Protein AF-A0A9P7FRG9-F1 (afdb_monomer_lite)

Radius of gyration: 38.58 Å; chains: 1; bounding box: 110×102×142 Å

Secondary structure (DSSP, 8-state):
----PPPP-PPPPPPTT-PPPPPP-------S--PPPPGGGS----PPPPPP------S-TT----PPPSPPP------S----PPP--------------------------------------S-----------------------TT----------TT--HHHHHSTT-HHHHHHTT--S-EE-HHHHHHHH--TTS--EE------------------------------------------PPPPP-----PPPPPPPPHHHHHTTSS-TTEEEETTTTEEEEEEEEE-SSPP-B-HHHHHS-PPPPP-HHHHHH-S-SSS--TT--S-----EEEEEEEEEGGGSSS--PPPHHHHHHHHHHHHHHHTTT----GGG--HHHHHHHHHTT-S----SEEEEEEESSSSEEEEE--PEEPSS-HHHHHHHHHHHHHSPPTT--HHHHHHHHHHHHHHHHHHHHHH---S-EETTSHHHHHHT--SHHHHHHHHHTT-EEEEETTEEEEEPPP--TTSHHHHHHHHHHHHHHHHHHHHHHHHHHHHHHHHTTTT--S------------PPPPPPP-

Foldseek 3Di:
DDDDDDDDDDDDDDDPDDDDDDDDDDDDPDPDDDDDDDPVVPDDPDDDDDDDDDDDPPDPPPDDDDDPDDDDDPDDDDDDPDDDDPPPPPPDPPPDDDDDDDDDDDDDDDDDDDDDDDDDDDDDDDDPDPDDDDDDDDDDDDDDDPPPPPVPCPPPPPPDDPPDDPVCVVPVVDPVSCLVVLNFDDWDFVVVVCCVQDPPVWDWAQFDDDDDPPDQPPPVVPPPPPDDDDDDDDDDDDDDDDDDDDDDDDDPDPPPPPDPFAAFDDPVLLVVLQLDNQWTATLLQLFIKRKDKDQDLDDAAWDPCLVPDSHGDDADSVQQAVASDQPDDDPPDDDDSTFIKGKDFLTHFQCRDVPRRDDAPVLVVVVVVVVVVVVVVPDPPPPVPQDVVNVVVVVVVCPPPNGHQGWMKMDGNRHSIIMTMHDTGHALQGSVLVVVQLVCLQVDPAVPDHSLRLSLLQLVVVLVVLCCCRHVSDFDWAFCPDPSNCNNRNDDPSVVSRCVSLVWDWDADPNGITTGHFQLHPVDPRNVSSNSSSSSNSSSSVVSSVVSCVVPVVPPVVPPPPPPPPPPDDDDDDDDDDDDDDD

Organism: NCBI:txid117069

Structure (mmCIF, N/CA/C/O backbone):
data_AF-A0A9P7FRG9-F1
#
_entry.id   AF-A0A9P7FRG9-F1
#
loop_
_atom_site.group_PDB
_atom_site.id
_atom_site.type_symbol
_atom_site.label_atom_id
_atom_site.label_alt_id
_atom_site.label_comp_id
_atom_site.label_asym_id
_atom_site.label_entity_id
_atom_site.label_seq_id
_atom_site.pdbx_PDB_ins_code
_atom_site.Cartn_x
_atom_site.Cartn_y
_atom_site.Cartn_z
_atom_site.occupancy
_atom_site.B_iso_or_equiv
_atom_site.auth_seq_id
_atom_site.auth_comp_id
_atom_site.auth_asym_id
_atom_site.auth_atom_id
_atom_site.pdbx_PDB_model_num
ATOM 1 N N . MET A 1 1 ? -8.308 -51.548 -9.569 1.00 37.84 1 MET A N 1
ATOM 2 C CA . MET A 1 1 ? -9.102 -51.314 -8.347 1.00 37.84 1 MET A CA 1
ATOM 3 C C . MET A 1 1 ? -10.225 -50.371 -8.723 1.00 37.84 1 MET A C 1
ATOM 5 O O . MET A 1 1 ? -9.946 -49.264 -9.163 1.00 37.84 1 MET A O 1
ATOM 9 N N . ASP A 1 2 ? -11.458 -50.866 -8.672 1.00 41.59 2 ASP A N 1
ATOM 10 C CA . ASP A 1 2 ? -12.662 -50.185 -9.147 1.00 41.59 2 ASP A CA 1
ATOM 11 C C . ASP A 1 2 ? -13.018 -48.977 -8.275 1.00 41.59 2 ASP A C 1
ATOM 13 O O . ASP A 1 2 ? -13.466 -49.130 -7.137 1.00 41.59 2 ASP A O 1
ATOM 17 N N . ASN A 1 3 ? -12.862 -47.769 -8.819 1.00 40.44 3 ASN A N 1
ATOM 18 C CA . ASN A 1 3 ? -13.335 -46.549 -8.174 1.00 40.44 3 ASN A CA 1
ATOM 19 C C . ASN A 1 3 ? -14.815 -46.323 -8.512 1.00 40.44 3 ASN A C 1
ATOM 21 O O . ASN A 1 3 ? -15.177 -45.756 -9.541 1.00 40.44 3 ASN A O 1
ATOM 25 N N . LYS A 1 4 ? -15.685 -46.807 -7.620 1.00 49.78 4 LYS A N 1
ATOM 26 C CA . LYS A 1 4 ? -17.121 -46.506 -7.594 1.00 49.78 4 LYS A CA 1
ATOM 27 C C . LYS A 1 4 ? -17.336 -45.138 -6.939 1.00 49.78 4 LYS A C 1
ATOM 29 O O . LYS A 1 4 ? -17.509 -45.043 -5.724 1.00 49.78 4 LYS A O 1
ATOM 34 N N . GLU A 1 5 ? -17.360 -44.079 -7.738 1.00 49.44 5 GLU A N 1
ATOM 35 C CA . GLU A 1 5 ? -17.824 -42.771 -7.274 1.00 49.44 5 GLU A CA 1
ATOM 36 C C . GLU A 1 5 ? -19.345 -42.789 -7.046 1.00 49.44 5 GLU A C 1
ATOM 38 O O . GLU A 1 5 ? -20.131 -43.188 -7.909 1.00 49.44 5 GLU A O 1
ATOM 43 N N . LYS A 1 6 ? -19.779 -42.364 -5.853 1.00 51.19 6 LYS A N 1
ATOM 44 C CA . LYS A 1 6 ? -21.199 -42.170 -5.532 1.00 51.19 6 LYS A CA 1
ATOM 45 C C . LYS A 1 6 ? -21.687 -40.840 -6.125 1.00 51.19 6 LYS A C 1
ATOM 47 O O . LYS A 1 6 ? -21.056 -39.811 -5.879 1.00 51.19 6 LYS A O 1
ATOM 52 N N . PRO A 1 7 ? -22.835 -40.806 -6.824 1.00 52.66 7 PRO A N 1
ATOM 53 C CA . PRO A 1 7 ? -23.367 -39.567 -7.379 1.00 52.66 7 PRO A CA 1
ATOM 54 C C . PRO A 1 7 ? -23.861 -38.623 -6.270 1.00 52.66 7 PRO A C 1
ATOM 56 O O . PRO A 1 7 ? -24.673 -38.997 -5.422 1.00 52.66 7 PRO A O 1
ATOM 59 N N . LYS A 1 8 ? -23.386 -37.371 -6.303 1.00 57.12 8 LYS A N 1
ATOM 60 C CA . LYS A 1 8 ? -23.876 -36.259 -5.472 1.00 57.12 8 LYS A CA 1
ATOM 61 C C . LYS A 1 8 ? -25.362 -36.002 -5.752 1.00 57.12 8 LYS A C 1
ATOM 63 O O . LYS A 1 8 ? -25.748 -35.684 -6.876 1.00 57.12 8 LYS A O 1
ATOM 68 N N . THR A 1 9 ? -26.187 -36.066 -4.710 1.00 47.50 9 THR A N 1
ATOM 69 C CA . THR A 1 9 ? -27.599 -35.658 -4.723 1.00 47.50 9 THR A CA 1
ATOM 70 C C . THR A 1 9 ? -27.735 -34.181 -5.098 1.00 47.50 9 THR A C 1
ATOM 72 O O . THR A 1 9 ? -27.357 -33.295 -4.329 1.00 47.50 9 THR A O 1
ATOM 75 N N . ARG A 1 10 ? -28.286 -33.908 -6.288 1.00 47.47 10 ARG A N 1
ATOM 76 C CA . ARG A 1 10 ? -28.694 -32.562 -6.717 1.00 47.47 10 ARG A CA 1
ATOM 77 C C . ARG A 1 10 ? -29.889 -32.090 -5.883 1.00 47.47 10 ARG A C 1
ATOM 79 O O . ARG A 1 10 ? -30.840 -32.841 -5.684 1.00 47.47 10 ARG A O 1
ATOM 86 N N . ARG A 1 11 ? -29.852 -30.833 -5.424 1.00 52.34 11 ARG A N 1
ATOM 87 C CA . ARG A 1 11 ? -31.014 -30.159 -4.819 1.00 52.34 11 ARG A CA 1
ATOM 88 C C . ARG A 1 11 ? -32.156 -30.075 -5.844 1.00 52.34 11 ARG A C 1
ATOM 90 O O . ARG A 1 11 ? -31.880 -29.715 -6.990 1.00 52.34 11 ARG A O 1
ATOM 97 N N . PRO A 1 12 ? -33.410 -30.362 -5.454 1.00 57.94 12 PRO A N 1
ATOM 98 C CA . PRO A 1 12 ? -34.552 -30.192 -6.341 1.00 57.94 12 PRO A CA 1
ATOM 99 C C . PRO A 1 12 ? -34.748 -28.709 -6.683 1.00 57.94 12 PRO A C 1
ATOM 101 O O . PRO A 1 12 ? -34.635 -27.835 -5.820 1.00 57.94 12 PRO A O 1
ATOM 104 N N . LEU A 1 13 ? -35.016 -28.444 -7.962 1.00 54.59 13 LEU A N 1
ATOM 105 C CA . LEU A 1 13 ? -35.432 -27.136 -8.465 1.00 54.59 13 LEU A CA 1
ATOM 106 C C . LEU A 1 13 ? -36.801 -26.756 -7.869 1.00 54.59 13 LEU A C 1
ATOM 108 O O . LEU A 1 13 ? -37.635 -27.640 -7.664 1.00 54.59 13 LEU A O 1
ATOM 112 N N . PRO A 1 14 ? -37.050 -25.464 -7.593 1.00 52.00 14 PRO A N 1
ATOM 113 C CA . PRO A 1 14 ? -38.322 -25.007 -7.049 1.00 52.00 14 PRO A CA 1
ATOM 114 C C . PRO A 1 14 ? -39.456 -25.217 -8.062 1.00 52.00 14 PRO A C 1
ATOM 116 O O . PRO A 1 14 ? -39.377 -24.768 -9.204 1.00 52.00 14 PRO A O 1
ATOM 119 N N . THR A 1 15 ? -40.515 -25.898 -7.625 1.00 65.25 15 THR A N 1
ATOM 120 C CA . THR A 1 15 ? -41.722 -26.165 -8.414 1.00 65.25 15 THR A CA 1
ATOM 121 C C . THR A 1 15 ? -42.523 -24.870 -8.622 1.00 65.25 15 THR A C 1
ATOM 123 O O . THR A 1 15 ? -42.936 -24.256 -7.633 1.00 65.25 15 THR A O 1
ATOM 126 N N . PRO A 1 16 ? -42.785 -24.434 -9.868 1.00 47.19 16 PRO A N 1
ATOM 127 C CA . PRO A 1 16 ? -43.640 -23.280 -10.137 1.00 47.19 16 PRO A CA 1
ATOM 128 C C . PRO A 1 16 ? -45.092 -23.590 -9.741 1.00 47.19 16 PRO A C 1
ATOM 130 O O . PRO A 1 16 ? -45.663 -24.561 -10.228 1.00 47.19 16 PRO A O 1
ATOM 133 N N . GLY A 1 17 ? -45.687 -22.774 -8.863 1.00 66.62 17 GLY A N 1
ATOM 134 C CA . GLY A 1 17 ? -47.118 -22.853 -8.518 1.00 66.62 17 GLY A CA 1
ATOM 135 C C . GLY A 1 17 ? -47.459 -23.072 -7.040 1.00 66.62 17 GLY A C 1
ATOM 136 O O . GLY A 1 17 ? -48.639 -23.135 -6.704 1.00 66.62 17 GLY A O 1
ATOM 137 N N . VAL A 1 18 ? -46.476 -23.158 -6.137 1.00 51.41 18 VAL A N 1
ATOM 138 C CA . VAL A 1 18 ? -46.756 -23.271 -4.695 1.00 51.41 18 VAL A CA 1
ATOM 139 C C . VAL A 1 18 ? -46.991 -21.882 -4.093 1.00 51.41 18 VAL A C 1
ATOM 141 O O . VAL A 1 18 ? -46.100 -21.035 -4.070 1.00 51.41 18 VAL A O 1
ATOM 144 N N . VAL A 1 19 ? -48.215 -21.659 -3.615 1.00 57.91 19 VAL A N 1
ATOM 145 C CA . VAL A 1 19 ? -48.652 -20.448 -2.903 1.00 57.91 19 VAL A CA 1
ATOM 146 C C . VAL A 1 19 ? -47.798 -20.273 -1.634 1.00 57.91 19 VAL A C 1
ATOM 148 O O . VAL A 1 19 ? -47.610 -21.253 -0.908 1.00 57.91 19 VAL A O 1
ATOM 151 N N . PRO A 1 20 ? -47.242 -19.079 -1.345 1.00 51.16 20 PRO A N 1
ATOM 152 C CA . PRO A 1 20 ? -46.339 -18.897 -0.212 1.00 51.16 20 PRO A CA 1
ATOM 153 C C . PRO A 1 20 ? -47.038 -19.213 1.115 1.00 51.16 20 PRO A C 1
ATOM 155 O O . PRO A 1 20 ? -48.124 -18.709 1.399 1.00 51.16 20 PRO A O 1
ATOM 158 N N . ALA A 1 21 ? -46.387 -20.042 1.936 1.00 47.94 21 ALA A N 1
ATOM 159 C CA . ALA A 1 21 ? -46.856 -20.394 3.268 1.00 47.94 21 ALA A CA 1
ATOM 160 C C . ALA A 1 21 ? -47.025 -19.130 4.128 1.00 47.94 21 ALA A C 1
ATOM 162 O O . ALA A 1 21 ? -46.086 -18.360 4.349 1.00 47.94 21 ALA A O 1
ATOM 163 N N . GLN A 1 22 ? -48.252 -18.930 4.599 1.00 48.38 22 GLN A N 1
ATOM 164 C CA . GLN A 1 22 ? -48.662 -17.836 5.466 1.00 48.38 22 GLN A CA 1
ATOM 165 C C . GLN A 1 22 ? -47.909 -17.939 6.803 1.00 48.38 22 GLN A C 1
ATOM 167 O O . GLN A 1 22 ? -47.941 -18.975 7.469 1.00 48.38 22 GLN A O 1
ATOM 172 N N . ARG A 1 23 ? -47.186 -16.876 7.183 1.00 42.47 23 ARG A N 1
ATOM 173 C CA . ARG A 1 23 ? -46.441 -16.820 8.451 1.00 42.47 23 ARG A CA 1
ATOM 174 C C . ARG A 1 23 ? -47.395 -16.985 9.648 1.00 42.47 23 ARG A C 1
ATOM 176 O O . ARG A 1 23 ? -48.439 -16.332 9.659 1.00 42.47 23 ARG A O 1
ATOM 183 N N . PRO A 1 24 ? -47.029 -17.765 10.683 1.00 44.34 24 PRO A N 1
ATOM 184 C CA . PRO A 1 24 ? -47.792 -17.820 11.924 1.00 44.34 24 PRO A CA 1
ATOM 185 C C . PRO A 1 24 ? -47.718 -16.473 12.653 1.00 44.34 24 PRO A C 1
ATOM 187 O O . PRO A 1 24 ? -46.639 -16.030 13.049 1.00 44.34 24 PRO A O 1
ATOM 190 N N . ASN A 1 25 ? -48.869 -15.830 12.843 1.00 42.78 25 ASN A N 1
ATOM 191 C CA . ASN A 1 25 ? -49.027 -14.729 13.787 1.00 42.78 25 ASN A CA 1
ATOM 192 C C . ASN A 1 25 ? -48.983 -15.300 15.208 1.00 42.78 25 ASN A C 1
ATOM 194 O O . ASN A 1 25 ? -49.957 -15.889 15.674 1.00 42.78 25 ASN A O 1
ATOM 198 N N . THR A 1 26 ? -47.862 -15.132 15.904 1.00 42.44 26 THR A N 1
ATOM 199 C CA . THR A 1 26 ? -47.787 -15.360 17.350 1.00 42.44 26 THR A CA 1
ATOM 200 C C . THR A 1 26 ? -48.316 -14.129 18.095 1.00 42.44 26 THR A C 1
ATOM 202 O O . THR A 1 26 ? -47.753 -13.045 17.921 1.00 42.44 26 THR A O 1
ATOM 205 N N . PRO A 1 27 ? -49.362 -14.254 18.931 1.00 42.69 27 PRO A N 1
ATOM 206 C CA . PRO A 1 27 ? -49.795 -13.178 19.812 1.00 42.69 27 PRO A CA 1
ATOM 207 C C . PRO A 1 27 ? -48.815 -13.036 20.984 1.00 42.69 27 PRO A C 1
ATOM 209 O O . PRO A 1 27 ? -48.391 -14.033 21.563 1.00 42.69 27 PRO A O 1
ATOM 212 N N . ILE A 1 28 ? -48.469 -11.796 21.340 1.00 42.75 28 ILE A N 1
ATOM 213 C CA . ILE A 1 28 ? -47.715 -11.456 22.554 1.00 42.75 28 ILE A CA 1
ATOM 214 C C . ILE A 1 28 ? -48.728 -11.312 23.704 1.00 42.75 28 ILE A C 1
ATOM 216 O O . ILE A 1 28 ? -49.512 -10.360 23.685 1.00 42.75 28 ILE A O 1
ATOM 220 N N . PRO A 1 29 ? -48.746 -12.195 24.718 1.00 37.38 29 PRO A N 1
ATOM 221 C CA . PRO A 1 29 ? -49.554 -12.004 25.917 1.00 37.38 29 PRO A CA 1
ATOM 222 C C . PRO A 1 29 ? -48.753 -11.150 26.912 1.00 37.38 29 PRO A C 1
ATOM 224 O O . PRO A 1 29 ? -47.717 -11.593 27.402 1.00 37.38 29 PRO A O 1
ATOM 227 N N . GLY A 1 30 ? -49.203 -9.924 27.211 1.00 43.62 30 GLY A N 1
ATOM 228 C CA . GLY A 1 30 ? -48.609 -9.134 28.306 1.00 43.62 30 GLY A CA 1
ATOM 229 C C . GLY A 1 30 ? -48.760 -7.608 28.276 1.00 43.62 30 GLY A C 1
ATOM 230 O O . GLY A 1 30 ? -48.403 -6.959 29.252 1.00 43.62 30 GLY A O 1
ATOM 231 N N . ALA A 1 31 ? -49.303 -7.000 27.219 1.00 40.09 31 ALA A N 1
ATOM 232 C CA . ALA A 1 31 ? -49.323 -5.536 27.074 1.00 40.09 31 ALA A CA 1
ATOM 233 C C . ALA A 1 31 ? -50.639 -4.857 27.521 1.00 40.09 31 ALA A C 1
ATOM 235 O O . ALA A 1 31 ? -51.131 -3.968 26.833 1.00 40.09 31 ALA A O 1
ATOM 236 N N . LEU A 1 32 ? -51.226 -5.257 28.655 1.00 40.50 32 LEU A N 1
ATOM 237 C CA . LEU A 1 32 ? -52.505 -4.701 29.140 1.00 40.50 32 LEU A CA 1
ATOM 238 C C . LEU A 1 32 ? -52.412 -3.888 30.441 1.00 40.50 32 LEU A C 1
ATOM 240 O O . LEU A 1 32 ? -53.405 -3.798 31.144 1.00 40.50 32 LEU A O 1
ATOM 244 N N . ASN A 1 33 ? -51.266 -3.275 30.774 1.00 45.84 33 ASN A N 1
ATOM 245 C CA . ASN A 1 33 ? -51.171 -2.374 31.942 1.00 45.84 33 ASN A CA 1
ATOM 246 C C . ASN A 1 33 ? -50.125 -1.242 31.815 1.00 45.84 33 ASN A C 1
ATOM 248 O O . ASN A 1 33 ? -49.556 -0.799 32.810 1.00 45.84 33 ASN A O 1
ATOM 252 N N . ALA A 1 34 ? -49.866 -0.732 30.608 1.00 45.34 34 ALA A N 1
ATOM 253 C CA . ALA A 1 34 ? -49.092 0.503 30.453 1.00 45.34 34 ALA A CA 1
ATOM 254 C C . ALA A 1 34 ? -50.051 1.702 30.411 1.00 45.34 34 ALA A C 1
ATOM 256 O O . ALA A 1 34 ? -50.740 1.921 29.416 1.00 45.34 34 ALA A O 1
ATOM 257 N N . SER A 1 35 ? -50.118 2.454 31.512 1.00 48.16 35 SER A N 1
ATOM 258 C CA . SER A 1 35 ? -50.874 3.707 31.589 1.00 48.16 35 SER A CA 1
ATOM 259 C C . SER A 1 35 ? -50.355 4.698 30.541 1.00 48.16 35 SER A C 1
ATOM 261 O O . SER A 1 35 ? -49.146 4.914 30.428 1.00 48.16 35 SER A O 1
ATOM 263 N N . ALA A 1 36 ? -51.264 5.270 29.750 1.00 46.56 36 ALA A N 1
ATOM 264 C CA . ALA A 1 36 ? -50.936 6.232 28.708 1.00 46.56 36 ALA A CA 1
ATOM 265 C C . ALA A 1 36 ? -50.304 7.492 29.322 1.00 46.56 36 ALA A C 1
ATOM 267 O O . ALA A 1 36 ? -50.884 8.134 30.198 1.00 46.56 36 ALA A O 1
ATOM 268 N N . VAL A 1 37 ? -49.108 7.852 28.851 1.00 44.66 37 VAL A N 1
ATOM 269 C CA . VAL A 1 37 ? -48.422 9.084 29.256 1.00 44.66 37 VAL A CA 1
ATOM 270 C C . VAL A 1 37 ? -49.220 10.280 28.739 1.00 44.66 37 VAL A C 1
ATOM 272 O O . VAL A 1 37 ? -49.461 10.406 27.539 1.00 44.66 37 VAL A O 1
ATOM 275 N N . ALA A 1 38 ? -49.651 11.150 29.653 1.00 53.41 38 ALA A N 1
ATOM 276 C CA . ALA A 1 38 ? -50.451 12.321 29.325 1.00 53.41 38 ALA A CA 1
ATOM 277 C C . ALA A 1 38 ? -49.656 13.310 28.436 1.00 53.41 38 ALA A C 1
ATOM 279 O O . ALA A 1 38 ? -48.505 13.622 28.756 1.00 53.41 38 ALA A O 1
ATOM 280 N N . PRO A 1 39 ? -50.261 13.882 27.373 1.00 50.28 39 PRO A N 1
ATOM 281 C CA . PRO A 1 39 ? -49.592 14.813 26.450 1.00 50.28 39 PRO A CA 1
ATOM 282 C C . PRO A 1 39 ? -48.987 16.063 27.114 1.00 50.28 39 PRO A C 1
ATOM 284 O O . PRO A 1 39 ? -48.079 16.684 26.567 1.00 50.28 39 PRO A O 1
ATOM 287 N N . ALA A 1 40 ? -49.456 16.424 28.313 1.00 50.31 40 ALA A N 1
ATOM 288 C CA . ALA A 1 40 ? -48.968 17.573 29.074 1.00 50.31 40 ALA A CA 1
ATOM 289 C C . ALA A 1 40 ? -47.544 17.389 29.638 1.00 50.31 40 ALA A C 1
ATOM 291 O O . ALA A 1 40 ? -46.892 18.373 29.975 1.00 50.31 40 ALA A O 1
ATOM 292 N N . SER A 1 41 ? -47.024 16.157 29.703 1.00 54.44 41 SER A N 1
ATOM 293 C CA . SER A 1 41 ? -45.655 15.886 30.168 1.00 54.44 41 SER A CA 1
ATOM 294 C C . SER A 1 41 ? -44.584 16.090 29.088 1.00 54.44 41 SER A C 1
ATOM 296 O O . SER A 1 41 ? -43.400 15.942 29.379 1.00 54.44 41 SER A O 1
ATOM 298 N N . PHE A 1 42 ? -44.971 16.430 27.852 1.00 47.06 42 PHE A N 1
ATOM 299 C CA . PHE A 1 42 ? -44.042 16.532 26.720 1.00 47.06 42 PHE A CA 1
ATOM 300 C C . PHE A 1 42 ? -43.482 17.949 26.486 1.00 47.06 42 PHE A C 1
ATOM 302 O O . PHE A 1 42 ? -42.452 18.098 25.834 1.00 47.06 42 PHE A O 1
ATOM 309 N N . TYR A 1 43 ? -44.097 18.992 27.058 1.00 42.22 43 TYR A N 1
ATOM 310 C CA . TYR A 1 43 ? -43.639 20.383 26.923 1.00 42.22 43 TYR A CA 1
ATOM 311 C C . TYR A 1 43 ? -43.328 21.004 28.289 1.00 42.22 43 TYR A C 1
ATOM 313 O O . TYR A 1 43 ? -44.069 21.835 28.808 1.00 42.22 43 TYR A O 1
ATOM 321 N N . GLY A 1 44 ? -42.207 20.596 28.887 1.00 38.44 44 GLY A N 1
ATOM 322 C CA . GLY A 1 44 ? -41.648 21.263 30.062 1.00 38.44 44 GLY A CA 1
ATOM 323 C C . GLY A 1 44 ? -41.043 22.620 29.692 1.00 38.44 44 GLY A C 1
ATOM 324 O O . GLY A 1 44 ? -39.957 22.692 29.121 1.00 38.44 44 GLY A O 1
ATOM 325 N N . THR A 1 45 ? -41.740 23.703 30.030 1.00 44.38 45 THR A N 1
ATOM 326 C CA . THR A 1 45 ? -41.268 25.089 29.935 1.00 44.38 45 THR A CA 1
ATOM 327 C C . THR A 1 45 ? -40.430 25.465 31.159 1.00 44.38 45 THR A C 1
ATOM 329 O O . THR A 1 45 ? -40.912 26.156 32.052 1.00 44.38 45 THR A O 1
ATOM 332 N N . THR A 1 46 ? -39.168 25.049 31.221 1.00 44.84 46 THR A N 1
ATOM 333 C CA . THR A 1 46 ? -38.193 25.646 32.150 1.00 44.84 46 THR A CA 1
ATOM 334 C C . THR A 1 46 ? -36.828 25.759 31.479 1.00 44.84 46 THR A C 1
ATOM 336 O O . THR A 1 46 ? -36.210 24.781 31.070 1.00 44.84 46 THR A O 1
ATOM 339 N N . LYS A 1 47 ? -36.378 27.006 31.314 1.00 40.00 47 LYS A N 1
ATOM 340 C CA . LYS A 1 47 ? -35.108 27.390 30.687 1.00 40.00 47 LYS A CA 1
ATOM 341 C C . LYS A 1 47 ? -33.955 27.033 31.645 1.00 40.00 47 LYS A C 1
ATOM 343 O O . LYS A 1 47 ? -33.930 27.591 32.742 1.00 40.00 47 LYS A O 1
ATOM 348 N N . PRO A 1 48 ? -33.010 26.144 31.287 1.00 45.16 48 PRO A N 1
ATOM 349 C CA . PRO A 1 48 ? -31.834 25.903 32.117 1.00 45.16 48 PRO A CA 1
ATOM 350 C C . PRO A 1 48 ? -30.824 27.065 31.996 1.00 45.16 48 PRO A C 1
ATOM 352 O O . PRO A 1 48 ? -30.794 27.745 30.964 1.00 45.16 48 PRO A O 1
ATOM 355 N N . PRO A 1 49 ? -30.006 27.319 33.037 1.00 43.31 49 PRO A N 1
ATOM 356 C CA . PRO A 1 49 ? -29.007 28.383 33.029 1.00 43.31 49 PRO A CA 1
ATOM 357 C C . PRO A 1 49 ? -27.889 28.104 32.015 1.00 43.31 49 PRO A C 1
ATOM 359 O O . PRO A 1 49 ? -27.490 26.961 31.795 1.00 43.31 49 PRO A O 1
ATOM 362 N N . ILE A 1 50 ? -27.399 29.184 31.402 1.00 37.69 50 ILE A N 1
ATOM 363 C CA . ILE A 1 50 ? -26.368 29.195 30.358 1.00 37.69 50 ILE A CA 1
ATOM 364 C C . ILE A 1 50 ? -25.055 28.610 30.914 1.00 37.69 50 ILE A C 1
ATOM 366 O O . ILE A 1 50 ? -24.510 29.174 31.864 1.00 37.69 50 ILE A O 1
ATOM 370 N N . PRO A 1 51 ? -24.517 27.515 30.342 1.00 38.97 51 PRO A N 1
ATOM 371 C CA . PRO A 1 51 ? -23.188 27.029 30.688 1.00 38.97 51 PRO A CA 1
ATOM 372 C C . PRO A 1 51 ? -22.098 27.868 29.990 1.00 38.97 51 PRO A C 1
ATOM 374 O O . PRO A 1 51 ? -22.334 28.407 28.905 1.00 38.97 51 PRO A O 1
ATOM 377 N N . PRO A 1 52 ? -20.896 27.980 30.587 1.00 36.12 52 PRO A N 1
ATOM 378 C CA . PRO A 1 52 ? -19.809 28.795 30.056 1.00 36.12 52 PRO A CA 1
ATOM 379 C C . PRO A 1 52 ? -19.366 28.315 28.669 1.00 36.12 52 PRO A C 1
ATOM 381 O O . PRO A 1 52 ? -19.163 27.125 28.422 1.00 36.12 52 PRO A O 1
ATOM 384 N N . THR A 1 53 ? -19.218 29.283 27.769 1.00 37.12 53 THR A N 1
ATOM 385 C CA . THR A 1 53 ? -18.799 29.150 26.372 1.00 37.12 53 THR A CA 1
ATOM 386 C C . THR A 1 53 ? -17.479 28.392 26.245 1.00 37.12 53 THR A C 1
ATOM 388 O O . THR A 1 53 ? -16.408 28.935 26.511 1.00 37.12 53 THR A O 1
ATOM 391 N N . ARG A 1 54 ? -17.554 27.135 25.795 1.00 36.19 54 ARG A N 1
ATOM 392 C CA . ARG A 1 54 ? -16.413 26.369 25.282 1.00 36.19 54 ARG A CA 1
ATOM 393 C C . ARG A 1 54 ? -16.288 26.641 23.784 1.00 36.19 54 ARG A C 1
ATOM 395 O O . ARG A 1 54 ? -17.253 26.443 23.049 1.00 36.19 54 ARG A O 1
ATOM 402 N N . SER A 1 55 ? -15.118 27.096 23.344 1.00 36.22 55 SER A N 1
ATOM 403 C CA . SER A 1 55 ? -14.779 27.290 21.933 1.00 36.22 55 SER A CA 1
ATOM 404 C C . SER A 1 55 ? -14.928 25.971 21.168 1.00 36.22 55 SER A C 1
ATOM 406 O O . SER A 1 55 ? -14.230 24.989 21.417 1.00 36.22 55 SER A O 1
ATOM 408 N N . GLY A 1 56 ? -15.904 25.936 20.263 1.00 40.38 56 GLY A N 1
ATOM 409 C CA . GLY A 1 56 ? -16.155 24.811 19.377 1.00 40.38 56 GLY A CA 1
ATOM 410 C C . GLY A 1 56 ? -15.228 24.869 18.173 1.00 40.38 56 GLY A C 1
ATOM 411 O O . GLY A 1 56 ? -15.550 25.511 17.180 1.00 40.38 56 GLY A O 1
ATOM 412 N N . THR A 1 57 ? -14.108 24.159 18.241 1.00 36.69 57 THR A N 1
ATOM 413 C CA . THR A 1 57 ? -13.329 23.788 17.054 1.00 36.69 57 THR A CA 1
ATOM 414 C C . THR A 1 57 ? -13.375 22.271 16.960 1.00 36.69 57 THR A C 1
ATOM 416 O O . THR A 1 57 ? -12.561 21.559 17.538 1.00 36.69 57 THR A O 1
ATOM 419 N N . THR A 1 58 ? -14.436 21.754 16.339 1.00 39.19 58 THR A N 1
ATOM 420 C CA . THR A 1 58 ? -14.599 20.315 16.096 1.00 39.19 58 THR A CA 1
ATOM 421 C C . THR A 1 58 ? -14.116 20.023 14.682 1.00 39.19 58 THR A C 1
ATOM 423 O O . THR A 1 58 ? -14.867 20.130 13.719 1.00 39.19 58 THR A O 1
ATOM 426 N N . GLY A 1 59 ? -12.826 19.724 14.571 1.00 38.28 59 GLY A N 1
ATOM 427 C CA . GLY A 1 59 ? -12.145 19.345 13.339 1.00 38.28 59 GLY A CA 1
ATOM 428 C C . GLY A 1 59 ? -10.651 19.209 13.614 1.00 38.28 59 GLY A C 1
ATOM 429 O O . GLY A 1 59 ? -10.082 20.050 14.302 1.00 38.28 59 GLY A O 1
ATOM 430 N N . SER A 1 60 ? -10.027 18.135 13.128 1.00 42.78 60 SER A N 1
ATOM 431 C CA . SER A 1 60 ? -8.568 17.984 13.164 1.00 42.78 60 SER A CA 1
ATOM 432 C C . SER A 1 60 ? -7.930 19.103 12.333 1.00 42.78 60 SER A C 1
ATOM 434 O O . SER A 1 60 ? -8.153 19.186 11.128 1.00 42.78 60 SER A O 1
ATOM 436 N N . SER A 1 61 ? -7.144 19.962 12.977 1.00 42.06 61 SER A N 1
ATOM 437 C CA . SER A 1 61 ? -6.354 21.047 12.375 1.00 42.06 61 SER A CA 1
ATOM 438 C C . SER A 1 61 ? -5.120 20.560 11.597 1.00 42.06 61 SER A C 1
ATOM 440 O O . SER A 1 61 ? -4.278 21.369 11.226 1.00 42.06 61 SER A O 1
ATOM 442 N N . HIS A 1 62 ? -4.980 19.252 11.356 1.00 48.06 62 HIS A N 1
ATOM 443 C CA . HIS A 1 62 ? -3.697 18.644 10.979 1.00 48.06 62 HIS A CA 1
ATOM 444 C C . HIS A 1 62 ? -3.590 18.178 9.521 1.00 48.06 62 HIS A C 1
ATOM 446 O O . HIS A 1 62 ? -2.585 17.581 9.150 1.00 48.06 62 HIS A O 1
ATOM 452 N N . THR A 1 63 ? -4.574 18.472 8.668 1.00 37.41 63 THR A N 1
ATOM 453 C CA . THR A 1 63 ? -4.496 18.166 7.230 1.00 37.41 63 THR A CA 1
ATOM 454 C C . THR A 1 63 ? -4.745 19.422 6.404 1.00 37.41 63 THR A C 1
ATOM 456 O O . THR A 1 63 ? -5.887 19.735 6.063 1.00 37.41 63 THR A O 1
ATOM 459 N N . THR A 1 64 ? -3.676 20.145 6.078 1.00 40.03 64 THR A N 1
ATOM 460 C CA . THR A 1 64 ? -3.707 21.223 5.084 1.00 40.03 64 THR A CA 1
ATOM 461 C C . THR A 1 64 ? -3.345 20.626 3.730 1.00 40.03 64 THR A C 1
ATOM 463 O O . THR A 1 64 ? -2.285 20.021 3.582 1.00 40.03 64 THR A O 1
ATOM 466 N N . PHE A 1 65 ? -4.217 20.779 2.733 1.00 43.91 65 PHE A N 1
ATOM 467 C CA . PHE A 1 65 ? -3.871 20.471 1.348 1.00 43.91 65 PHE A CA 1
ATOM 468 C C . PHE A 1 65 ? -2.899 21.543 0.849 1.00 43.91 65 PHE A C 1
ATOM 470 O O . PHE A 1 65 ? -3.305 22.663 0.541 1.00 43.91 65 PHE A O 1
ATOM 477 N N . ILE A 1 66 ? -1.613 21.207 0.811 1.00 40.91 66 ILE A N 1
ATOM 478 C CA . ILE A 1 66 ? -0.599 22.001 0.123 1.00 40.91 66 ILE A CA 1
ATOM 479 C C . ILE A 1 66 ? -0.588 21.490 -1.317 1.00 40.91 66 ILE A C 1
ATOM 481 O O . ILE A 1 66 ? -0.269 20.327 -1.568 1.00 40.91 66 ILE A O 1
ATOM 485 N N . ARG A 1 67 ? -1.007 22.337 -2.263 1.00 32.19 67 ARG A N 1
ATOM 486 C CA . ARG A 1 67 ? -0.807 22.070 -3.692 1.00 32.19 67 ARG A CA 1
ATOM 487 C C . ARG A 1 67 ? 0.702 21.873 -3.893 1.00 32.19 67 ARG A C 1
ATOM 489 O O . ARG A 1 67 ? 1.437 22.685 -3.339 1.00 32.19 67 ARG A O 1
ATOM 496 N N . PRO A 1 68 ? 1.171 20.843 -4.620 1.00 38.31 68 PRO A N 1
ATOM 497 C CA . PRO A 1 68 ? 2.587 20.746 -4.939 1.00 38.31 68 PRO A CA 1
ATOM 498 C C . PRO A 1 68 ? 3.014 22.072 -5.564 1.00 38.31 68 PRO A C 1
ATOM 500 O O . PRO A 1 68 ? 2.393 22.497 -6.544 1.00 38.31 68 PRO A O 1
ATOM 503 N N . ASP A 1 69 ? 3.998 22.743 -4.965 1.00 43.78 69 ASP A N 1
ATOM 504 C CA . ASP A 1 69 ? 4.715 23.794 -5.673 1.00 43.78 69 ASP A CA 1
ATOM 505 C C . ASP A 1 69 ? 5.241 23.175 -6.973 1.00 43.78 69 ASP A C 1
ATOM 507 O O . ASP A 1 69 ? 5.565 21.978 -7.009 1.00 43.78 69 ASP A O 1
ATOM 511 N N . ASP A 1 70 ? 5.266 23.967 -8.049 1.00 41.84 70 ASP A N 1
ATOM 512 C CA . ASP A 1 70 ? 5.900 23.559 -9.300 1.00 41.84 70 ASP A CA 1
ATOM 513 C C . ASP A 1 70 ? 7.247 22.889 -8.972 1.00 41.84 70 ASP A C 1
ATOM 515 O O . ASP A 1 70 ? 7.951 23.366 -8.072 1.00 41.84 70 ASP A O 1
ATOM 519 N N . PRO A 1 71 ? 7.594 21.760 -9.629 1.00 42.38 71 PRO A N 1
ATOM 520 C CA . PRO A 1 71 ? 8.820 21.032 -9.321 1.00 42.38 71 PRO A CA 1
ATOM 521 C C . PRO A 1 71 ? 9.973 22.036 -9.262 1.00 42.38 71 PRO A C 1
ATOM 523 O O . PRO A 1 71 ? 10.055 22.877 -10.164 1.00 42.38 71 PRO A O 1
ATOM 526 N N . PRO A 1 72 ? 10.810 22.006 -8.205 1.00 38.53 72 PRO A N 1
ATOM 527 C CA . PRO A 1 72 ? 11.782 23.057 -7.969 1.00 38.53 72 PRO A CA 1
ATOM 528 C C . PRO A 1 72 ? 12.576 23.271 -9.250 1.00 38.53 72 PRO A C 1
ATOM 530 O O . PRO A 1 72 ? 13.196 22.341 -9.773 1.00 38.53 72 PRO A O 1
ATOM 533 N N . ALA A 1 73 ? 12.519 24.495 -9.779 1.00 36.72 73 ALA A N 1
ATOM 534 C CA . ALA A 1 73 ? 13.464 24.907 -10.794 1.00 36.72 73 ALA A CA 1
ATOM 535 C C . ALA A 1 73 ? 14.848 24.615 -10.210 1.00 36.72 73 ALA A C 1
ATOM 537 O O . ALA A 1 73 ? 15.143 25.046 -9.094 1.00 36.72 73 ALA A O 1
ATOM 538 N N . TYR A 1 74 ? 15.663 23.845 -10.932 1.00 35.19 74 TYR A N 1
ATOM 539 C CA . TYR A 1 74 ? 17.066 23.611 -10.604 1.00 35.19 74 TYR A CA 1
ATOM 540 C C . TYR A 1 74 ? 17.830 24.940 -10.723 1.00 35.19 74 TYR A C 1
ATOM 542 O O . TYR A 1 74 ? 18.588 25.170 -11.658 1.00 35.19 74 TYR A O 1
ATOM 550 N N . ALA A 1 75 ? 17.582 25.858 -9.797 1.00 38.69 75 ALA A N 1
ATOM 551 C CA . ALA A 1 75 ? 18.352 27.059 -9.590 1.00 38.69 75 ALA A CA 1
ATOM 552 C C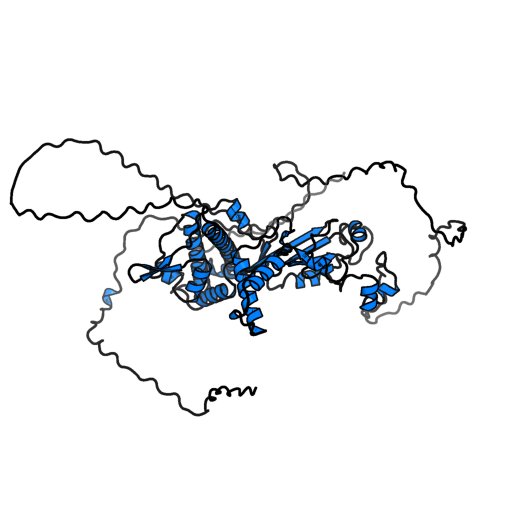 . ALA A 1 75 ? 19.144 26.837 -8.306 1.00 38.69 75 ALA A C 1
ATOM 554 O O . ALA A 1 75 ? 18.588 26.680 -7.219 1.00 38.69 75 ALA A O 1
ATOM 555 N N . ALA A 1 76 ? 20.461 26.768 -8.460 1.00 38.81 76 ALA A N 1
ATOM 556 C CA . ALA A 1 76 ? 21.394 26.633 -7.362 1.00 38.81 76 ALA A CA 1
ATOM 557 C C . ALA A 1 76 ? 21.254 27.830 -6.407 1.00 38.81 76 ALA A C 1
ATOM 559 O O . ALA A 1 76 ? 21.689 28.936 -6.724 1.00 38.81 76 ALA A O 1
ATOM 560 N N . SER A 1 77 ? 20.685 27.617 -5.221 1.00 36.31 77 SER A N 1
ATOM 561 C CA . SER A 1 77 ? 20.891 28.529 -4.096 1.00 36.31 77 SER A CA 1
ATOM 562 C C . SER A 1 77 ? 21.324 27.747 -2.865 1.00 36.31 77 SER A C 1
ATOM 564 O O . SER A 1 77 ? 20.564 26.985 -2.270 1.00 36.31 77 SER A O 1
ATOM 566 N N . SER A 1 78 ? 22.584 27.953 -2.505 1.00 45.03 78 SER A N 1
ATOM 567 C CA . SER A 1 78 ? 23.239 27.484 -1.296 1.00 45.03 78 SER A CA 1
ATOM 568 C C . SER A 1 78 ? 22.609 28.113 -0.051 1.00 45.03 78 SER A C 1
ATOM 570 O O . SER A 1 78 ? 22.700 29.330 0.100 1.00 45.03 78 SER A O 1
ATOM 572 N N . SER A 1 79 ? 22.005 27.319 0.840 1.00 44.53 79 SER A N 1
ATOM 573 C CA . SER A 1 79 ? 22.089 27.469 2.316 1.00 44.53 79 SER A CA 1
ATOM 574 C C . SER A 1 79 ? 20.983 26.712 3.070 1.00 44.53 79 SER A C 1
ATOM 576 O O . SER A 1 79 ? 20.151 27.297 3.749 1.00 44.53 79 SER A O 1
ATOM 578 N N . THR A 1 80 ? 21.028 25.381 3.049 1.00 40.88 80 THR A N 1
ATOM 579 C CA . THR A 1 80 ? 20.492 24.537 4.137 1.00 40.88 80 THR A CA 1
ATOM 580 C C . THR A 1 80 ? 21.383 23.298 4.263 1.00 40.88 80 THR A C 1
ATOM 582 O O . THR A 1 80 ? 21.895 22.852 3.235 1.00 40.88 80 THR A O 1
ATOM 585 N N . PRO A 1 81 ? 21.615 22.741 5.470 1.00 45.06 81 PRO A N 1
ATOM 586 C CA . PRO A 1 81 ? 22.514 21.604 5.666 1.00 45.06 81 PRO A CA 1
ATOM 587 C C . PRO A 1 81 ? 21.852 20.336 5.112 1.00 45.06 81 PRO A C 1
ATOM 589 O O . PRO A 1 81 ? 21.115 19.636 5.802 1.00 45.06 81 PRO A O 1
ATOM 592 N N . ALA A 1 82 ? 22.056 20.114 3.816 1.00 38.38 82 ALA A N 1
ATOM 593 C CA . ALA A 1 82 ? 21.438 19.065 3.034 1.00 38.38 82 ALA A CA 1
ATOM 594 C C . ALA A 1 82 ? 22.340 17.832 2.963 1.00 38.38 82 ALA A C 1
ATOM 596 O O . ALA A 1 82 ? 23.557 17.918 2.807 1.00 38.38 82 ALA A O 1
ATOM 597 N N . PHE A 1 83 ? 21.676 16.688 3.075 1.00 42.56 83 PHE A N 1
ATOM 598 C CA . PHE A 1 83 ? 22.068 15.386 2.557 1.00 42.56 83 PHE A CA 1
ATOM 599 C C . PHE A 1 83 ? 23.081 15.485 1.398 1.00 42.56 83 PHE A C 1
ATOM 601 O O . PHE A 1 83 ? 22.767 16.006 0.329 1.00 42.56 83 PHE A O 1
ATOM 608 N N . ARG A 1 84 ? 24.303 14.996 1.641 1.00 33.50 84 ARG A N 1
ATOM 609 C CA . ARG A 1 84 ? 25.368 14.873 0.640 1.00 33.50 84 ARG A CA 1
ATOM 610 C C . ARG A 1 84 ? 24.992 13.718 -0.287 1.00 33.50 84 ARG A C 1
ATOM 612 O O . ARG A 1 84 ? 25.019 12.566 0.145 1.00 33.50 84 ARG A O 1
ATOM 619 N N . GLU A 1 85 ? 24.613 14.020 -1.528 1.00 39.16 85 GLU A N 1
ATOM 620 C CA . GLU A 1 85 ? 24.570 13.001 -2.580 1.00 39.16 85 GLU A CA 1
ATOM 621 C C . GLU A 1 85 ? 25.946 12.315 -2.655 1.00 39.16 85 GLU A C 1
ATOM 623 O O . GLU A 1 85 ? 26.965 12.995 -2.494 1.00 39.16 85 GLU A O 1
ATOM 628 N N . PRO A 1 86 ? 26.013 10.984 -2.838 1.00 46.03 86 PRO A N 1
ATOM 629 C CA . PRO A 1 86 ? 27.288 10.312 -3.036 1.00 46.03 86 PRO A CA 1
ATOM 630 C C . PRO A 1 86 ? 27.976 10.931 -4.255 1.00 46.03 86 PRO A C 1
ATOM 632 O O . PRO A 1 86 ? 27.441 10.880 -5.362 1.00 46.03 86 PRO A O 1
ATOM 635 N N . GLU A 1 87 ? 29.135 11.556 -4.026 1.00 43.06 87 GLU A N 1
ATOM 636 C CA . GLU A 1 87 ? 30.000 12.062 -5.088 1.00 43.06 87 GLU A CA 1
ATOM 637 C C . GLU A 1 87 ? 30.202 10.950 -6.117 1.00 43.06 87 GLU A C 1
ATOM 639 O O . GLU A 1 87 ? 30.558 9.819 -5.773 1.00 43.06 87 GLU A O 1
ATOM 644 N N . LEU A 1 88 ? 29.928 11.275 -7.381 1.00 41.47 88 LEU A N 1
ATOM 645 C CA . LEU A 1 88 ? 30.297 10.442 -8.509 1.00 41.47 88 LEU A CA 1
ATOM 646 C C . LEU A 1 88 ? 31.818 10.272 -8.424 1.00 41.47 88 LEU A C 1
ATOM 648 O O . LEU A 1 88 ? 32.552 11.230 -8.661 1.00 41.47 88 LEU A O 1
ATOM 652 N N . VAL A 1 89 ? 32.285 9.093 -8.010 1.00 37.31 89 VAL A N 1
ATOM 653 C CA . VAL A 1 89 ? 33.708 8.760 -8.054 1.00 37.31 89 VAL A CA 1
ATOM 654 C C . VAL A 1 89 ? 34.110 8.871 -9.516 1.00 37.31 89 VAL A C 1
ATOM 656 O O . VAL A 1 89 ? 33.697 8.059 -10.343 1.00 37.31 89 VAL A O 1
ATOM 659 N N . THR A 1 90 ? 34.846 9.927 -9.852 1.00 35.34 90 THR A N 1
ATOM 660 C CA . THR A 1 90 ? 35.563 10.014 -11.116 1.00 35.34 90 THR A CA 1
ATOM 661 C C . THR A 1 90 ? 36.509 8.826 -11.107 1.00 35.34 90 THR A C 1
ATOM 663 O O . THR A 1 90 ? 37.435 8.797 -10.299 1.00 35.34 90 THR A O 1
ATOM 666 N N . GLU A 1 91 ? 36.233 7.802 -11.914 1.00 38.28 91 GLU A N 1
ATOM 667 C CA . GLU A 1 91 ? 37.203 6.731 -12.105 1.00 38.28 91 GLU A CA 1
ATOM 668 C C . GLU A 1 91 ? 38.457 7.382 -12.687 1.00 38.28 91 GLU A C 1
ATOM 670 O O . GLU A 1 91 ? 38.446 7.893 -13.811 1.00 38.28 91 GLU A O 1
ATOM 675 N N . GLU A 1 92 ? 39.506 7.468 -11.866 1.00 40.38 92 GLU A N 1
ATOM 676 C CA . GLU A 1 92 ? 40.820 7.881 -12.330 1.00 40.38 92 GLU A CA 1
ATOM 677 C C . GLU A 1 92 ? 41.218 6.946 -13.480 1.00 40.38 92 GLU A C 1
ATOM 679 O O . GLU A 1 92 ? 40.988 5.733 -13.389 1.00 40.38 92 GLU A O 1
ATOM 684 N N . PRO A 1 93 ? 41.762 7.480 -14.587 1.00 40.09 93 PRO A N 1
ATOM 685 C CA . PRO A 1 93 ? 42.223 6.652 -15.686 1.00 40.09 93 PRO A CA 1
ATOM 686 C C . PRO A 1 93 ? 43.232 5.655 -15.126 1.00 40.09 93 PRO A C 1
ATOM 688 O O . PRO A 1 93 ? 44.248 6.037 -14.552 1.00 40.09 93 PRO A O 1
ATOM 691 N N . MET A 1 94 ? 42.898 4.372 -15.246 1.00 37.91 94 MET A N 1
ATOM 692 C CA . MET A 1 94 ? 43.735 3.276 -14.793 1.00 37.91 94 MET A CA 1
ATOM 693 C C . MET A 1 94 ? 45.033 3.327 -15.604 1.00 37.91 94 MET A C 1
ATOM 695 O O . MET A 1 94 ? 45.077 2.881 -16.753 1.00 37.91 94 MET A O 1
ATOM 699 N N . ASP A 1 95 ? 46.061 3.947 -15.024 1.00 36.88 95 ASP A N 1
ATOM 700 C CA . ASP A 1 95 ? 47.396 3.987 -15.594 1.00 36.88 95 ASP A CA 1
ATOM 701 C C . ASP A 1 95 ? 47.842 2.555 -15.883 1.00 36.88 95 ASP A C 1
ATOM 703 O O . ASP A 1 95 ? 47.730 1.642 -15.059 1.00 36.88 95 ASP A O 1
ATOM 707 N N . SER A 1 96 ? 48.311 2.379 -17.113 1.00 45.88 96 SER A N 1
ATOM 708 C CA . SER A 1 96 ? 48.806 1.144 -17.698 1.00 45.88 96 SER A CA 1
ATOM 709 C C . SER A 1 96 ? 49.733 0.392 -16.740 1.00 45.88 96 SER A C 1
ATOM 711 O O . SER A 1 96 ? 50.913 0.724 -16.605 1.00 45.88 96 SER A O 1
ATOM 713 N N . LEU A 1 97 ? 49.206 -0.654 -16.106 1.00 37.31 97 LEU A N 1
ATOM 714 C CA . LEU A 1 97 ? 50.011 -1.634 -15.396 1.00 37.31 97 LEU A CA 1
ATOM 715 C C . LEU A 1 97 ? 50.802 -2.446 -16.419 1.00 37.31 97 LEU A C 1
ATOM 717 O O . LEU A 1 97 ? 50.251 -3.169 -17.249 1.00 37.31 97 LEU A O 1
ATOM 721 N N . SER A 1 98 ? 52.115 -2.269 -16.332 1.00 37.44 98 SER A N 1
ATOM 722 C CA . SER A 1 98 ? 53.163 -2.956 -17.065 1.00 37.44 98 SER A CA 1
ATOM 723 C C . SER A 1 98 ? 52.901 -4.454 -17.196 1.00 37.44 98 SER A C 1
ATOM 725 O O . SER A 1 98 ? 52.829 -5.188 -16.209 1.00 37.44 98 SER A O 1
ATOM 727 N N . THR A 1 99 ? 52.832 -4.909 -18.442 1.00 36.06 99 THR A N 1
ATOM 728 C CA . THR A 1 99 ? 52.881 -6.314 -18.829 1.00 36.06 99 THR A CA 1
ATOM 729 C C . THR A 1 99 ? 54.214 -6.902 -18.360 1.00 36.06 99 THR A C 1
ATOM 731 O O . THR A 1 99 ? 55.253 -6.673 -18.976 1.00 36.06 99 THR A O 1
ATOM 734 N N . SER A 1 100 ? 54.198 -7.632 -17.243 1.00 35.34 100 SER A N 1
ATOM 735 C CA . SER A 1 100 ? 55.320 -8.479 -16.841 1.00 35.34 100 SER A CA 1
ATOM 736 C C . SER A 1 100 ? 55.234 -9.800 -17.592 1.00 35.34 100 SER A C 1
ATOM 738 O O . SER A 1 100 ? 54.258 -10.541 -17.489 1.00 35.34 100 SER A O 1
ATOM 740 N N . THR A 1 101 ? 56.286 -10.040 -18.358 1.00 35.75 101 THR A N 1
ATOM 741 C CA . THR A 1 101 ? 56.645 -11.232 -19.118 1.00 35.75 101 THR A CA 1
ATOM 742 C C . THR A 1 101 ? 56.701 -12.499 -18.250 1.00 35.75 101 THR A C 1
ATOM 744 O O . THR A 1 101 ? 56.861 -12.421 -17.035 1.00 35.75 101 THR A O 1
ATOM 747 N N . ASP A 1 102 ? 56.652 -13.641 -18.944 1.00 38.53 102 ASP A N 1
ATOM 748 C CA . ASP A 1 102 ? 57.055 -14.998 -18.538 1.00 38.53 102 ASP A CA 1
ATOM 749 C C . ASP A 1 102 ? 55.941 -15.986 -18.162 1.00 38.53 102 ASP A C 1
ATOM 751 O O . ASP A 1 102 ? 55.742 -16.353 -17.008 1.00 38.53 102 ASP A O 1
ATOM 755 N N . TRP A 1 103 ? 55.327 -16.572 -19.197 1.00 35.34 103 TRP A N 1
ATOM 756 C CA . TRP A 1 103 ? 55.086 -18.018 -19.184 1.00 35.34 103 TRP A CA 1
ATOM 757 C C . TRP A 1 103 ? 55.230 -18.618 -20.586 1.00 35.34 103 TRP A C 1
ATOM 759 O O . TRP A 1 103 ? 54.327 -18.593 -21.421 1.00 35.34 103 TRP A O 1
ATOM 769 N N . ALA A 1 104 ? 56.418 -19.156 -20.849 1.00 36.94 104 ALA A N 1
ATOM 770 C CA . ALA A 1 104 ? 56.716 -19.964 -22.019 1.00 36.94 104 ALA A CA 1
ATOM 771 C C . ALA A 1 104 ? 56.073 -21.357 -21.897 1.00 36.94 104 ALA A C 1
ATOM 773 O O . ALA A 1 104 ? 56.218 -22.019 -20.868 1.00 36.94 104 ALA A O 1
ATOM 774 N N . GLY A 1 105 ? 55.445 -21.852 -22.971 1.00 32.72 105 GLY A N 1
ATOM 775 C CA . GLY A 1 105 ? 55.179 -23.286 -23.100 1.00 32.72 105 GLY A CA 1
ATOM 776 C C . GLY A 1 105 ? 54.138 -23.729 -24.130 1.00 32.72 105 GLY A C 1
ATOM 777 O O . GLY A 1 105 ? 52.995 -23.947 -23.761 1.00 32.72 105 GLY A O 1
ATOM 778 N N . LYS A 1 106 ? 54.621 -24.042 -25.349 1.00 37.19 106 LYS A N 1
ATOM 779 C CA . LYS A 1 106 ? 54.129 -25.079 -26.300 1.00 37.19 106 LYS A CA 1
ATOM 780 C C . LYS A 1 106 ? 52.794 -24.801 -27.029 1.00 37.19 106 LYS A C 1
ATOM 782 O O . LYS A 1 106 ? 51.733 -24.858 -26.436 1.00 37.19 106 LYS A O 1
ATOM 787 N N . SER A 1 107 ? 52.793 -24.377 -28.299 1.00 37.56 107 SER A N 1
ATOM 788 C CA . SER A 1 107 ? 53.096 -25.083 -29.575 1.00 37.56 107 SER A CA 1
ATOM 789 C C . SER A 1 107 ? 51.881 -25.769 -30.228 1.00 37.56 107 SER A C 1
ATOM 791 O O . SER A 1 107 ? 51.384 -26.758 -29.698 1.00 37.56 107 SER A O 1
ATOM 793 N N . GLY A 1 108 ? 51.510 -25.295 -31.426 1.00 32.28 108 GLY A N 1
ATOM 794 C CA . GLY A 1 108 ? 50.558 -25.914 -32.367 1.00 32.28 108 GLY A CA 1
ATOM 795 C C . GLY A 1 108 ? 49.739 -24.844 -33.109 1.00 32.28 108 GLY A C 1
ATOM 796 O O . GLY A 1 108 ? 48.693 -24.454 -32.623 1.00 32.28 108 GLY A O 1
ATOM 797 N N . ALA A 1 109 ? 50.304 -24.105 -34.069 1.00 34.78 109 ALA A N 1
ATOM 798 C CA . ALA A 1 109 ? 50.445 -24.430 -35.498 1.00 34.78 109 ALA A CA 1
ATOM 799 C C . ALA A 1 109 ? 49.144 -24.310 -36.331 1.00 34.78 109 ALA A C 1
ATOM 801 O O . ALA A 1 109 ? 48.193 -25.046 -36.096 1.00 34.78 109 ALA A O 1
ATOM 802 N N . ALA A 1 110 ? 49.243 -23.473 -37.382 1.00 31.88 110 ALA A N 1
ATOM 803 C CA . ALA A 1 110 ? 48.405 -23.373 -38.592 1.00 31.88 110 ALA A CA 1
ATOM 804 C C . ALA A 1 110 ? 47.067 -22.603 -38.436 1.00 31.88 110 ALA A C 1
ATOM 806 O O . ALA A 1 110 ? 46.336 -22.820 -37.485 1.00 31.88 110 ALA A O 1
ATOM 807 N N . THR A 1 111 ? 46.633 -21.688 -39.313 1.00 34.28 111 THR A N 1
ATOM 808 C CA . THR A 1 111 ? 47.122 -21.158 -40.605 1.00 34.28 111 THR A CA 1
ATOM 809 C C . THR A 1 111 ? 46.269 -19.918 -40.946 1.00 34.28 111 THR A C 1
ATOM 811 O O . THR A 1 111 ? 45.103 -19.923 -40.577 1.00 34.28 111 THR A O 1
ATOM 814 N N . PHE A 1 112 ? 46.842 -18.936 -41.668 1.00 31.84 112 PHE A N 1
ATOM 815 C CA . PHE A 1 112 ? 46.282 -18.233 -42.853 1.00 31.84 112 PHE A CA 1
ATOM 816 C C . PHE A 1 112 ? 44.812 -17.738 -42.766 1.00 31.84 112 PHE A C 1
ATOM 818 O O . PHE A 1 112 ? 43.912 -18.521 -42.519 1.00 31.84 112 PHE A O 1
ATOM 825 N N . TRP A 1 113 ? 44.464 -16.463 -42.961 1.00 31.14 113 TRP A N 1
ATOM 826 C CA . TRP A 1 113 ? 44.549 -15.701 -44.213 1.00 31.14 113 TRP A CA 1
ATOM 827 C C . TRP A 1 113 ? 44.694 -14.196 -43.913 1.00 31.14 113 TRP A C 1
ATOM 829 O O . TRP A 1 113 ? 43.809 -13.590 -43.314 1.00 31.14 113 TRP A O 1
ATOM 839 N N . SER A 1 114 ? 45.788 -13.599 -44.394 1.00 32.50 114 SER A N 1
ATOM 840 C CA . SER A 1 114 ? 45.847 -12.176 -44.744 1.00 32.50 114 SER A CA 1
ATOM 841 C C . SER A 1 114 ? 45.281 -11.996 -46.146 1.00 32.50 114 SER A C 1
ATOM 843 O O . SER A 1 114 ? 45.578 -12.786 -47.044 1.00 32.50 114 SER A O 1
ATOM 845 N N . SER A 1 115 ? 44.533 -10.923 -46.365 1.00 33.53 115 SER A N 1
ATOM 846 C CA . SER A 1 115 ? 44.407 -10.302 -47.681 1.00 33.53 115 SER A CA 1
ATOM 847 C C . SER A 1 115 ? 44.243 -8.806 -47.490 1.00 33.53 115 SER A C 1
ATOM 849 O O . SER A 1 115 ? 43.235 -8.327 -46.977 1.00 33.53 115 SER A O 1
ATOM 851 N N . ASP A 1 116 ? 45.303 -8.113 -47.879 1.00 33.38 116 ASP A N 1
ATOM 852 C CA . ASP A 1 116 ? 45.377 -6.684 -48.101 1.00 33.38 116 ASP A CA 1
ATOM 853 C C . ASP A 1 116 ? 44.313 -6.210 -49.098 1.00 33.38 116 ASP A C 1
ATOM 855 O O . ASP A 1 116 ? 44.098 -6.832 -50.139 1.00 33.38 116 ASP A O 1
ATOM 859 N N . SER A 1 117 ? 43.755 -5.026 -48.854 1.00 35.81 117 SER A N 1
ATOM 860 C CA . SER A 1 117 ? 43.375 -4.122 -49.939 1.00 35.81 117 SER A CA 1
ATOM 861 C C . SER A 1 117 ? 43.509 -2.669 -49.482 1.00 35.81 117 SER A C 1
ATOM 863 O O . SER A 1 117 ? 42.590 -2.072 -48.923 1.00 35.81 117 SER A O 1
ATOM 865 N N . ASN A 1 118 ? 44.693 -2.114 -49.741 1.00 35.94 118 ASN A N 1
ATOM 866 C CA . ASN A 1 118 ? 44.917 -0.683 -49.915 1.00 35.94 118 ASN A CA 1
ATOM 867 C C . ASN A 1 118 ? 44.068 -0.161 -51.085 1.00 35.94 118 ASN A C 1
ATOM 869 O O . ASN A 1 118 ? 44.114 -0.761 -52.157 1.00 35.94 118 ASN A O 1
ATOM 873 N N . SER A 1 119 ? 43.384 0.974 -50.893 1.00 31.59 119 SER A N 1
ATOM 874 C CA . SER A 1 119 ? 43.174 2.062 -51.874 1.00 31.59 119 SER A CA 1
ATOM 875 C C . SER A 1 119 ? 41.838 2.773 -51.629 1.00 31.59 119 SER A C 1
ATOM 877 O O . SER A 1 119 ? 40.785 2.269 -52.007 1.00 31.59 119 SER A O 1
ATOM 879 N N . TRP A 1 120 ? 41.889 3.975 -51.055 1.00 30.27 120 TRP A N 1
ATOM 880 C CA . TRP A 1 120 ? 40.857 5.000 -51.235 1.00 30.27 120 TRP A CA 1
ATOM 881 C C . TRP A 1 120 ? 41.567 6.312 -51.586 1.00 30.27 120 TRP A C 1
ATOM 883 O O . TRP A 1 120 ? 42.268 6.857 -50.731 1.00 30.27 120 TRP A O 1
ATOM 893 N N . PRO A 1 121 ? 41.454 6.815 -52.828 1.00 45.56 121 PRO A N 1
ATOM 894 C CA . PRO A 1 121 ? 41.891 8.155 -53.166 1.00 45.56 121 PRO A CA 1
ATOM 895 C C . PRO A 1 121 ? 40.745 9.162 -52.983 1.00 45.56 121 PRO A C 1
ATOM 897 O O . PRO A 1 121 ? 39.593 8.875 -53.286 1.00 45.56 121 PRO A O 1
ATOM 900 N N . ASN A 1 122 ? 41.138 10.369 -52.582 1.00 35.59 122 ASN A N 1
ATOM 901 C CA . ASN A 1 122 ? 40.475 11.653 -52.818 1.00 35.59 122 ASN A CA 1
ATOM 902 C C . ASN A 1 122 ? 39.083 11.879 -52.209 1.00 35.59 122 ASN A C 1
ATOM 904 O O . ASN A 1 122 ? 38.046 11.500 -52.745 1.00 35.59 122 ASN A O 1
ATOM 908 N N . ALA A 1 123 ? 39.110 12.655 -51.126 1.00 43.34 123 ALA A N 1
ATOM 909 C CA . ALA A 1 123 ? 38.007 13.469 -50.652 1.00 43.34 123 ALA A CA 1
ATOM 910 C C . ALA A 1 123 ? 37.525 14.432 -51.750 1.00 43.34 123 ALA A C 1
ATOM 912 O O . ALA A 1 123 ? 38.317 15.201 -52.300 1.00 43.34 123 ALA A O 1
ATOM 913 N N . VAL A 1 124 ? 36.223 14.396 -52.026 1.00 38.56 124 VAL A N 1
ATOM 914 C CA . VAL A 1 124 ? 35.493 15.443 -52.743 1.00 38.56 124 VAL A CA 1
ATOM 915 C C . VAL A 1 124 ? 34.210 15.709 -51.952 1.00 38.56 124 VAL A C 1
ATOM 917 O O . VAL A 1 124 ? 33.482 14.775 -51.618 1.00 38.56 124 VAL A O 1
ATOM 920 N N . ASP A 1 125 ? 34.003 16.977 -51.601 1.00 39.91 125 ASP A N 1
ATOM 921 C CA . ASP A 1 125 ? 32.876 17.513 -50.832 1.00 39.91 125 ASP A CA 1
ATOM 922 C C . ASP A 1 125 ? 31.504 17.187 -51.457 1.00 39.91 125 ASP A C 1
ATOM 924 O O . ASP A 1 125 ? 31.284 17.505 -52.627 1.00 39.91 125 ASP A O 1
ATOM 928 N N . PRO A 1 126 ? 30.529 16.653 -50.694 1.00 39.16 126 PRO A N 1
ATOM 929 C CA . PRO A 1 126 ? 29.164 16.466 -51.168 1.00 39.16 126 PRO A CA 1
ATOM 930 C C . PRO A 1 126 ? 28.251 17.578 -50.625 1.00 39.16 126 PRO A C 1
ATOM 932 O O . PRO A 1 126 ? 27.426 17.334 -49.749 1.00 39.16 126 PRO A O 1
ATOM 935 N N . TRP A 1 127 ? 28.410 18.814 -51.115 1.00 38.94 127 TRP A N 1
ATOM 936 C CA . TRP A 1 127 ? 27.486 19.929 -50.818 1.00 38.94 127 TRP A CA 1
ATOM 937 C C . TRP A 1 127 ? 27.114 20.805 -52.030 1.00 38.94 127 TRP A C 1
ATOM 939 O O . TRP A 1 127 ? 26.514 21.863 -51.858 1.00 38.94 127 TRP A O 1
ATOM 949 N N . GLU A 1 128 ? 27.364 20.354 -53.263 1.00 37.16 128 GLU A N 1
ATOM 950 C CA . GLU A 1 128 ? 26.964 21.084 -54.478 1.00 37.16 128 GLU A CA 1
ATOM 951 C C . GLU A 1 128 ? 26.285 20.184 -55.522 1.00 37.16 128 GLU A C 1
ATOM 953 O O . GLU A 1 128 ? 26.807 19.986 -56.611 1.00 37.16 128 GLU A O 1
ATOM 958 N N . GLU A 1 129 ? 25.092 19.645 -55.238 1.00 38.75 129 GLU A N 1
ATOM 959 C CA . GLU A 1 129 ? 24.249 19.099 -56.322 1.00 38.75 129 GLU A CA 1
ATOM 960 C C . GLU A 1 129 ? 22.741 19.081 -56.015 1.00 38.75 129 GLU A C 1
ATOM 962 O O . GLU A 1 129 ? 22.045 18.102 -56.247 1.00 38.75 129 GLU A O 1
ATOM 967 N N . PHE A 1 130 ? 22.193 20.192 -55.515 1.00 41.38 130 PHE A N 1
ATOM 968 C CA . PHE A 1 130 ? 20.741 20.437 -55.568 1.00 41.38 130 PHE A CA 1
ATOM 969 C C . PHE A 1 130 ? 20.441 21.879 -55.986 1.00 41.38 130 PHE A C 1
ATOM 971 O O . PHE A 1 130 ? 19.703 22.624 -55.350 1.00 41.38 130 PHE A O 1
ATOM 978 N N . SER A 1 131 ? 21.024 22.287 -57.112 1.00 40.38 131 SER A N 1
ATOM 979 C CA . SER A 1 131 ? 20.500 23.412 -57.879 1.00 40.38 131 SER A CA 1
ATOM 980 C C . SER A 1 131 ? 20.483 23.039 -59.355 1.00 40.38 131 SER A C 1
ATOM 982 O O . SER A 1 131 ? 21.484 23.143 -60.055 1.00 40.38 131 SER A O 1
ATOM 984 N N . ASN A 1 132 ? 19.345 22.517 -59.819 1.00 36.72 132 ASN A N 1
ATOM 985 C CA . ASN A 1 132 ? 18.712 22.957 -61.061 1.00 36.72 132 ASN A CA 1
ATOM 986 C C . ASN A 1 132 ? 17.505 22.091 -61.446 1.00 36.72 132 ASN A C 1
ATOM 988 O O . ASN A 1 132 ? 17.613 20.885 -61.625 1.00 36.72 132 ASN A O 1
ATOM 992 N N . LYS A 1 133 ? 16.415 22.806 -61.751 1.00 38.34 133 LYS A N 1
ATOM 993 C CA . LYS A 1 133 ? 15.362 22.466 -62.721 1.00 38.34 133 LYS A CA 1
ATOM 994 C C . LYS A 1 133 ? 14.318 21.423 -62.314 1.00 38.34 133 LYS A C 1
ATOM 996 O O . LYS A 1 133 ? 14.404 20.261 -62.680 1.00 38.34 133 LYS A O 1
ATOM 1001 N N . THR A 1 134 ? 13.180 21.953 -61.875 1.00 37.44 134 THR A N 1
ATOM 1002 C CA . THR A 1 134 ? 11.938 21.707 -62.624 1.00 37.44 134 THR A CA 1
ATOM 1003 C C . THR A 1 134 ? 11.119 22.985 -62.688 1.00 37.44 134 THR A C 1
ATOM 1005 O O . THR A 1 134 ? 10.498 23.411 -61.720 1.00 37.44 134 THR A O 1
ATOM 1008 N N . SER A 1 135 ? 11.164 23.606 -63.859 1.00 48.50 135 SER A N 1
ATOM 1009 C CA . SER A 1 135 ? 10.206 24.592 -64.329 1.00 48.50 135 SER A CA 1
ATOM 1010 C C . SER A 1 135 ? 8.902 23.858 -64.647 1.00 48.50 135 SER A C 1
ATOM 1012 O O . SER A 1 135 ? 8.874 23.037 -65.562 1.00 48.50 135 SER A O 1
ATOM 1014 N N . ALA A 1 136 ? 7.827 24.153 -63.925 1.00 41.03 136 ALA A N 1
ATOM 1015 C CA . ALA A 1 136 ? 6.471 23.835 -64.352 1.00 41.03 136 ALA A CA 1
ATOM 1016 C C . ALA A 1 136 ? 5.587 25.032 -64.014 1.00 41.03 136 ALA A C 1
ATOM 1018 O O . ALA A 1 136 ? 5.641 25.579 -62.917 1.00 41.03 136 ALA A O 1
ATOM 1019 N N . ALA A 1 137 ? 4.886 25.479 -65.043 1.00 42.75 137 ALA A N 1
ATOM 1020 C CA . ALA A 1 137 ? 4.242 26.764 -65.151 1.00 42.75 137 ALA A CA 1
ATOM 1021 C C . ALA A 1 137 ? 3.078 26.953 -64.175 1.00 42.75 137 ALA A C 1
ATOM 1023 O O . ALA A 1 137 ? 2.328 26.025 -63.875 1.00 42.75 137 ALA A O 1
ATOM 1024 N N . ASP A 1 138 ? 2.900 28.216 -63.798 1.00 47.47 138 ASP A N 1
ATOM 1025 C CA . ASP A 1 138 ? 1.640 28.803 -63.374 1.00 47.47 138 ASP A CA 1
ATOM 1026 C C . ASP A 1 138 ? 0.466 28.274 -64.208 1.00 47.47 138 ASP A C 1
ATOM 1028 O O . ASP A 1 138 ? 0.383 28.477 -65.420 1.00 47.47 138 ASP A O 1
ATOM 1032 N N . THR A 1 139 ? -0.499 27.641 -63.551 1.00 42.97 139 THR A N 1
ATOM 1033 C CA . THR A 1 139 ? -1.876 27.596 -64.044 1.00 42.97 139 THR A CA 1
ATOM 1034 C C . THR A 1 139 ? -2.795 27.842 -62.861 1.00 42.97 139 THR A C 1
ATOM 1036 O O . THR A 1 139 ? -3.105 26.955 -62.071 1.00 42.97 139 THR A O 1
ATOM 1039 N N . TRP A 1 140 ? -3.189 29.105 -62.733 1.00 44.41 140 TRP A N 1
ATOM 1040 C CA . TRP A 1 140 ? -4.237 29.570 -61.841 1.00 44.41 140 TRP A CA 1
ATOM 1041 C C . TRP A 1 140 ? -5.578 28.978 -62.294 1.00 44.41 140 TRP A C 1
ATOM 1043 O O . TRP A 1 140 ? -6.166 29.436 -63.273 1.00 44.41 140 TRP A O 1
ATOM 1053 N N . GLY A 1 141 ? -6.050 27.949 -61.592 1.00 42.59 141 GLY A N 1
ATOM 1054 C CA . GLY A 1 141 ? -7.402 27.406 -61.714 1.00 42.59 141 GLY A CA 1
ATOM 1055 C C . GLY A 1 141 ? -8.222 27.733 -60.460 1.00 42.59 141 GLY A C 1
ATOM 1056 O O . GLY A 1 141 ? -7.741 27.473 -59.356 1.00 42.59 141 GLY A O 1
ATOM 1057 N N . PRO A 1 142 ? -9.428 28.314 -60.584 1.00 55.50 142 PRO A N 1
ATOM 1058 C CA . PRO A 1 142 ? -10.251 28.694 -59.448 1.00 55.50 142 PRO A CA 1
ATOM 1059 C C . PRO A 1 142 ? -11.108 27.519 -58.957 1.00 55.50 142 PRO A C 1
ATOM 1061 O O . PRO A 1 142 ? -11.630 26.735 -59.746 1.00 55.50 142 PRO A O 1
ATOM 1064 N N . THR A 1 143 ? -11.326 27.495 -57.641 1.00 57.97 143 THR A N 1
ATOM 1065 C CA . THR A 1 143 ? -12.444 26.840 -56.940 1.00 57.97 143 THR A CA 1
ATOM 1066 C C . THR A 1 143 ? -12.614 25.331 -57.144 1.00 57.97 143 THR A C 1
ATOM 1068 O O . THR A 1 143 ? -13.256 24.878 -58.086 1.00 57.97 143 THR A O 1
ATOM 1071 N N . GLY A 1 144 ? -12.182 24.553 -56.154 1.00 49.06 144 GLY A N 1
ATOM 1072 C CA . GLY A 1 144 ? -12.638 23.176 -56.002 1.00 49.06 144 GLY A CA 1
ATOM 1073 C C . GLY A 1 144 ? -12.003 22.511 -54.796 1.00 49.06 144 GLY A C 1
ATOM 1074 O O . GLY A 1 144 ? -10.886 22.043 -54.919 1.00 49.06 144 GLY A O 1
ATOM 1075 N N . TYR A 1 145 ? -12.729 22.515 -53.672 1.00 43.56 145 TYR A N 1
ATOM 1076 C CA . TYR A 1 145 ? -12.568 21.654 -52.493 1.00 43.56 145 TYR A CA 1
ATOM 1077 C C . TYR A 1 145 ? -11.128 21.303 -52.089 1.00 43.56 145 TYR A C 1
ATOM 1079 O O . TYR A 1 145 ? -10.509 20.445 -52.708 1.00 43.56 145 TYR A O 1
ATOM 1087 N N . ASP A 1 146 ? -10.662 21.874 -50.970 1.00 44.31 146 ASP A N 1
ATOM 1088 C CA . ASP A 1 146 ? -9.510 21.373 -50.213 1.00 44.31 146 ASP A CA 1
ATOM 1089 C C . ASP A 1 146 ? -9.704 19.878 -49.923 1.00 44.31 146 ASP A C 1
ATOM 1091 O O . ASP A 1 146 ? -10.362 19.463 -48.964 1.00 44.31 146 ASP A O 1
ATOM 1095 N N . GLN A 1 147 ? -9.165 19.056 -50.816 1.00 47.19 147 GLN A N 1
ATOM 1096 C CA . GLN A 1 147 ? -9.010 17.634 -50.634 1.00 47.19 147 GLN A CA 1
ATOM 1097 C C . GLN A 1 147 ? -8.078 17.508 -49.434 1.00 47.19 147 GLN A C 1
ATOM 1099 O O . GLN A 1 147 ? -6.910 17.877 -49.513 1.00 47.19 147 GLN A O 1
ATOM 1104 N N . MET A 1 148 ? -8.634 17.093 -48.293 1.00 47.25 148 MET A N 1
ATOM 1105 C CA . MET A 1 148 ? -7.896 16.738 -47.083 1.00 47.25 148 MET A CA 1
ATOM 1106 C C . MET A 1 148 ? -6.890 15.647 -47.451 1.00 47.25 148 MET A C 1
ATOM 1108 O O . MET A 1 148 ? -7.170 14.454 -47.343 1.00 47.25 148 MET A O 1
ATOM 1112 N N . ASP A 1 149 ? -5.729 16.072 -47.933 1.00 46.88 149 ASP A N 1
ATOM 1113 C CA . ASP A 1 149 ? -4.637 15.242 -48.409 1.00 46.88 149 ASP A CA 1
ATOM 1114 C C . ASP A 1 149 ? -3.861 14.711 -47.193 1.00 46.88 149 ASP A C 1
ATOM 1116 O O . ASP A 1 149 ? -2.664 14.914 -47.020 1.00 46.88 149 ASP A O 1
ATOM 1120 N N . TYR A 1 150 ? -4.582 14.032 -46.293 1.00 53.41 150 TYR A N 1
ATOM 1121 C CA . TYR A 1 150 ? -4.017 13.305 -45.153 1.00 53.41 150 TYR A CA 1
ATOM 1122 C C . TYR A 1 150 ? -3.218 12.071 -45.619 1.00 53.41 150 TYR A C 1
ATOM 1124 O O . TYR A 1 150 ? -2.536 11.430 -44.825 1.00 53.41 150 TYR A O 1
ATOM 1132 N N . MET A 1 151 ? -3.292 11.750 -46.917 1.00 47.59 151 MET A N 1
ATOM 1133 C CA . MET A 1 151 ? -2.469 10.746 -47.591 1.00 47.59 151 MET A CA 1
ATOM 1134 C C . MET A 1 151 ? -1.432 11.358 -48.540 1.00 47.59 151 MET A C 1
ATOM 1136 O O . MET A 1 151 ? -0.718 10.594 -49.198 1.00 47.59 151 MET A O 1
ATOM 1140 N N . SER A 1 152 ? -1.300 12.696 -48.582 1.00 47.16 152 SER A N 1
ATOM 1141 C CA . SER A 1 152 ? -0.207 13.338 -49.307 1.00 47.16 152 SER A CA 1
ATOM 1142 C C . SER A 1 152 ? 1.069 12.768 -48.748 1.00 47.16 152 SER A C 1
ATOM 1144 O O . SER A 1 152 ? 1.356 12.893 -47.554 1.00 47.16 152 SER A O 1
ATOM 1146 N N . SER A 1 153 ? 1.794 12.087 -49.619 1.00 50.38 153 SER A N 1
ATOM 1147 C CA . SER A 1 153 ? 3.017 11.364 -49.344 1.00 50.38 153 SER A CA 1
ATOM 1148 C C . SER A 1 153 ? 4.138 12.365 -49.070 1.00 50.38 153 SER A C 1
ATOM 1150 O O . SER A 1 153 ? 5.141 12.404 -49.775 1.00 50.38 153 SER A O 1
ATOM 1152 N N . LYS A 1 154 ? 3.977 13.201 -48.034 1.00 48.94 154 LYS A N 1
ATOM 1153 C CA . LYS A 1 154 ? 5.104 13.739 -47.290 1.00 48.94 154 LYS A CA 1
ATOM 1154 C C . LYS A 1 154 ? 5.874 12.506 -46.888 1.00 48.94 154 LYS A C 1
ATOM 1156 O O . LYS A 1 154 ? 5.419 11.773 -46.013 1.00 48.94 154 LYS A O 1
ATOM 1161 N N . THR A 1 155 ? 6.954 12.262 -47.629 1.00 53.06 155 THR A N 1
ATOM 1162 C CA . THR A 1 155 ? 8.060 11.371 -47.301 1.00 53.06 155 THR A CA 1
ATOM 1163 C C . THR A 1 155 ? 8.021 11.146 -45.808 1.00 53.06 155 THR A C 1
ATOM 1165 O O . THR A 1 155 ? 8.303 12.093 -45.062 1.00 53.06 155 THR A O 1
ATOM 1168 N N . PHE A 1 156 ? 7.533 9.969 -45.388 1.00 53.00 156 PHE A N 1
ATOM 1169 C CA . PHE A 1 156 ? 7.654 9.540 -44.004 1.00 53.00 156 PHE A CA 1
ATOM 1170 C C . PHE A 1 156 ? 9.092 9.872 -43.660 1.00 53.00 156 PHE A C 1
ATOM 1172 O O . PHE A 1 156 ? 9.988 9.390 -44.351 1.00 53.00 156 PHE A O 1
ATOM 1179 N N . LEU A 1 157 ? 9.289 10.840 -42.760 1.00 57.41 157 LEU A N 1
ATOM 1180 C CA . LEU A 1 157 ? 10.622 11.222 -42.334 1.00 57.41 157 LEU A CA 1
ATOM 1181 C C . LEU A 1 157 ? 11.210 9.921 -41.831 1.00 57.41 157 LEU A C 1
ATOM 1183 O O . LEU A 1 157 ? 10.725 9.391 -40.832 1.00 57.41 157 LEU A O 1
ATOM 1187 N N . ASP A 1 158 ? 12.112 9.356 -42.622 1.00 62.25 158 ASP A N 1
ATOM 1188 C CA . ASP A 1 158 ? 12.680 8.059 -42.345 1.00 62.25 158 ASP A CA 1
ATOM 1189 C C . ASP A 1 158 ? 13.533 8.274 -41.105 1.00 62.25 158 ASP A C 1
ATOM 1191 O O . ASP A 1 158 ? 14.591 8.906 -41.149 1.00 62.25 158 ASP A O 1
ATOM 1195 N N . VAL A 1 159 ? 12.967 7.927 -39.949 1.00 61.78 159 VAL A N 1
ATOM 1196 C CA . VAL A 1 159 ? 13.642 8.095 -38.672 1.00 61.78 159 VAL A CA 1
ATOM 1197 C C . VAL A 1 159 ? 14.641 6.956 -38.601 1.00 61.78 159 VAL A C 1
ATOM 1199 O O . VAL A 1 159 ? 14.350 5.898 -38.049 1.00 61.78 159 VAL A O 1
ATOM 1202 N N . THR A 1 160 ? 15.819 7.172 -39.180 1.00 63.84 160 THR A N 1
ATOM 1203 C CA . THR A 1 160 ? 16.924 6.220 -39.116 1.00 63.84 160 THR A CA 1
ATOM 1204 C C . THR A 1 160 ? 17.301 6.003 -37.653 1.00 63.84 160 THR A C 1
ATOM 1206 O O . THR A 1 160 ? 17.725 6.932 -36.959 1.00 63.84 160 THR A O 1
ATOM 1209 N N . ILE A 1 161 ? 17.113 4.779 -37.159 1.00 68.75 161 ILE A N 1
ATOM 1210 C CA . ILE A 1 161 ? 17.516 4.390 -35.809 1.00 68.75 161 ILE A CA 1
ATOM 1211 C C . ILE A 1 161 ? 18.948 3.862 -35.887 1.00 68.75 161 ILE A C 1
ATOM 1213 O O . ILE A 1 161 ? 19.183 2.790 -36.436 1.00 68.75 161 ILE A O 1
ATOM 1217 N N . ASP A 1 162 ? 19.897 4.593 -35.300 1.00 66.88 162 ASP A N 1
ATOM 1218 C CA . ASP A 1 162 ? 21.312 4.209 -35.284 1.00 66.88 162 ASP A CA 1
ATOM 1219 C C . ASP A 1 162 ? 21.534 2.746 -34.856 1.00 66.88 162 ASP A C 1
ATOM 1221 O O . ASP A 1 162 ? 21.083 2.301 -33.786 1.00 66.88 162 ASP A O 1
ATOM 1225 N N . GLY A 1 163 ? 22.321 2.036 -35.671 1.00 75.56 163 GLY A N 1
ATOM 1226 C CA . GLY A 1 163 ? 22.725 0.650 -35.435 1.00 75.56 163 GLY A CA 1
ATOM 1227 C C . GLY A 1 163 ? 21.685 -0.391 -35.845 1.00 75.56 163 GLY A C 1
ATOM 1228 O O . GLY A 1 163 ? 21.736 -1.501 -35.326 1.00 75.56 163 GLY A O 1
ATOM 1229 N N . ARG A 1 164 ? 20.739 -0.030 -36.717 1.00 78.69 164 ARG A N 1
ATOM 1230 C CA . ARG A 1 164 ? 19.744 -0.940 -37.291 1.00 78.69 164 ARG A CA 1
ATOM 1231 C C . ARG A 1 164 ? 19.751 -0.814 -38.803 1.00 78.69 164 ARG A C 1
ATOM 1233 O O . ARG A 1 164 ? 19.901 0.293 -39.318 1.00 78.69 164 ARG A O 1
ATOM 1240 N N . ASP A 1 165 ? 19.627 -1.940 -39.492 1.00 86.19 165 ASP A N 1
ATOM 1241 C CA . ASP A 1 165 ? 19.540 -1.939 -40.947 1.00 86.19 165 ASP A CA 1
ATOM 1242 C C . ASP A 1 165 ? 18.080 -1.789 -41.417 1.00 86.19 165 ASP A C 1
ATOM 1244 O O . ASP A 1 165 ? 17.121 -2.080 -40.692 1.00 86.19 165 ASP A O 1
ATOM 1248 N N . ASP A 1 166 ? 17.902 -1.318 -42.651 1.00 85.06 166 ASP A N 1
ATOM 1249 C CA . ASP A 1 166 ? 16.578 -1.110 -43.247 1.00 85.06 166 ASP A CA 1
ATOM 1250 C C . ASP A 1 166 ? 15.754 -2.402 -43.328 1.00 85.06 166 ASP A C 1
ATOM 1252 O O . ASP A 1 166 ? 14.522 -2.364 -43.331 1.00 85.06 166 ASP A O 1
ATOM 1256 N N . TYR A 1 167 ? 16.411 -3.559 -43.442 1.00 89.25 167 TYR A N 1
ATOM 1257 C CA . TYR A 1 167 ? 15.730 -4.847 -43.502 1.00 89.25 167 TYR A CA 1
ATOM 1258 C C . TYR A 1 167 ? 15.125 -5.192 -42.138 1.00 89.25 167 TYR A C 1
ATOM 1260 O O . TYR A 1 167 ? 13.969 -5.608 -42.055 1.00 89.25 167 TYR A O 1
ATOM 1268 N N . GLU A 1 168 ? 15.872 -4.961 -41.069 1.00 86.06 168 GLU A N 1
ATOM 1269 C CA . GLU A 1 168 ? 15.493 -5.137 -39.680 1.00 86.06 168 GLU A CA 1
ATOM 1270 C C . GLU A 1 168 ? 14.322 -4.218 -39.314 1.00 86.06 168 GLU A C 1
ATOM 1272 O O . GLU A 1 168 ? 13.347 -4.659 -38.702 1.00 86.06 168 GLU A O 1
ATOM 1277 N N . GLU A 1 169 ? 14.366 -2.954 -39.748 1.00 81.44 169 GLU A N 1
ATOM 1278 C CA . GLU A 1 169 ? 13.271 -1.999 -39.558 1.00 81.44 169 GLU A CA 1
ATOM 1279 C C . GLU A 1 169 ? 12.033 -2.323 -40.399 1.00 81.44 169 GLU A C 1
ATOM 1281 O O . GLU A 1 169 ? 10.923 -2.063 -39.952 1.00 81.44 169 GLU A O 1
ATOM 1286 N N . ARG A 1 170 ? 12.156 -2.955 -41.571 1.00 83.00 170 ARG A N 1
ATOM 1287 C CA . ARG A 1 170 ? 10.981 -3.398 -42.356 1.00 83.00 170 ARG A CA 1
ATOM 1288 C C . ARG A 1 170 ? 10.352 -4.687 -41.829 1.00 83.00 170 ARG A C 1
ATOM 1290 O O . ARG A 1 170 ? 9.156 -4.909 -42.016 1.00 83.00 170 ARG A O 1
ATOM 1297 N N . ASN A 1 171 ? 11.139 -5.520 -41.154 1.00 86.12 171 ASN A N 1
ATOM 1298 C CA . ASN A 1 171 ? 10.727 -6.836 -40.667 1.00 86.12 171 ASN A CA 1
ATOM 1299 C C . ASN A 1 171 ? 10.686 -6.909 -39.131 1.00 86.12 171 ASN A C 1
ATOM 1301 O O . ASN A 1 171 ? 10.736 -7.992 -38.554 1.00 86.12 171 ASN A O 1
ATOM 1305 N N . TRP A 1 172 ? 10.552 -5.765 -38.447 1.00 77.38 172 TRP A N 1
ATOM 1306 C CA . TRP A 1 172 ? 10.578 -5.678 -36.980 1.00 77.38 172 TRP A CA 1
ATOM 1307 C C . TRP A 1 172 ? 9.502 -6.518 -36.274 1.00 77.38 172 TRP A C 1
ATOM 1309 O O . TRP A 1 172 ? 9.634 -6.833 -35.091 1.00 77.38 172 TRP A O 1
ATOM 1319 N N . TRP A 1 173 ? 8.428 -6.857 -36.987 1.00 79.06 173 TRP A N 1
ATOM 1320 C CA . TRP A 1 173 ? 7.318 -7.670 -36.506 1.00 79.06 173 TRP A CA 1
ATOM 1321 C C . TRP A 1 173 ? 7.626 -9.181 -36.508 1.00 79.06 173 TRP A C 1
ATOM 1323 O O . TRP A 1 173 ? 6.925 -9.924 -35.819 1.00 79.06 173 TRP A O 1
ATOM 1333 N N . ASP A 1 174 ? 8.668 -9.643 -37.213 1.00 87.31 174 ASP A N 1
ATOM 1334 C CA . ASP A 1 174 ? 9.064 -11.058 -37.282 1.00 87.31 174 ASP A CA 1
ATOM 1335 C C . ASP A 1 174 ? 9.727 -11.518 -35.962 1.00 87.31 174 ASP A C 1
ATOM 1337 O O . ASP A 1 174 ? 10.794 -11.015 -35.591 1.00 87.31 174 ASP A O 1
ATOM 1341 N N . PRO A 1 175 ? 9.136 -12.476 -35.216 1.00 85.00 175 PRO A N 1
ATOM 1342 C CA . PRO A 1 175 ? 9.720 -12.995 -33.981 1.00 85.00 175 PRO A CA 1
ATOM 1343 C C . PRO A 1 175 ? 11.113 -13.611 -34.156 1.00 85.00 175 PRO A C 1
ATOM 1345 O O . PRO A 1 175 ? 11.948 -13.421 -33.274 1.00 85.00 175 PRO A O 1
ATOM 1348 N N . ALA A 1 176 ? 11.376 -14.307 -35.268 1.00 89.88 176 ALA A N 1
ATOM 1349 C CA . ALA A 1 176 ? 12.659 -14.975 -35.495 1.00 89.88 176 ALA A CA 1
ATOM 1350 C C . ALA A 1 176 ? 13.779 -13.955 -35.726 1.00 89.88 176 ALA A C 1
ATOM 1352 O O . ALA A 1 176 ? 14.871 -14.088 -35.172 1.00 89.88 176 ALA A O 1
ATOM 1353 N N . LEU A 1 177 ? 13.490 -12.894 -36.486 1.00 89.50 177 LEU A N 1
ATOM 1354 C CA . LEU A 1 177 ? 14.425 -11.788 -36.672 1.00 89.50 177 LEU A CA 1
ATOM 1355 C C . LEU A 1 177 ? 14.660 -11.027 -35.363 1.00 89.50 177 LEU A C 1
ATOM 1357 O O . LEU A 1 177 ? 15.799 -10.703 -35.043 1.00 89.50 177 LEU A O 1
ATOM 1361 N N . ARG A 1 178 ? 13.612 -10.801 -34.559 1.00 85.38 178 ARG A N 1
ATOM 1362 C CA . ARG A 1 178 ? 13.761 -10.173 -33.236 1.00 85.38 178 ARG A CA 1
ATOM 1363 C C . ARG A 1 178 ? 14.642 -10.984 -32.294 1.00 85.38 178 ARG A C 1
ATOM 1365 O O . ARG A 1 178 ? 15.424 -10.392 -31.558 1.00 85.38 178 ARG A O 1
ATOM 1372 N N . GLU A 1 179 ? 14.509 -12.306 -32.293 1.00 86.38 179 GLU A N 1
ATOM 1373 C CA . GLU A 1 179 ? 15.359 -13.187 -31.490 1.00 86.38 179 GLU A CA 1
ATOM 1374 C C . GLU A 1 179 ? 16.808 -13.167 -31.996 1.00 86.38 179 GLU A C 1
ATOM 1376 O O . GLU A 1 179 ? 17.728 -12.977 -31.202 1.00 86.38 179 GLU A O 1
ATOM 1381 N N . LYS A 1 180 ? 17.007 -13.262 -33.318 1.00 90.44 180 LYS A N 1
ATOM 1382 C CA . LYS A 1 180 ? 18.328 -13.225 -33.964 1.00 90.44 180 LYS A CA 1
ATOM 1383 C C . LYS A 1 180 ? 19.091 -11.932 -33.672 1.00 90.44 180 LYS A C 1
ATOM 1385 O O . LYS A 1 180 ? 20.263 -11.985 -33.316 1.00 90.44 180 LYS A O 1
ATOM 1390 N N . GLU A 1 181 ? 18.422 -10.791 -33.797 1.00 88.88 181 GLU A N 1
ATOM 1391 C CA . GLU A 1 181 ? 19.030 -9.464 -33.639 1.00 88.88 181 GLU A CA 1
ATOM 1392 C C . GLU A 1 181 ? 18.929 -8.932 -32.199 1.00 88.88 181 GLU A C 1
ATOM 1394 O O . GLU A 1 181 ? 19.281 -7.788 -31.918 1.00 88.88 181 GLU A O 1
ATOM 1399 N N . SER A 1 182 ? 18.450 -9.757 -31.254 1.00 86.50 182 SER A N 1
ATOM 1400 C CA . SER A 1 182 ? 18.278 -9.371 -29.847 1.00 86.50 182 SER A CA 1
ATOM 1401 C C . SER A 1 182 ? 17.479 -8.068 -29.696 1.00 86.50 182 SER A C 1
ATOM 1403 O O . SER A 1 182 ? 17.863 -7.147 -28.962 1.00 86.50 182 SER A O 1
ATOM 1405 N N . ARG A 1 183 ? 16.355 -7.966 -30.418 1.00 82.38 183 ARG A N 1
ATOM 1406 C CA . ARG A 1 183 ? 15.480 -6.797 -30.340 1.00 82.38 183 ARG A CA 1
ATOM 1407 C C . ARG A 1 183 ? 14.744 -6.769 -28.999 1.00 82.38 183 ARG A C 1
ATOM 1409 O O . ARG A 1 183 ? 14.230 -7.801 -28.546 1.00 82.38 183 ARG A O 1
ATOM 1416 N N . PRO A 1 184 ? 14.602 -5.574 -28.399 1.00 84.38 184 PRO A N 1
ATOM 1417 C CA . PRO A 1 184 ? 13.697 -5.412 -27.277 1.00 84.38 184 PRO A CA 1
ATOM 1418 C C . PRO A 1 184 ? 12.265 -5.768 -27.716 1.00 84.38 184 PRO A C 1
ATOM 1420 O O . PRO A 1 184 ? 11.936 -5.743 -28.906 1.00 84.38 184 PRO A O 1
ATOM 1423 N N . GLY A 1 185 ? 11.408 -6.124 -26.754 1.00 79.06 185 GLY A N 1
ATOM 1424 C CA . GLY A 1 185 ? 10.005 -6.480 -27.006 1.00 79.06 185 GLY A CA 1
ATOM 1425 C C . GLY A 1 185 ? 9.198 -5.361 -27.695 1.00 79.06 185 GLY A C 1
ATOM 1426 O O . GLY A 1 185 ? 9.749 -4.309 -28.015 1.00 79.06 185 GLY A O 1
ATOM 1427 N N . PRO A 1 186 ? 7.884 -5.529 -27.927 1.00 82.75 186 PRO A N 1
ATOM 1428 C CA . PRO A 1 186 ? 7.063 -4.461 -28.502 1.00 82.75 186 PRO A CA 1
ATOM 1429 C C . PRO A 1 186 ? 7.196 -3.173 -27.678 1.00 82.75 186 PRO A C 1
ATOM 1431 O O . PRO A 1 186 ? 7.219 -3.213 -26.444 1.00 82.75 186 PRO A O 1
ATOM 1434 N N . GLY A 1 187 ? 7.352 -2.043 -28.365 1.00 87.19 187 GLY A N 1
ATOM 1435 C CA . GLY A 1 187 ? 7.466 -0.751 -27.709 1.00 87.19 187 GLY A CA 1
ATOM 1436 C C . GLY A 1 187 ? 6.114 -0.065 -27.509 1.00 87.19 187 GLY A C 1
ATOM 1437 O O . GLY A 1 187 ? 5.110 -0.445 -28.109 1.00 87.19 187 GLY A O 1
ATOM 1438 N N . MET A 1 188 ? 6.087 0.937 -26.637 1.00 92.12 188 MET A N 1
ATOM 1439 C CA . MET A 1 188 ? 4.906 1.718 -26.286 1.00 92.12 188 MET A CA 1
ATOM 1440 C C . MET A 1 188 ? 5.233 3.210 -26.236 1.00 92.12 188 MET A C 1
ATOM 1442 O O . MET A 1 188 ? 6.325 3.625 -25.833 1.00 92.12 188 MET A O 1
ATOM 1446 N N . LEU A 1 189 ? 4.261 4.019 -26.654 1.00 91.19 189 LEU A N 1
ATOM 1447 C CA . LEU A 1 189 ? 4.334 5.473 -26.567 1.00 91.19 189 LEU A CA 1
ATOM 1448 C C . LEU A 1 189 ? 4.090 5.942 -25.124 1.00 91.19 189 LEU A C 1
ATOM 1450 O O . LEU A 1 189 ? 3.456 5.222 -24.350 1.00 91.19 189 LEU A O 1
ATOM 1454 N N . PRO A 1 190 ? 4.528 7.157 -24.747 1.00 90.00 190 PRO A N 1
ATOM 1455 C CA . PRO A 1 190 ? 4.375 7.652 -23.380 1.00 90.00 190 PRO A CA 1
ATOM 1456 C C . PRO A 1 190 ? 2.914 7.743 -22.920 1.00 90.00 190 PRO A C 1
ATOM 1458 O O . PRO A 1 190 ? 2.636 7.534 -21.746 1.00 90.00 190 PRO A O 1
ATOM 1461 N N . THR A 1 191 ? 1.979 8.027 -23.831 1.00 88.25 191 THR A N 1
ATOM 1462 C CA . THR A 1 191 ? 0.537 8.063 -23.536 1.00 88.25 191 THR A CA 1
ATOM 1463 C C . THR A 1 191 ? 0.003 6.683 -23.169 1.00 88.25 191 THR A C 1
ATOM 1465 O O . THR A 1 191 ? -0.647 6.534 -22.142 1.00 88.25 191 THR A O 1
ATOM 1468 N N . VAL A 1 192 ? 0.365 5.663 -23.950 1.00 90.50 192 VAL A N 1
ATOM 1469 C CA . VAL A 1 192 ? 0.010 4.262 -23.679 1.00 90.50 192 VAL A CA 1
ATOM 1470 C C . VAL A 1 192 ? 0.657 3.787 -22.378 1.00 90.50 192 VAL A C 1
ATOM 1472 O O . VAL A 1 192 ? 0.015 3.114 -21.581 1.00 90.50 192 VAL A O 1
ATOM 1475 N N . LEU A 1 193 ? 1.909 4.181 -22.119 1.00 91.81 193 LEU A N 1
ATOM 1476 C CA . LEU A 1 193 ? 2.564 3.907 -20.841 1.00 91.81 193 LEU A CA 1
ATOM 1477 C C . LEU A 1 193 ? 1.800 4.539 -19.668 1.00 91.81 193 LEU A C 1
ATOM 1479 O O . LEU A 1 193 ? 1.622 3.892 -18.642 1.00 91.81 193 LEU A O 1
ATOM 1483 N N . ALA A 1 194 ? 1.357 5.790 -19.801 1.00 90.25 194 ALA A N 1
ATOM 1484 C CA . ALA A 1 194 ? 0.596 6.464 -18.755 1.00 90.25 194 ALA A CA 1
ATOM 1485 C C . ALA A 1 194 ? -0.737 5.751 -18.472 1.00 90.25 194 ALA A C 1
ATOM 1487 O O . ALA A 1 194 ? -1.078 5.578 -17.307 1.00 90.25 194 ALA A O 1
ATOM 1488 N N . GLU A 1 195 ? -1.444 5.286 -19.505 1.00 90.00 195 GLU A N 1
ATOM 1489 C CA . GLU A 1 195 ? -2.680 4.498 -19.366 1.00 90.00 195 GLU A CA 1
ATOM 1490 C C . GLU A 1 195 ? -2.435 3.121 -18.725 1.00 90.00 195 GLU A C 1
ATOM 1492 O O . GLU A 1 195 ? -3.215 2.683 -17.881 1.00 90.00 195 GLU A O 1
ATOM 1497 N N . GLU A 1 196 ? -1.329 2.457 -19.079 1.00 90.69 196 GLU A N 1
ATOM 1498 C CA . GLU A 1 196 ? -0.918 1.169 -18.501 1.00 90.69 196 GLU A CA 1
ATOM 1499 C C . GLU A 1 196 ? -0.549 1.306 -17.012 1.00 90.69 196 GLU A C 1
ATOM 1501 O O . GLU A 1 196 ? -0.884 0.446 -16.199 1.00 90.69 196 GLU A O 1
ATOM 1506 N N . LEU A 1 197 ? 0.153 2.384 -16.644 1.00 89.88 197 LEU A N 1
ATOM 1507 C CA . LEU A 1 197 ? 0.579 2.649 -15.265 1.00 89.88 197 LEU A CA 1
ATOM 1508 C C . LEU A 1 197 ? -0.546 3.201 -14.389 1.00 89.88 197 LEU A C 1
ATOM 1510 O O . LEU A 1 197 ? -0.520 3.035 -13.167 1.00 89.88 197 LEU A O 1
ATOM 1514 N N . HIS A 1 198 ? -1.503 3.898 -14.994 1.00 85.56 198 HIS A N 1
ATOM 1515 C CA . HIS A 1 198 ? -2.540 4.624 -14.287 1.00 85.56 198 HIS A CA 1
ATOM 1516 C C . HIS A 1 198 ? -3.869 4.530 -15.036 1.00 85.56 198 HIS A C 1
ATOM 1518 O O . HIS A 1 198 ? -4.080 5.150 -16.078 1.00 85.56 198 HIS A O 1
ATOM 1524 N N . ASN A 1 199 ? -4.826 3.836 -14.423 1.00 84.12 199 ASN A N 1
ATOM 1525 C CA . ASN A 1 199 ? -6.215 3.920 -14.847 1.00 84.12 199 ASN A CA 1
ATOM 1526 C C . ASN A 1 199 ? -6.746 5.331 -14.506 1.00 84.12 199 ASN A C 1
ATOM 1528 O O . ASN A 1 199 ? -6.623 5.738 -13.350 1.00 84.12 199 ASN A O 1
ATOM 1532 N N . PRO A 1 200 ? -7.352 6.081 -15.448 1.00 79.44 200 PRO A N 1
ATOM 1533 C CA . PRO A 1 200 ? -7.894 7.420 -15.183 1.00 79.44 200 PRO A CA 1
ATOM 1534 C C . PRO A 1 200 ? -8.894 7.464 -14.015 1.00 79.44 200 PRO A C 1
ATOM 1536 O O . PRO A 1 200 ? -9.015 8.494 -13.354 1.00 79.44 200 PRO A O 1
ATOM 1539 N N . ASP A 1 201 ? -9.548 6.344 -13.699 1.00 80.31 201 ASP A N 1
ATOM 1540 C CA . ASP A 1 201 ? -10.457 6.225 -12.557 1.00 80.31 201 ASP A CA 1
ATOM 1541 C C . ASP A 1 201 ? -9.732 6.019 -11.206 1.00 80.31 201 ASP A C 1
ATOM 1543 O O . ASP A 1 201 ? -10.389 5.867 -10.173 1.00 80.31 201 ASP A O 1
ATOM 1547 N N . HIS A 1 202 ? -8.398 5.912 -11.193 1.00 86.12 202 HIS A N 1
ATOM 1548 C CA . HIS A 1 202 ? -7.573 5.555 -10.033 1.00 86.12 202 HIS A CA 1
ATOM 1549 C C . HIS A 1 202 ? -6.567 6.663 -9.729 1.00 86.12 202 HIS A C 1
ATOM 1551 O O . HIS A 1 202 ? -5.408 6.569 -10.102 1.00 86.12 202 HIS A O 1
ATOM 1557 N N . SER A 1 203 ? -6.968 7.691 -8.984 1.00 92.31 203 SER A N 1
ATOM 1558 C CA . SER A 1 203 ? -6.021 8.731 -8.567 1.00 92.31 203 SER A CA 1
ATOM 1559 C C . SER A 1 203 ? -4.943 8.182 -7.619 1.00 92.31 203 SER A C 1
ATOM 1561 O O . SER A 1 203 ? -5.251 7.492 -6.641 1.00 92.31 203 SER A O 1
ATOM 1563 N N . LEU A 1 204 ? -3.685 8.522 -7.905 1.00 94.69 204 LEU A N 1
ATOM 1564 C CA . LEU A 1 204 ? -2.515 8.227 -7.078 1.00 94.69 204 LEU A CA 1
ATOM 1565 C C . LEU A 1 204 ? -2.085 9.482 -6.308 1.00 94.69 204 LEU A C 1
ATOM 1567 O O . LEU A 1 204 ? -1.931 10.552 -6.895 1.00 94.69 204 LEU A O 1
ATOM 1571 N N . PHE A 1 205 ? -1.869 9.353 -5.000 1.00 96.25 205 PHE A N 1
ATOM 1572 C CA . PHE A 1 205 ? -1.522 10.468 -4.117 1.00 96.25 205 PHE A CA 1
ATOM 1573 C C . PHE A 1 205 ? -0.164 10.246 -3.462 1.00 96.25 205 PHE A C 1
ATOM 1575 O O . PHE A 1 205 ? 0.084 9.195 -2.875 1.00 96.25 205 PHE A O 1
ATOM 1582 N N . SER A 1 206 ? 0.697 11.261 -3.508 1.00 96.62 206 SER A N 1
ATOM 1583 C CA . SER A 1 206 ? 1.856 11.315 -2.617 1.00 96.62 206 SER A CA 1
ATOM 1584 C C . SER A 1 206 ? 1.369 11.667 -1.212 1.00 96.62 206 SER A C 1
ATOM 1586 O O . SER A 1 206 ? 0.648 12.652 -1.035 1.00 96.62 206 SER A O 1
ATOM 1588 N N . VAL A 1 207 ? 1.717 10.843 -0.224 1.00 96.50 207 VAL A N 1
ATOM 1589 C CA . VAL A 1 207 ? 1.283 11.020 1.165 1.00 96.50 207 VAL A CA 1
ATOM 1590 C C . VAL A 1 207 ? 2.462 11.514 1.989 1.00 96.50 207 VAL A C 1
ATOM 1592 O O . VAL A 1 207 ? 3.428 10.789 2.209 1.00 96.50 207 VAL A O 1
ATOM 1595 N N . ILE A 1 208 ? 2.362 12.751 2.470 1.00 95.62 208 ILE A N 1
ATOM 1596 C CA . ILE A 1 208 ? 3.321 13.337 3.407 1.00 95.62 208 ILE A CA 1
ATOM 1597 C C . ILE A 1 208 ? 2.715 13.237 4.801 1.00 95.62 208 ILE A C 1
ATOM 1599 O O . ILE A 1 208 ? 1.615 13.731 5.043 1.00 95.62 208 ILE A O 1
ATOM 1603 N N . VAL A 1 209 ? 3.429 12.580 5.710 1.00 94.12 209 VAL A N 1
ATOM 1604 C CA . VAL A 1 209 ? 2.934 12.289 7.054 1.00 94.12 209 VAL A CA 1
ATOM 1605 C C . VAL A 1 209 ? 3.602 13.209 8.066 1.00 94.12 209 VAL A C 1
ATOM 1607 O O . VAL A 1 209 ? 4.828 13.291 8.127 1.00 94.12 209 VAL A O 1
ATOM 1610 N N . THR A 1 210 ? 2.795 13.876 8.885 1.00 93.00 210 THR A N 1
ATOM 1611 C CA . THR A 1 210 ? 3.247 14.671 10.029 1.00 93.00 210 THR A CA 1
ATOM 1612 C C . THR A 1 210 ? 2.793 14.005 11.323 1.00 93.00 210 THR A C 1
ATOM 1614 O O . THR A 1 210 ? 1.669 13.510 11.424 1.00 93.00 210 THR A O 1
ATOM 1617 N N . SER A 1 211 ? 3.676 13.957 12.323 1.00 88.81 211 SER A N 1
ATOM 1618 C CA . SER A 1 211 ? 3.313 13.438 13.644 1.00 88.81 211 SER A CA 1
ATOM 1619 C C . SER A 1 211 ? 2.202 14.301 14.254 1.00 88.81 211 SER A C 1
ATOM 1621 O O . SER A 1 211 ? 2.311 15.530 14.213 1.00 88.81 211 SER A O 1
ATOM 1623 N N . PRO A 1 212 ? 1.149 13.702 14.841 1.00 88.94 212 PRO A N 1
ATOM 1624 C CA . PRO A 1 212 ? 0.117 14.475 15.511 1.00 88.94 212 PRO A CA 1
ATOM 1625 C C . PRO A 1 212 ? 0.718 15.202 16.716 1.00 88.94 212 PRO A C 1
ATOM 1627 O O . PRO A 1 212 ? 1.523 14.639 17.464 1.00 88.94 212 PRO A O 1
ATOM 1630 N N . GLU A 1 213 ? 0.300 16.449 16.929 1.00 83.94 213 GLU A N 1
ATOM 1631 C CA . GLU A 1 213 ? 0.677 17.241 18.100 1.00 83.94 213 GLU A CA 1
ATOM 1632 C C . GLU A 1 213 ? -0.102 16.742 19.326 1.00 83.94 213 GLU A C 1
ATOM 1634 O O . GLU A 1 213 ? -1.053 17.356 19.809 1.00 83.94 213 GLU A O 1
ATOM 1639 N N . VAL A 1 214 ? 0.252 15.556 19.819 1.00 78.56 214 VAL A N 1
ATOM 1640 C CA . VAL A 1 214 ? -0.319 15.028 21.056 1.00 78.56 214 VAL A CA 1
ATOM 1641 C C . VAL A 1 214 ? 0.462 15.649 22.199 1.00 78.56 214 VAL A C 1
ATOM 1643 O O . VAL A 1 214 ? 1.546 15.180 22.541 1.00 78.56 214 VAL A O 1
ATOM 1646 N N . GLN A 1 215 ? -0.085 16.709 22.800 1.00 76.75 215 GLN A N 1
ATOM 1647 C CA . GLN A 1 215 ? 0.436 17.185 24.076 1.00 76.75 215 GLN A CA 1
ATOM 1648 C C . GLN A 1 215 ? 0.402 16.000 25.047 1.00 76.75 215 GLN A C 1
ATOM 1650 O O . GLN A 1 215 ? -0.688 15.452 25.269 1.00 76.75 215 GLN A O 1
ATOM 1655 N N . PRO A 1 216 ? 1.553 15.557 25.595 1.00 71.06 216 PRO A N 1
ATOM 1656 C CA . PRO A 1 216 ? 1.539 14.554 26.638 1.00 71.06 216 PRO A CA 1
ATOM 1657 C C . PRO A 1 216 ? 0.624 15.119 27.708 1.00 71.06 216 PRO A C 1
ATOM 1659 O O . PRO A 1 216 ? 0.832 16.237 28.183 1.00 71.06 216 PRO A O 1
ATOM 1662 N N . SER A 1 217 ? -0.463 14.407 28.002 1.00 68.06 217 SER A N 1
ATOM 1663 C CA . SER A 1 217 ? -1.338 14.785 29.096 1.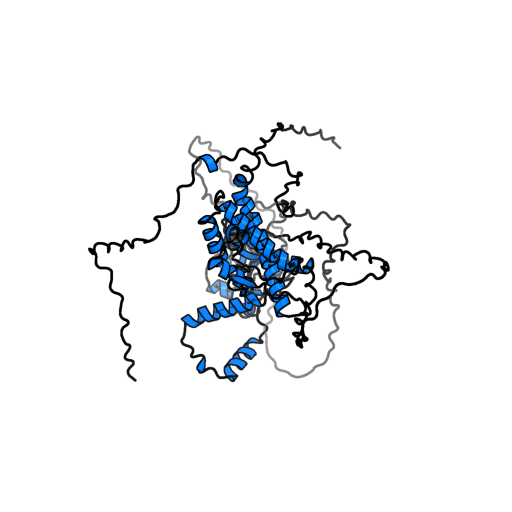00 68.06 217 SER A CA 1
ATOM 1664 C C . SER A 1 217 ? -0.444 14.791 30.318 1.00 68.06 217 SER A C 1
ATOM 1666 O O . SER A 1 217 ? -0.086 13.718 30.804 1.00 68.06 217 SER A O 1
ATOM 1668 N N . ASN A 1 218 ? -0.016 15.989 30.725 1.00 59.47 218 ASN A N 1
ATOM 1669 C CA . ASN A 1 218 ? 0.731 16.228 31.937 1.00 59.47 218 ASN A CA 1
ATOM 1670 C C . ASN A 1 218 ? -0.198 15.768 33.049 1.00 59.47 218 ASN A C 1
ATOM 1672 O O . ASN A 1 218 ? -0.967 16.541 33.613 1.00 59.47 218 ASN A O 1
ATOM 1676 N N . LEU A 1 219 ? -0.139 14.473 33.345 1.00 61.81 219 LEU A N 1
ATOM 1677 C CA . LEU A 1 219 ? -0.412 13.936 34.652 1.00 61.81 219 LEU A CA 1
ATOM 1678 C C . LEU A 1 219 ? 0.717 14.505 35.500 1.00 61.81 219 LEU A C 1
ATOM 1680 O O . LEU A 1 219 ? 1.671 13.814 35.846 1.00 61.81 219 LEU A O 1
ATOM 1684 N N . THR A 1 220 ? 0.651 15.815 35.757 1.00 54.75 220 THR A N 1
ATOM 1685 C CA . THR A 1 220 ? 1.265 16.410 36.919 1.00 54.75 220 THR A CA 1
ATOM 1686 C C . THR A 1 220 ? 0.806 15.500 38.032 1.00 54.75 220 THR A C 1
ATOM 1688 O O . THR A 1 220 ? -0.376 15.461 38.380 1.00 54.75 220 THR A O 1
ATOM 1691 N N . ALA A 1 221 ? 1.736 14.666 38.498 1.00 57.78 221 ALA A N 1
ATOM 1692 C CA . ALA A 1 221 ? 1.656 14.056 39.796 1.00 57.78 221 ALA A CA 1
ATOM 1693 C C . ALA A 1 221 ? 1.431 15.248 40.709 1.00 57.78 221 ALA A C 1
ATOM 1695 O O . ALA A 1 221 ? 2.361 15.993 41.013 1.00 57.78 221 ALA A O 1
ATOM 1696 N N . SER A 1 222 ? 0.159 15.530 40.983 1.00 55.19 222 SER A N 1
ATOM 1697 C CA . SER A 1 222 ? -0.248 16.554 41.908 1.00 55.19 222 SER A CA 1
ATOM 1698 C C . SER A 1 222 ? 0.253 15.993 43.217 1.00 55.19 222 SER A C 1
ATOM 1700 O O . SER A 1 222 ? -0.415 15.177 43.849 1.00 55.19 222 SER A O 1
ATOM 1702 N N . SER A 1 223 ? 1.507 16.318 43.529 1.00 53.28 223 SER A N 1
ATOM 1703 C CA . SER A 1 223 ? 2.105 16.163 44.830 1.00 53.28 223 SER A CA 1
ATOM 1704 C C . SER A 1 223 ? 1.136 16.881 45.741 1.00 53.28 223 SER A C 1
ATOM 1706 O O . SER A 1 223 ? 1.113 18.113 45.791 1.00 53.28 223 SER A O 1
ATOM 1708 N N . LEU A 1 224 ? 0.233 16.107 46.341 1.00 60.41 224 LEU A N 1
ATOM 1709 C CA . LEU A 1 224 ? -0.628 16.582 47.400 1.00 60.41 224 LEU A CA 1
ATOM 1710 C C . LEU A 1 224 ? 0.303 17.335 48.354 1.00 60.41 224 LEU A C 1
ATOM 1712 O O . LEU A 1 224 ? 1.324 16.760 48.749 1.00 60.41 224 LEU A O 1
ATOM 1716 N N . PRO A 1 225 ? 0.036 18.616 48.660 1.00 59.16 225 PRO A N 1
ATOM 1717 C CA . PRO A 1 225 ? 0.813 19.301 49.672 1.00 59.16 225 PRO A CA 1
ATOM 1718 C C . PRO A 1 225 ? 0.727 18.443 50.930 1.00 59.16 225 PRO A C 1
ATOM 1720 O O . PRO A 1 225 ? -0.369 18.104 51.380 1.00 59.16 225 PRO A O 1
ATOM 1723 N N . ALA A 1 226 ? 1.890 18.017 51.424 1.00 54.47 226 ALA A N 1
ATOM 1724 C CA . ALA A 1 226 ? 2.010 17.281 52.666 1.00 54.47 226 ALA A CA 1
ATOM 1725 C C . ALA A 1 226 ? 1.201 18.029 53.728 1.00 54.47 226 ALA A C 1
ATOM 1727 O O . ALA A 1 226 ? 1.521 19.169 54.064 1.00 54.47 226 ALA A O 1
ATOM 1728 N N . VAL A 1 227 ? 0.116 17.415 54.199 1.00 57.00 227 VAL A N 1
ATOM 1729 C CA . VAL A 1 227 ? -0.666 17.958 55.306 1.00 57.00 227 VAL A CA 1
ATOM 1730 C C . VAL A 1 227 ? 0.262 17.947 56.523 1.00 57.00 227 VAL A C 1
ATOM 1732 O O . VAL A 1 227 ? 0.726 16.870 56.906 1.00 57.00 227 VAL A O 1
ATOM 1735 N N . PRO A 1 228 ? 0.594 19.104 57.119 1.00 61.75 228 PRO A N 1
ATOM 1736 C CA . PRO A 1 228 ? 1.402 19.127 58.322 1.00 61.75 228 PRO A CA 1
ATOM 1737 C C . PRO A 1 228 ? 0.590 18.539 59.479 1.00 61.75 228 PRO A C 1
ATOM 1739 O O . PRO A 1 228 ? -0.542 18.950 59.744 1.00 61.75 228 PRO A O 1
ATOM 1742 N N . ASN A 1 229 ? 1.196 17.568 60.161 1.00 55.47 229 ASN A N 1
ATOM 1743 C CA . ASN A 1 229 ? 0.740 16.999 61.424 1.00 55.47 229 ASN A CA 1
ATOM 1744 C C . ASN A 1 229 ? 0.233 18.094 62.373 1.00 55.47 229 ASN A C 1
ATOM 1746 O O . ASN A 1 229 ? 1.010 18.930 62.832 1.00 55.47 229 ASN A O 1
ATOM 1750 N N . SER A 1 230 ? -1.054 18.048 62.711 1.00 44.25 230 SER A N 1
ATOM 1751 C CA . SER A 1 230 ? -1.592 18.723 63.894 1.00 44.25 230 SER A CA 1
ATOM 1752 C C . SER A 1 230 ? -1.920 17.676 64.963 1.00 44.25 230 SER A C 1
ATOM 1754 O O . SER A 1 230 ? -2.524 16.654 64.631 1.00 44.25 230 SER A O 1
ATOM 1756 N N . PRO A 1 231 ? -1.539 17.902 66.233 1.00 62.41 231 PRO A N 1
ATOM 1757 C CA . PRO A 1 231 ? -1.865 17.016 67.336 1.00 62.41 231 PRO A CA 1
ATOM 1758 C C . PRO A 1 231 ? -3.246 17.387 67.886 1.00 62.41 231 PRO A C 1
ATOM 1760 O O . PRO A 1 231 ? -3.501 18.550 68.197 1.00 62.41 231 PRO A O 1
ATOM 1763 N N . SER A 1 232 ? -4.137 16.414 68.059 1.00 43.44 232 SER A N 1
ATOM 1764 C CA . SER A 1 232 ? -5.349 16.612 68.851 1.00 43.44 232 SER A CA 1
ATOM 1765 C C . SER A 1 232 ? -5.488 15.548 69.931 1.00 43.44 232 SER A C 1
ATOM 1767 O O . SER A 1 232 ? -5.368 14.343 69.727 1.00 43.44 232 SER A O 1
ATOM 1769 N N . LEU A 1 233 ? -5.671 16.107 71.120 1.00 48.66 233 LEU A N 1
ATOM 1770 C CA . LEU A 1 233 ? -5.811 15.514 72.431 1.00 48.66 233 LEU A CA 1
ATOM 1771 C C . LEU A 1 233 ? -7.079 14.665 72.575 1.00 48.66 233 LEU A C 1
ATOM 1773 O O . LEU A 1 233 ? -8.072 14.824 71.870 1.00 48.66 233 LEU A O 1
ATOM 1777 N N . ALA A 1 234 ? -7.020 13.816 73.595 1.00 49.25 234 ALA A N 1
ATOM 1778 C CA . ALA A 1 234 ? -8.073 12.976 74.138 1.00 49.25 234 ALA A CA 1
ATOM 1779 C C . ALA A 1 234 ? -9.422 13.677 74.401 1.00 49.25 234 ALA A C 1
ATOM 1781 O O . ALA A 1 234 ? -9.456 14.769 74.970 1.00 49.25 234 ALA A O 1
ATOM 1782 N N . ARG A 1 235 ? -10.529 12.947 74.178 1.00 40.47 235 ARG A N 1
ATOM 1783 C CA . ARG A 1 235 ? -11.623 12.806 75.165 1.00 40.47 235 ARG A CA 1
ATOM 1784 C C . ARG A 1 235 ? -12.610 11.676 74.830 1.00 40.47 235 ARG A C 1
ATOM 1786 O O . ARG A 1 235 ? -13.344 11.744 73.858 1.00 40.47 235 ARG A O 1
ATOM 1793 N N . ASN A 1 236 ? -12.606 10.688 75.722 1.00 43.81 236 ASN A N 1
ATOM 1794 C CA . ASN A 1 236 ? -13.721 10.011 76.397 1.00 43.81 236 ASN A CA 1
ATOM 1795 C C . ASN A 1 236 ? -14.952 9.488 75.625 1.00 43.81 236 ASN A C 1
ATOM 1797 O O . ASN A 1 236 ? -15.799 10.250 75.185 1.00 43.81 236 ASN A O 1
ATOM 1801 N N . ALA A 1 237 ? -15.097 8.160 75.748 1.00 45.19 237 ALA A N 1
ATOM 1802 C CA . ALA A 1 237 ? -16.239 7.423 76.309 1.00 45.19 237 ALA A CA 1
ATOM 1803 C C . ALA A 1 237 ? -17.615 7.533 75.624 1.00 45.19 237 ALA A C 1
ATOM 1805 O O . ALA A 1 237 ? -18.253 8.576 75.657 1.00 45.19 237 ALA A O 1
ATOM 1806 N N . TRP A 1 238 ? -18.135 6.387 75.171 1.00 38.28 238 TRP A N 1
ATOM 1807 C CA . TRP A 1 238 ? -19.299 5.682 75.743 1.00 38.28 238 TRP A CA 1
ATOM 1808 C C . TRP A 1 238 ? -19.390 4.287 75.097 1.00 38.28 238 TRP A C 1
ATOM 1810 O O . TRP A 1 238 ? -19.074 4.115 73.923 1.00 38.28 238 TRP A O 1
ATOM 1820 N N . GLY A 1 239 ? -19.677 3.271 75.912 1.00 39.81 239 GLY A N 1
ATOM 1821 C CA . GLY A 1 239 ? -19.366 1.875 75.612 1.00 39.81 239 GLY A CA 1
ATOM 1822 C C . GLY A 1 239 ? -20.421 1.075 74.848 1.00 39.81 239 GLY A C 1
ATOM 1823 O O . GLY A 1 239 ? -21.573 1.472 74.717 1.00 39.81 239 GLY A O 1
ATOM 1824 N N . SER A 1 240 ? -20.002 -0.113 74.413 1.00 36.25 240 SER A N 1
ATOM 1825 C CA . SER A 1 240 ? -20.762 -1.373 74.454 1.00 36.25 240 SER A CA 1
ATOM 1826 C C . SER A 1 240 ? -19.827 -2.530 74.066 1.00 36.25 240 SER A C 1
ATOM 1828 O O . SER A 1 240 ? -19.067 -2.381 73.108 1.00 36.25 240 SER A O 1
ATOM 1830 N N . PRO A 1 241 ? -19.830 -3.664 74.790 1.00 55.41 241 PRO A N 1
ATOM 1831 C CA . PRO A 1 241 ? -18.999 -4.815 74.464 1.00 55.41 241 PRO A CA 1
ATOM 1832 C C . PRO A 1 241 ? -19.735 -5.744 73.489 1.00 55.41 241 PRO A C 1
ATOM 1834 O O . PRO A 1 241 ? -20.919 -6.032 73.654 1.00 55.41 241 PRO A O 1
ATOM 1837 N N . SER A 1 242 ? -19.038 -6.248 72.474 1.00 46.78 242 SER A N 1
ATOM 1838 C CA . SER A 1 242 ? -19.488 -7.381 71.656 1.00 46.78 242 SER A CA 1
ATOM 1839 C C . SER A 1 242 ? -18.277 -8.176 71.154 1.00 46.78 242 SER A C 1
ATOM 1841 O O . SER A 1 242 ? -17.183 -7.616 71.058 1.00 46.78 242 SER A O 1
ATOM 1843 N N . PRO A 1 243 ? -18.435 -9.496 70.960 1.00 57.91 243 PRO A N 1
ATOM 1844 C CA . PRO A 1 243 ? -17.360 -10.455 71.159 1.00 57.91 243 PRO A CA 1
ATOM 1845 C C . PRO A 1 243 ? -16.428 -10.580 69.955 1.00 57.91 243 PRO A C 1
ATOM 1847 O O . PRO A 1 243 ? -16.806 -10.383 68.803 1.00 57.91 243 PRO A O 1
ATOM 1850 N N . GLN A 1 244 ? -15.192 -10.952 70.278 1.00 52.56 244 GLN A N 1
ATOM 1851 C CA . GLN A 1 244 ? -14.113 -11.294 69.363 1.00 52.56 244 GLN A CA 1
ATOM 1852 C C . GLN A 1 244 ? -14.550 -12.366 68.358 1.00 52.56 244 GLN A C 1
ATOM 1854 O O . GLN A 1 244 ? -14.795 -13.514 68.718 1.00 52.56 244 GLN A O 1
ATOM 1859 N N . SER A 1 245 ? -14.557 -11.997 67.083 1.00 44.62 245 SER A N 1
ATOM 1860 C CA . SER A 1 245 ? -14.483 -12.926 65.961 1.00 44.62 245 SER A CA 1
ATOM 1861 C C . SER A 1 245 ? -13.167 -12.670 65.240 1.00 44.62 245 SER A C 1
ATOM 1863 O O . SER A 1 245 ? -12.933 -11.587 64.707 1.00 44.62 245 SER A O 1
ATOM 1865 N N . THR A 1 246 ? -12.295 -13.672 65.276 1.00 50.19 246 THR A N 1
ATOM 1866 C CA . THR A 1 246 ? -11.020 -13.752 64.563 1.00 50.19 246 THR A CA 1
ATOM 1867 C C . THR A 1 246 ? -11.265 -13.691 63.056 1.00 50.19 246 THR A C 1
ATOM 1869 O O . THR A 1 246 ? -11.588 -14.697 62.427 1.00 50.19 246 THR A O 1
ATOM 1872 N N . THR A 1 247 ? -11.138 -12.502 62.478 1.00 44.66 247 THR A N 1
ATOM 1873 C CA . THR A 1 247 ? -11.160 -12.272 61.036 1.00 44.66 247 THR A CA 1
ATOM 1874 C C . THR A 1 247 ? -9.764 -12.492 60.464 1.00 44.66 247 THR A C 1
ATOM 1876 O O . THR A 1 247 ? -8.851 -11.689 60.639 1.00 44.66 247 THR A O 1
ATOM 1879 N N . SER A 1 248 ? -9.602 -13.612 59.765 1.00 51.56 248 SER A N 1
ATOM 1880 C CA . SER A 1 248 ? -8.521 -13.841 58.813 1.00 51.56 248 SER A CA 1
ATOM 1881 C C . SER A 1 248 ? -8.576 -12.770 57.721 1.00 51.56 248 SER A C 1
ATOM 1883 O O . SER A 1 248 ? -9.509 -12.753 56.914 1.00 51.56 248 SER A O 1
ATOM 1885 N N . SER A 1 249 ? -7.597 -11.869 57.712 1.00 49.59 249 SER A N 1
ATOM 1886 C CA . SER A 1 249 ? -7.401 -10.874 56.660 1.00 49.59 249 SER A CA 1
ATOM 1887 C C . SER A 1 249 ? -7.312 -11.567 55.292 1.00 49.59 249 SER A C 1
ATOM 1889 O O . SER A 1 249 ? -6.442 -12.424 55.118 1.00 49.59 249 SER A O 1
ATOM 1891 N N . PRO A 1 250 ? -8.178 -11.241 54.315 1.00 66.56 250 PRO A N 1
ATOM 1892 C CA . PRO A 1 250 ? -8.024 -11.756 52.964 1.00 66.56 250 PRO A CA 1
ATOM 1893 C C . PRO A 1 250 ? -6.711 -11.221 52.362 1.00 66.56 250 PRO A C 1
ATOM 1895 O O . PRO A 1 250 ? -6.368 -10.057 52.598 1.00 66.56 250 PRO A O 1
ATOM 1898 N N . PRO A 1 251 ? -5.954 -12.042 51.611 1.00 61.91 251 PRO A N 1
ATOM 1899 C CA . PRO A 1 251 ? -4.743 -11.592 50.939 1.00 61.91 251 PRO A CA 1
ATOM 1900 C C . PRO A 1 251 ? -5.107 -10.440 50.000 1.00 61.91 251 PRO A C 1
ATOM 1902 O O . PRO A 1 251 ? -5.987 -10.576 49.149 1.00 61.91 251 PRO A O 1
ATOM 1905 N N . GLY A 1 252 ? -4.476 -9.283 50.212 1.00 59.44 252 GLY A N 1
ATOM 1906 C CA . GLY A 1 252 ? -4.725 -8.085 49.418 1.00 59.44 252 GLY A CA 1
ATOM 1907 C C . GLY A 1 252 ? -4.534 -8.370 47.923 1.00 59.44 252 GLY A C 1
ATOM 1908 O O . GLY A 1 252 ? -3.644 -9.151 47.570 1.00 59.44 252 GLY A O 1
ATOM 1909 N N . PRO A 1 253 ? -5.360 -7.773 47.043 1.00 62.19 253 PRO A N 1
ATOM 1910 C CA . PRO A 1 253 ? -5.235 -7.956 45.606 1.00 62.19 253 PRO A CA 1
ATOM 1911 C C . PRO A 1 253 ? -3.818 -7.573 45.195 1.00 62.19 253 PRO A C 1
ATOM 1913 O O . PRO A 1 253 ? -3.363 -6.456 45.446 1.00 62.19 253 PRO A O 1
ATOM 1916 N N . SER A 1 254 ? -3.114 -8.542 44.617 1.00 49.28 254 SER A N 1
ATOM 1917 C CA . SER A 1 254 ? -1.761 -8.399 44.104 1.00 49.28 254 SER A CA 1
ATOM 1918 C C . SER A 1 254 ? -1.742 -7.171 43.206 1.00 49.28 254 SER A C 1
ATOM 1920 O O . SER A 1 254 ? -2.417 -7.141 42.178 1.00 49.28 254 SER A O 1
ATOM 1922 N N . THR A 1 255 ? -1.021 -6.133 43.621 1.00 50.88 255 THR A N 1
ATOM 1923 C CA . THR A 1 255 ? -0.794 -4.939 42.814 1.00 50.88 255 THR A CA 1
ATOM 1924 C C . THR A 1 255 ? -0.071 -5.385 41.555 1.00 50.88 255 THR A C 1
ATOM 1926 O O . THR A 1 255 ? 1.141 -5.594 41.571 1.00 50.88 255 THR A O 1
ATOM 1929 N N . SER A 1 256 ? -0.834 -5.607 40.485 1.00 56.97 256 SER A N 1
ATOM 1930 C CA . SER A 1 256 ? -0.314 -5.891 39.159 1.00 56.97 256 SER A CA 1
ATOM 1931 C C . SER A 1 256 ? 0.669 -4.781 38.825 1.00 56.97 256 SER A C 1
ATOM 1933 O O . SER A 1 256 ? 0.270 -3.622 38.704 1.00 56.97 256 SER A O 1
ATOM 1935 N N . THR A 1 257 ? 1.951 -5.127 38.746 1.00 55.84 257 THR A N 1
ATOM 1936 C CA . THR A 1 257 ? 3.028 -4.244 38.310 1.00 55.84 257 THR A CA 1
ATOM 1937 C C . THR A 1 257 ? 2.720 -3.813 36.884 1.00 55.84 257 THR A C 1
ATOM 1939 O O . THR A 1 257 ? 3.057 -4.503 35.924 1.00 55.84 257 THR A O 1
ATOM 1942 N N . THR A 1 258 ? 1.991 -2.710 36.743 1.00 72.69 258 THR A N 1
ATOM 1943 C CA . THR A 1 258 ? 1.690 -2.097 35.456 1.00 72.69 258 THR A CA 1
ATOM 1944 C C . THR A 1 258 ? 3.008 -1.620 34.876 1.00 72.69 258 THR A C 1
ATOM 1946 O O . THR A 1 258 ? 3.596 -0.663 35.381 1.00 72.69 258 THR A O 1
ATOM 1949 N N . SER A 1 259 ? 3.490 -2.321 33.850 1.00 78.25 259 SER A N 1
ATOM 1950 C CA . SER A 1 259 ? 4.610 -1.871 33.030 1.00 78.25 259 SER A CA 1
ATOM 1951 C C . SER A 1 259 ? 4.375 -0.416 32.603 1.00 78.25 259 SER A C 1
ATOM 1953 O O . SER A 1 259 ? 3.224 -0.059 32.316 1.00 78.25 259 SER A O 1
ATOM 1955 N N . PRO A 1 260 ? 5.421 0.427 32.552 1.00 85.62 260 PRO A N 1
ATOM 1956 C CA . PRO A 1 260 ? 5.275 1.797 32.079 1.00 85.62 260 PRO A CA 1
ATOM 1957 C C . PRO A 1 260 ? 4.621 1.812 30.685 1.00 85.62 260 PRO A C 1
ATOM 1959 O O . PRO A 1 260 ? 4.845 0.887 29.895 1.00 85.62 260 PRO A O 1
ATOM 1962 N N . PRO A 1 261 ? 3.782 2.817 30.375 1.00 85.88 261 PRO A N 1
ATOM 1963 C CA . PRO A 1 261 ? 3.159 2.917 29.062 1.00 85.88 261 PRO A CA 1
ATOM 1964 C C . PRO A 1 261 ? 4.241 3.008 27.971 1.00 85.88 261 PRO A C 1
ATOM 1966 O O . PRO A 1 261 ? 5.280 3.635 28.198 1.00 85.88 261 PRO A O 1
ATOM 1969 N N . PRO A 1 262 ? 4.026 2.390 26.794 1.00 89.19 262 PRO A N 1
ATOM 1970 C CA . PRO A 1 262 ? 4.993 2.447 25.705 1.00 89.19 262 PRO A CA 1
ATOM 1971 C C . PRO A 1 262 ? 5.197 3.902 25.248 1.00 89.19 262 PRO A C 1
ATOM 1973 O O . PRO A 1 262 ? 4.237 4.678 25.254 1.00 89.19 262 PRO A O 1
ATOM 1976 N N . PRO A 1 263 ? 6.416 4.284 24.825 1.00 93.62 263 PRO A N 1
ATOM 1977 C CA . PRO A 1 263 ? 6.676 5.633 24.340 1.00 93.62 263 PRO A CA 1
ATOM 1978 C C . PRO A 1 263 ? 5.861 5.931 23.066 1.00 93.62 263 PRO A C 1
ATOM 1980 O O . PRO A 1 263 ? 5.590 5.011 22.276 1.00 93.62 263 PRO A O 1
ATOM 1983 N N . PRO A 1 264 ? 5.488 7.202 22.824 1.00 95.19 264 PRO A N 1
ATOM 1984 C CA . PRO A 1 264 ? 4.790 7.592 21.602 1.00 95.19 264 PRO A CA 1
ATOM 1985 C C . PRO A 1 264 ? 5.645 7.302 20.353 1.00 95.19 264 PRO A C 1
ATOM 1987 O O . PRO A 1 264 ? 6.869 7.184 20.468 1.00 95.19 2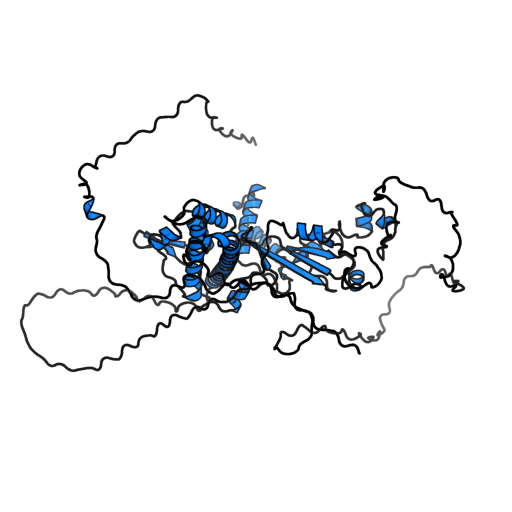64 PRO A O 1
ATOM 1990 N N . PRO A 1 265 ? 5.030 7.151 19.164 1.00 97.00 265 PRO A N 1
ATOM 1991 C CA . PRO A 1 265 ? 5.744 7.018 17.901 1.00 97.00 265 PRO A CA 1
ATOM 1992 C C . PRO A 1 265 ? 6.746 8.143 17.673 1.00 97.00 265 PRO A C 1
ATOM 1994 O O . PRO A 1 265 ? 6.411 9.322 17.783 1.00 97.00 265 PRO A O 1
ATOM 1997 N N . THR A 1 266 ? 7.978 7.770 17.341 1.00 96.38 266 THR A N 1
ATOM 1998 C CA . THR A 1 266 ? 8.991 8.718 16.877 1.00 96.38 266 THR A CA 1
ATOM 1999 C C . THR A 1 266 ? 8.658 9.191 15.462 1.00 96.38 266 THR A C 1
ATOM 2001 O O . THR A 1 266 ? 7.979 8.500 14.704 1.00 96.38 266 THR A O 1
ATOM 2004 N N . GLU A 1 267 ? 9.174 10.350 15.058 1.00 95.06 267 GLU A N 1
ATOM 2005 C CA . GLU A 1 267 ? 8.972 10.856 13.694 1.00 95.06 267 GLU A CA 1
ATOM 2006 C C . GLU A 1 267 ? 9.498 9.882 12.623 1.00 95.06 267 GLU A C 1
ATOM 2008 O O . GLU A 1 267 ? 8.874 9.705 11.580 1.00 95.06 267 GLU A O 1
ATOM 2013 N N . SER A 1 268 ? 10.608 9.191 12.901 1.00 95.62 268 SER A N 1
ATOM 2014 C CA . SER A 1 268 ? 11.153 8.156 12.012 1.00 95.62 268 SER A CA 1
ATOM 2015 C C . SER A 1 268 ? 10.199 6.962 11.854 1.00 95.62 268 SER A C 1
ATOM 2017 O O . SER A 1 268 ? 9.971 6.494 10.739 1.00 95.62 268 SER A O 1
ATOM 2019 N N . GLU A 1 269 ? 9.567 6.507 12.944 1.00 96.44 269 GLU A N 1
ATOM 2020 C CA . GLU A 1 269 ? 8.535 5.457 12.885 1.00 96.44 269 GLU A CA 1
ATOM 2021 C C . GLU A 1 269 ? 7.317 5.903 12.061 1.00 96.44 269 GLU A C 1
ATOM 2023 O O . GLU A 1 269 ? 6.754 5.117 11.306 1.00 96.44 269 GLU A O 1
ATOM 2028 N N . VAL A 1 270 ? 6.924 7.175 12.168 1.00 96.38 270 VAL A N 1
ATOM 2029 C CA . VAL A 1 270 ? 5.801 7.738 11.404 1.00 96.38 270 VAL A CA 1
ATOM 2030 C C . VAL A 1 270 ? 6.142 7.857 9.913 1.00 96.38 270 VAL A C 1
ATOM 2032 O O . VAL A 1 270 ? 5.319 7.513 9.069 1.00 96.38 270 VAL A O 1
ATOM 2035 N N . ARG A 1 271 ? 7.364 8.282 9.565 1.00 94.75 271 ARG A N 1
ATOM 2036 C CA . ARG A 1 271 ? 7.827 8.366 8.167 1.00 94.75 271 ARG A CA 1
ATOM 2037 C C . ARG A 1 271 ? 7.959 6.988 7.513 1.00 94.75 271 ARG A C 1
ATOM 2039 O O . ARG A 1 271 ? 7.620 6.842 6.344 1.00 94.75 271 ARG A O 1
ATOM 2046 N N . THR A 1 272 ? 8.412 5.983 8.261 1.00 95.56 272 THR A N 1
ATOM 2047 C CA . THR A 1 272 ? 8.549 4.598 7.767 1.00 95.56 272 THR A CA 1
ATOM 2048 C C . THR A 1 272 ? 7.226 3.827 7.723 1.00 95.56 272 THR A C 1
ATOM 2050 O O . THR A 1 272 ? 7.189 2.716 7.207 1.00 95.56 272 THR A O 1
ATOM 2053 N N . ALA A 1 273 ? 6.122 4.414 8.201 1.00 96.88 273 ALA A N 1
ATOM 2054 C CA . ALA A 1 273 ? 4.783 3.851 8.029 1.00 96.88 273 ALA A CA 1
ATOM 2055 C C . ALA A 1 273 ? 4.290 3.908 6.570 1.00 96.88 273 ALA A C 1
ATOM 2057 O O . ALA A 1 273 ? 3.388 3.158 6.199 1.00 96.88 273 ALA A O 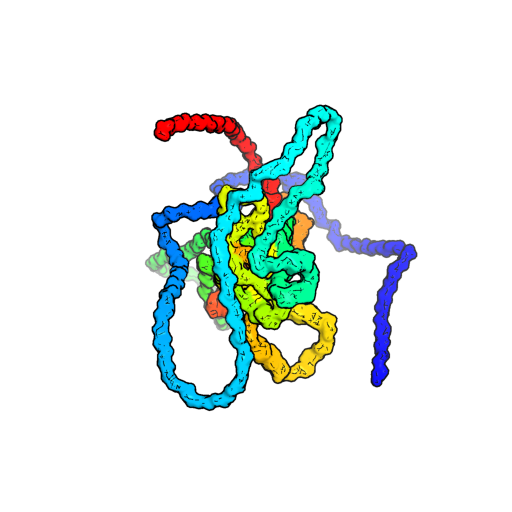1
ATOM 2058 N N . VAL A 1 274 ? 4.875 4.783 5.742 1.00 97.25 274 VAL A N 1
ATOM 2059 C CA . VAL A 1 274 ? 4.731 4.742 4.281 1.00 97.25 274 VAL A CA 1
ATOM 2060 C C . VAL A 1 274 ? 5.703 3.683 3.746 1.00 97.25 274 VAL A C 1
ATOM 2062 O O . VAL A 1 274 ? 6.894 3.774 4.043 1.00 97.25 274 VAL A O 1
ATOM 2065 N N . PRO A 1 275 ? 5.252 2.703 2.938 1.00 96.75 275 PRO A N 1
ATOM 2066 C CA . PRO A 1 275 ? 6.069 1.534 2.596 1.00 96.75 275 PRO A CA 1
ATOM 2067 C C . PRO A 1 275 ? 7.352 1.870 1.821 1.00 96.75 275 PRO A C 1
ATOM 2069 O O . PRO A 1 275 ? 8.312 1.107 1.854 1.00 96.75 275 PRO A O 1
ATOM 2072 N N . HIS A 1 276 ? 7.383 2.999 1.106 1.00 97.38 276 HIS A N 1
ATOM 2073 C CA . HIS A 1 276 ? 8.559 3.466 0.374 1.00 97.38 276 HIS A CA 1
ATOM 2074 C C . HIS A 1 276 ? 8.427 4.965 0.024 1.00 97.38 276 HIS A C 1
ATOM 2076 O O . HIS A 1 276 ? 7.309 5.424 -0.207 1.00 97.38 276 HIS A O 1
ATOM 2082 N N . PRO A 1 277 ? 9.521 5.741 -0.115 1.00 96.12 277 PRO A N 1
ATOM 2083 C CA . PRO A 1 277 ? 9.444 7.171 -0.458 1.00 96.12 277 PRO A CA 1
ATOM 2084 C C . PRO A 1 277 ? 8.785 7.479 -1.811 1.00 96.12 277 PRO A C 1
ATOM 2086 O O . PRO A 1 277 ? 8.146 8.510 -1.970 1.00 96.12 277 PRO A O 1
ATOM 2089 N N . ASN A 1 278 ? 8.921 6.567 -2.778 1.00 96.75 278 ASN A N 1
ATOM 2090 C CA . ASN A 1 278 ? 8.266 6.645 -4.094 1.00 96.75 278 ASN A CA 1
ATOM 2091 C C . ASN A 1 278 ? 6.942 5.855 -4.143 1.00 96.75 278 ASN A C 1
ATOM 2093 O O . ASN A 1 278 ? 6.545 5.385 -5.211 1.00 96.75 278 ASN A O 1
ATOM 2097 N N . ALA A 1 279 ? 6.317 5.602 -2.989 1.00 97.12 279 ALA A N 1
ATOM 2098 C CA . ALA A 1 279 ? 5.002 4.980 -2.918 1.00 97.12 279 ALA A CA 1
ATOM 2099 C C . ALA A 1 279 ? 3.904 6.040 -3.027 1.00 97.12 279 ALA A C 1
ATOM 2101 O O . ALA A 1 279 ? 3.909 7.042 -2.314 1.00 97.12 279 ALA A O 1
ATOM 2102 N N . TYR A 1 280 ? 2.923 5.765 -3.874 1.00 97.31 280 TYR A N 1
ATOM 2103 C CA . TYR A 1 280 ? 1.728 6.572 -4.041 1.00 97.31 280 TYR A CA 1
ATOM 2104 C C . TYR A 1 280 ? 0.521 5.790 -3.544 1.00 97.31 280 TYR A C 1
ATOM 2106 O O . TYR A 1 280 ? 0.335 4.626 -3.895 1.00 97.31 280 TYR A O 1
ATOM 2114 N N . TYR A 1 281 ? -0.306 6.424 -2.724 1.00 97.81 281 TYR A N 1
ATOM 2115 C CA . TYR A 1 281 ? -1.520 5.821 -2.200 1.00 97.81 281 TYR A CA 1
ATOM 2116 C C . TYR A 1 281 ? -2.656 5.913 -3.224 1.00 97.81 281 TYR A C 1
ATOM 2118 O O . TYR A 1 281 ? -2.884 6.968 -3.815 1.00 97.81 281 TYR A O 1
ATOM 2126 N N . CYS A 1 282 ? -3.396 4.822 -3.406 1.00 96.94 282 CYS A N 1
ATOM 2127 C CA . CYS A 1 282 ? -4.576 4.731 -4.256 1.00 96.94 282 CYS A CA 1
ATOM 2128 C C . CYS A 1 282 ? -5.833 4.507 -3.390 1.00 96.94 282 CYS A C 1
ATOM 2130 O O . CYS A 1 282 ? -6.099 3.371 -2.977 1.00 96.94 282 CYS A O 1
ATOM 2132 N N . PRO A 1 283 ? -6.663 5.540 -3.140 1.00 96.31 283 PRO A N 1
ATOM 2133 C CA . PRO A 1 283 ? -7.878 5.417 -2.332 1.00 96.31 283 PRO A CA 1
ATOM 2134 C C . PRO A 1 283 ? -8.906 4.439 -2.906 1.00 96.31 283 PRO A C 1
ATOM 2136 O O . PRO A 1 283 ? -9.673 3.841 -2.150 1.00 96.31 283 PRO A O 1
ATOM 2139 N N . LYS A 1 284 ? -8.928 4.247 -4.234 1.00 94.75 284 LYS A N 1
ATOM 2140 C CA . LYS A 1 284 ? -9.828 3.302 -4.916 1.00 94.75 284 LYS A CA 1
ATOM 2141 C C . LYS A 1 284 ? -9.415 1.840 -4.757 1.00 94.75 284 LYS A C 1
ATOM 2143 O O . LYS A 1 284 ? -10.277 0.978 -4.827 1.00 94.75 284 LYS A O 1
ATOM 2148 N N . GLU A 1 285 ? -8.153 1.566 -4.455 1.00 95.75 285 GLU A N 1
ATOM 2149 C CA . GLU A 1 285 ? -7.684 0.208 -4.151 1.00 95.75 285 GLU A CA 1
ATOM 2150 C C . GLU A 1 285 ? -7.400 0.003 -2.659 1.00 95.75 285 GLU A C 1
ATOM 2152 O O . GLU A 1 285 ? -7.224 -1.123 -2.207 1.00 95.75 285 GLU A O 1
ATOM 2157 N N . ASN A 1 286 ? -7.427 1.079 -1.862 1.00 97.00 286 ASN A N 1
ATOM 2158 C CA . ASN A 1 286 ? -6.934 1.086 -0.482 1.00 97.00 286 ASN A CA 1
ATOM 2159 C C . ASN A 1 286 ? -5.549 0.417 -0.387 1.00 97.00 286 ASN A C 1
ATOM 2161 O O . ASN A 1 286 ? -5.350 -0.536 0.366 1.00 97.00 286 ASN A O 1
ATOM 2165 N N . GLY A 1 287 ? -4.617 0.877 -1.219 1.00 96.62 287 GLY A N 1
ATOM 2166 C CA . GLY A 1 287 ? -3.288 0.292 -1.345 1.00 96.62 287 GLY A CA 1
ATOM 2167 C C . GLY A 1 287 ? -2.281 1.273 -1.926 1.00 96.62 287 GLY A C 1
ATOM 2168 O O . GLY A 1 287 ? -2.624 2.402 -2.272 1.00 96.62 287 GLY A O 1
ATOM 2169 N N . TRP A 1 288 ? -1.034 0.836 -2.028 1.00 97.50 288 TRP A N 1
ATOM 2170 C CA . TRP A 1 288 ? 0.100 1.632 -2.476 1.00 97.50 288 TRP A CA 1
ATOM 2171 C C . TRP A 1 288 ? 0.630 1.135 -3.816 1.00 97.50 288 TRP A C 1
ATOM 2173 O O . TRP A 1 288 ? 0.597 -0.055 -4.107 1.00 97.50 288 TRP A O 1
ATOM 2183 N N . VAL A 1 289 ? 1.163 2.038 -4.625 1.00 96.44 289 VAL A N 1
ATOM 2184 C CA . VAL A 1 289 ? 1.857 1.723 -5.874 1.00 96.44 289 VAL A CA 1
ATOM 2185 C C . VAL A 1 289 ? 3.218 2.396 -5.826 1.00 96.44 289 VAL A C 1
ATOM 2187 O O . VAL A 1 289 ? 3.307 3.599 -5.600 1.00 96.44 289 VAL A O 1
ATOM 2190 N N . ILE A 1 290 ? 4.287 1.632 -6.023 1.00 96.81 290 ILE A N 1
ATOM 2191 C CA . ILE A 1 290 ? 5.615 2.198 -6.238 1.00 96.81 290 ILE A CA 1
ATOM 2192 C C . ILE A 1 290 ? 5.670 2.689 -7.666 1.00 96.81 290 ILE A C 1
ATOM 2194 O O . ILE A 1 290 ? 5.449 1.909 -8.590 1.00 96.81 290 ILE A O 1
ATOM 2198 N N . LEU A 1 291 ? 6.009 3.958 -7.834 1.00 96.25 291 LEU A N 1
ATOM 2199 C CA . LEU A 1 291 ? 6.258 4.534 -9.139 1.00 96.25 291 LEU A CA 1
ATOM 2200 C C . LEU A 1 291 ? 7.529 5.373 -9.056 1.00 96.25 291 LEU A C 1
ATOM 2202 O O . LEU A 1 291 ? 7.574 6.389 -8.374 1.00 96.25 291 LEU A O 1
ATOM 2206 N N . SER A 1 292 ? 8.596 4.927 -9.711 1.00 96.00 292 SER A N 1
ATOM 2207 C CA . SER A 1 292 ? 9.882 5.625 -9.708 1.00 96.00 292 SER A CA 1
ATOM 2208 C C . SER A 1 292 ? 10.359 5.824 -11.133 1.00 96.00 292 SER A C 1
ATOM 2210 O O . SER A 1 292 ? 10.579 4.857 -11.851 1.00 96.00 292 SER A O 1
ATOM 2212 N N . TRP A 1 293 ? 10.535 7.070 -11.553 1.00 94.81 293 TRP A N 1
ATOM 2213 C CA . TRP A 1 293 ? 11.111 7.410 -12.851 1.00 94.81 293 TRP A CA 1
ATOM 2214 C C . TRP A 1 293 ? 12.429 8.146 -12.655 1.00 94.81 293 TRP A C 1
ATOM 2216 O O . TRP A 1 293 ? 12.559 8.989 -11.767 1.00 94.81 293 TRP A O 1
ATOM 2226 N N . LYS A 1 294 ? 13.427 7.807 -13.469 1.00 95.19 294 LYS A N 1
ATOM 2227 C CA . LYS A 1 294 ? 14.763 8.407 -13.415 1.00 95.19 294 LYS A CA 1
ATOM 2228 C C . LYS A 1 294 ? 15.343 8.489 -14.823 1.00 95.19 294 LYS A C 1
ATOM 2230 O O . LYS A 1 294 ? 15.103 7.609 -15.648 1.00 95.19 294 LYS A O 1
ATOM 2235 N N . SER A 1 295 ? 16.147 9.518 -15.081 1.00 94.38 295 SER A N 1
ATOM 2236 C CA . SER A 1 295 ? 17.115 9.484 -16.179 1.00 94.38 295 SER A CA 1
ATOM 2237 C C . SER A 1 295 ? 18.472 9.126 -15.593 1.00 94.38 295 SER A C 1
ATOM 2239 O O . SER A 1 295 ? 19.016 9.889 -14.801 1.00 94.38 295 SER A O 1
ATOM 2241 N N . SER A 1 296 ? 18.978 7.930 -15.898 1.00 93.81 296 SER A N 1
ATOM 2242 C CA . SER A 1 296 ? 20.268 7.469 -15.383 1.00 93.81 296 SER A CA 1
ATOM 2243 C C . SER A 1 296 ? 20.973 6.533 -16.361 1.00 93.81 296 SER A C 1
ATOM 2245 O O . SER A 1 296 ? 20.371 5.660 -16.992 1.00 93.81 296 SER A O 1
ATOM 2247 N N . SER A 1 297 ? 22.286 6.724 -16.479 1.00 89.75 297 SER A N 1
ATOM 2248 C CA . SER A 1 297 ? 23.207 5.889 -17.254 1.00 89.75 297 SER A CA 1
ATOM 2249 C C . SER A 1 297 ? 23.439 4.509 -16.628 1.00 89.75 297 SER A C 1
ATOM 2251 O O . SER A 1 297 ? 24.012 3.625 -17.282 1.00 89.75 297 SER A O 1
ATOM 2253 N N . VAL A 1 298 ? 22.997 4.311 -15.386 1.00 92.25 298 VAL A N 1
ATOM 2254 C CA . VAL A 1 298 ? 23.079 3.056 -14.640 1.00 92.25 298 VAL A CA 1
ATOM 2255 C C . VAL A 1 298 ? 21.741 2.334 -14.749 1.00 92.25 298 VAL A C 1
ATOM 2257 O O . VAL A 1 298 ? 20.686 2.905 -14.473 1.00 92.25 298 VAL A O 1
ATOM 2260 N N . SER A 1 299 ? 21.775 1.070 -15.177 1.00 89.94 299 SER A N 1
ATOM 2261 C CA . SER A 1 299 ? 20.578 0.234 -15.223 1.00 89.94 299 SER A CA 1
ATOM 2262 C C . SER A 1 299 ? 20.037 0.002 -13.810 1.00 89.94 299 SER A C 1
ATOM 2264 O O . SER A 1 299 ? 20.835 -0.196 -12.889 1.00 89.94 299 SER A O 1
ATOM 2266 N N . PRO A 1 300 ? 18.709 -0.045 -13.622 1.00 93.75 300 PRO A N 1
ATOM 2267 C CA . PRO A 1 300 ? 18.151 -0.430 -12.336 1.00 93.75 300 PRO A CA 1
ATOM 2268 C C . PRO A 1 300 ? 18.579 -1.859 -11.961 1.00 93.75 300 PRO A C 1
ATOM 2270 O O . PRO A 1 300 ? 18.937 -2.652 -12.839 1.00 93.75 300 PRO A O 1
ATOM 2273 N N . PRO A 1 301 ? 18.563 -2.202 -10.666 1.00 94.56 301 PRO A N 1
ATOM 2274 C CA . PRO A 1 301 ? 19.022 -3.498 -10.190 1.00 94.56 301 PRO A CA 1
ATOM 2275 C C . PRO A 1 301 ? 18.077 -4.607 -10.665 1.00 94.56 301 PRO A C 1
ATOM 2277 O O . PRO A 1 301 ? 16.977 -4.788 -10.143 1.00 94.56 301 PRO A O 1
ATOM 2280 N N . LEU A 1 302 ? 18.516 -5.341 -11.686 1.00 96.12 302 LEU A N 1
ATOM 2281 C CA . LEU A 1 302 ? 17.727 -6.413 -12.286 1.00 96.12 302 LEU A CA 1
ATOM 2282 C C . LEU A 1 302 ? 17.661 -7.636 -11.367 1.00 96.12 302 LEU A C 1
ATOM 2284 O O . LEU A 1 302 ? 18.672 -8.031 -10.771 1.00 96.12 302 LEU A O 1
ATOM 2288 N N . ALA A 1 303 ? 16.486 -8.256 -11.323 1.00 96.12 303 ALA A N 1
ATOM 2289 C CA . ALA A 1 303 ? 16.251 -9.533 -10.664 1.00 96.12 303 ALA A CA 1
ATOM 2290 C C . ALA A 1 303 ? 17.108 -10.647 -11.298 1.00 96.12 303 ALA A C 1
ATOM 2292 O O . ALA A 1 303 ? 17.399 -10.625 -12.499 1.00 96.12 303 ALA A O 1
ATOM 2293 N N . LYS A 1 304 ? 17.539 -11.624 -10.497 1.00 94.56 304 LYS A N 1
ATOM 2294 C CA . LYS A 1 304 ? 18.246 -12.825 -10.967 1.00 94.56 304 LYS A CA 1
ATOM 2295 C C . LYS A 1 304 ? 17.347 -13.652 -11.886 1.00 94.56 304 LYS A C 1
ATOM 2297 O O . LYS A 1 304 ? 17.801 -14.054 -12.953 1.00 94.56 304 LYS A O 1
ATOM 2302 N N . SER A 1 305 ? 16.075 -13.837 -11.530 1.00 93.44 305 SER A N 1
ATOM 2303 C CA . SER A 1 305 ? 15.079 -14.530 -12.353 1.00 93.44 305 SER A CA 1
ATOM 2304 C C . SER A 1 305 ? 14.952 -13.893 -13.732 1.00 93.44 305 SER A C 1
ATOM 2306 O O . SER A 1 305 ? 14.930 -14.600 -14.737 1.00 93.44 305 SER A O 1
ATOM 2308 N N . PHE A 1 306 ? 14.970 -12.561 -13.799 1.00 94.56 306 PHE A N 1
ATOM 2309 C CA . PHE A 1 306 ? 14.966 -11.832 -15.061 1.00 94.56 306 PHE A CA 1
ATOM 2310 C C . PHE A 1 306 ? 16.250 -12.062 -15.867 1.00 94.56 306 PHE A C 1
ATOM 2312 O O . PHE A 1 306 ? 16.167 -12.374 -17.052 1.00 94.56 306 PHE A O 1
ATOM 2319 N N . LYS A 1 307 ? 17.431 -11.987 -15.239 1.00 93.31 307 LYS A N 1
ATOM 2320 C CA . LYS A 1 307 ? 18.720 -12.259 -15.908 1.00 93.31 307 LYS A CA 1
ATOM 2321 C C . LYS A 1 307 ? 18.832 -13.690 -16.443 1.00 93.31 307 LYS A C 1
ATOM 2323 O O . LYS A 1 307 ? 19.459 -13.900 -17.474 1.00 93.31 307 LYS A O 1
ATOM 2328 N N . ASN A 1 308 ? 18.237 -14.652 -15.741 1.00 92.75 308 ASN A N 1
ATOM 2329 C CA . ASN A 1 308 ? 18.229 -16.063 -16.126 1.00 92.75 308 ASN A CA 1
ATOM 2330 C C . ASN A 1 308 ? 17.135 -16.383 -17.153 1.00 92.75 308 ASN A C 1
ATOM 2332 O O . ASN A 1 308 ? 17.175 -17.425 -17.809 1.00 92.75 308 ASN A O 1
ATOM 2336 N N . SER A 1 309 ? 16.135 -15.510 -17.285 1.00 90.25 309 SER A N 1
ATOM 2337 C CA . SER A 1 309 ? 15.076 -15.680 -18.266 1.00 90.25 309 SER A CA 1
ATOM 2338 C C . SER A 1 309 ? 15.616 -15.454 -19.678 1.00 90.25 309 SER A C 1
ATOM 2340 O O . SER A 1 309 ? 16.395 -14.538 -19.925 1.00 90.25 309 SER A O 1
ATOM 2342 N N . LYS A 1 310 ? 15.141 -16.249 -20.642 1.00 85.56 310 LYS A N 1
ATOM 2343 C CA . LYS A 1 310 ? 15.394 -16.024 -22.077 1.00 85.56 310 LYS A CA 1
ATOM 2344 C C . LYS A 1 310 ? 14.561 -14.866 -22.650 1.00 85.56 310 LYS A C 1
ATOM 2346 O O . LYS A 1 310 ? 14.302 -14.830 -23.849 1.00 85.56 310 LYS A O 1
ATOM 2351 N N . LEU A 1 311 ? 14.036 -13.984 -21.794 1.00 79.06 311 LEU A N 1
ATOM 2352 C CA . LEU A 1 311 ? 13.227 -12.854 -22.237 1.00 79.06 311 LEU A CA 1
ATOM 2353 C C . LEU A 1 311 ? 14.087 -11.854 -23.017 1.00 79.06 311 LEU A C 1
ATOM 2355 O O . LEU A 1 311 ? 15.315 -11.905 -22.999 1.00 79.06 311 LEU A O 1
ATOM 2359 N N . HIS A 1 312 ? 13.403 -10.944 -23.710 1.00 76.69 312 HIS A N 1
ATOM 2360 C CA . HIS A 1 312 ? 14.010 -9.905 -24.534 1.00 76.69 312 HIS A CA 1
ATOM 2361 C C . HIS A 1 312 ? 15.165 -9.190 -23.819 1.00 76.69 312 HIS A C 1
ATOM 2363 O O . HIS A 1 312 ? 15.024 -8.732 -22.682 1.00 76.69 312 HIS A O 1
ATOM 2369 N N . SER A 1 313 ? 16.280 -9.048 -24.530 1.00 87.75 313 SER A N 1
ATOM 2370 C CA . SER A 1 313 ? 17.414 -8.212 -24.147 1.00 87.75 313 SER A CA 1
ATOM 2371 C C . SER A 1 313 ? 16.962 -6.781 -23.853 1.00 87.75 313 SER A C 1
ATOM 2373 O O . SER A 1 313 ? 16.096 -6.213 -24.527 1.00 87.75 313 SER A O 1
ATOM 2375 N N . LEU A 1 314 ? 17.576 -6.176 -22.835 1.00 92.25 314 LEU A N 1
ATOM 2376 C CA . LEU A 1 314 ? 17.408 -4.749 -22.580 1.00 92.25 314 LEU A CA 1
ATOM 2377 C C . LEU A 1 314 ? 17.970 -3.938 -23.755 1.00 92.25 314 LEU A C 1
ATOM 2379 O O . LEU A 1 314 ? 18.913 -4.386 -24.412 1.00 92.25 314 LEU A O 1
ATOM 2383 N N . PRO A 1 315 ? 17.457 -2.723 -24.015 1.00 91.69 315 PRO A N 1
ATOM 2384 C CA . PRO A 1 315 ? 17.996 -1.907 -25.088 1.00 91.69 315 PRO A CA 1
ATOM 2385 C C . PRO A 1 315 ? 19.441 -1.510 -24.764 1.00 91.69 315 PRO A C 1
ATOM 2387 O O . PRO A 1 315 ? 19.756 -1.243 -23.602 1.00 91.69 315 PRO A O 1
ATOM 2390 N N . ASP A 1 316 ? 20.289 -1.438 -25.794 1.00 89.44 316 ASP A N 1
ATOM 2391 C CA . ASP A 1 316 ? 21.722 -1.149 -25.660 1.00 89.44 316 ASP A CA 1
ATOM 2392 C C . ASP A 1 316 ? 22.001 0.055 -24.742 1.00 89.44 316 ASP A C 1
ATOM 2394 O O . ASP A 1 316 ? 21.654 1.205 -25.039 1.00 89.44 316 ASP A O 1
ATOM 2398 N N . GLN A 1 317 ? 22.658 -0.229 -23.617 1.00 90.88 317 GLN A N 1
ATOM 2399 C CA . GLN A 1 317 ? 22.975 0.758 -22.598 1.00 90.88 317 GLN A CA 1
ATOM 2400 C C . GLN A 1 317 ? 23.999 1.785 -23.093 1.00 90.88 317 GLN A C 1
ATOM 2402 O O . GLN A 1 317 ? 23.894 2.953 -22.721 1.00 90.88 317 GLN A O 1
ATOM 2407 N N . ALA A 1 318 ? 24.957 1.395 -23.939 1.00 90.81 318 ALA A N 1
ATOM 2408 C CA . ALA A 1 318 ? 25.955 2.315 -24.480 1.00 90.81 318 ALA A CA 1
ATOM 2409 C C . ALA A 1 318 ? 25.291 3.359 -25.383 1.00 90.81 318 ALA A C 1
ATOM 2411 O O . ALA A 1 318 ? 25.545 4.557 -25.241 1.00 90.81 318 ALA A O 1
ATOM 2412 N N . ARG A 1 319 ? 24.354 2.935 -26.243 1.00 87.38 319 ARG A N 1
ATOM 2413 C CA . ARG A 1 319 ? 23.513 3.858 -27.016 1.00 87.38 319 ARG A CA 1
ATOM 2414 C C . ARG A 1 319 ? 22.687 4.770 -26.114 1.00 87.38 319 ARG A C 1
ATOM 2416 O O . ARG A 1 319 ? 22.739 5.983 -26.289 1.00 87.38 319 ARG A O 1
ATOM 2423 N N . ARG A 1 320 ? 21.980 4.216 -25.127 1.00 90.56 320 ARG A N 1
ATOM 2424 C CA . ARG A 1 320 ? 21.127 5.002 -24.218 1.00 90.56 320 ARG A CA 1
ATOM 2425 C C . ARG A 1 320 ? 21.893 6.062 -23.432 1.00 90.56 320 ARG A C 1
ATOM 2427 O O . ARG A 1 320 ? 21.342 7.120 -23.165 1.00 90.56 320 ARG A O 1
ATOM 2434 N N . ARG A 1 321 ? 23.154 5.801 -23.078 1.00 91.69 321 ARG A N 1
ATOM 2435 C CA . ARG A 1 321 ? 24.026 6.758 -22.377 1.00 91.69 321 ARG A CA 1
ATOM 2436 C C . ARG A 1 321 ? 24.380 7.991 -23.210 1.00 91.69 321 ARG A C 1
ATOM 2438 O O . ARG A 1 321 ? 24.704 9.014 -22.620 1.00 91.69 321 ARG A O 1
ATOM 2445 N N . ARG A 1 322 ? 24.314 7.913 -24.546 1.00 90.06 322 ARG A N 1
ATOM 2446 C CA . ARG A 1 322 ? 24.624 9.047 -25.436 1.00 90.06 322 ARG A CA 1
ATOM 2447 C C . ARG A 1 322 ? 23.546 10.132 -25.425 1.00 90.06 322 ARG A C 1
ATOM 2449 O O . ARG A 1 322 ? 23.852 11.276 -25.735 1.00 90.06 322 ARG A O 1
ATOM 2456 N N . ALA A 1 323 ? 22.309 9.789 -25.067 1.00 87.31 323 ALA A N 1
ATOM 2457 C CA . ALA A 1 323 ? 21.200 10.732 -24.986 1.00 87.31 323 ALA A CA 1
ATOM 2458 C C . ALA A 1 323 ? 20.619 10.753 -23.567 1.00 87.31 323 ALA A C 1
ATOM 2460 O O . ALA A 1 323 ? 20.052 9.764 -23.105 1.00 87.31 323 ALA A O 1
ATOM 2461 N N . GLU A 1 324 ? 20.701 11.896 -22.883 1.00 85.81 324 GLU A N 1
ATOM 2462 C CA . GLU A 1 324 ? 20.097 12.060 -21.551 1.00 85.81 324 GLU A CA 1
ATOM 2463 C C . GLU A 1 324 ? 18.560 12.029 -21.627 1.00 85.81 324 GLU A C 1
ATOM 2465 O O . GLU A 1 324 ? 17.877 11.444 -20.783 1.00 85.81 324 GLU A O 1
ATOM 2470 N N . SER A 1 325 ? 17.994 12.641 -22.669 1.00 87.50 325 SER A N 1
ATOM 2471 C CA . SER A 1 325 ? 16.555 12.673 -22.904 1.00 87.50 325 SER A CA 1
ATOM 2472 C C . SER A 1 325 ? 16.239 12.697 -24.393 1.00 87.50 325 SER A C 1
ATOM 2474 O O . SER A 1 325 ? 16.906 13.381 -25.162 1.00 87.50 325 SER A O 1
ATOM 2476 N N . CYS A 1 326 ? 15.172 12.005 -24.791 1.00 84.62 326 CYS A N 1
ATOM 2477 C CA . CYS A 1 326 ? 14.602 12.134 -26.133 1.00 84.62 326 CYS A CA 1
ATOM 2478 C C . CYS A 1 326 ? 13.912 13.492 -26.345 1.00 84.62 326 CYS A C 1
ATOM 2480 O O . CYS A 1 326 ? 13.689 13.879 -27.485 1.00 84.62 326 CYS A O 1
ATOM 2482 N N . THR A 1 327 ? 13.557 14.204 -25.268 1.00 83.56 327 THR A N 1
ATOM 2483 C CA . THR A 1 327 ? 12.754 15.438 -25.329 1.00 83.56 327 THR A CA 1
ATOM 2484 C C . THR A 1 327 ? 13.569 16.726 -25.252 1.00 83.56 327 THR A C 1
ATOM 2486 O O . THR A 1 327 ? 13.037 17.784 -25.579 1.00 83.56 327 THR A O 1
ATOM 2489 N N . LYS A 1 328 ? 14.834 16.663 -24.818 1.00 73.75 328 LYS A N 1
ATOM 2490 C CA . LYS A 1 328 ? 15.690 17.847 -24.673 1.00 73.75 328 LYS A CA 1
ATOM 2491 C C . LYS A 1 328 ? 16.538 18.042 -25.937 1.00 73.75 328 LYS A C 1
ATOM 2493 O O . LYS A 1 328 ? 17.170 17.105 -26.411 1.00 73.75 328 LYS A O 1
ATOM 2498 N N . ASP A 1 329 ? 16.520 19.267 -26.455 1.00 57.69 329 ASP A N 1
ATOM 2499 C CA . ASP A 1 329 ? 17.530 19.873 -27.329 1.00 57.69 329 ASP A CA 1
ATOM 2500 C C . ASP A 1 329 ? 17.850 19.191 -28.667 1.00 57.69 329 ASP A C 1
ATOM 2502 O O . ASP A 1 329 ? 18.894 18.570 -28.855 1.00 57.69 329 ASP A O 1
ATOM 2506 N N . GLN A 1 330 ? 17.033 19.484 -29.684 1.00 55.44 330 GLN A N 1
ATOM 2507 C CA . GLN A 1 330 ? 17.622 19.825 -30.981 1.00 55.44 330 GLN A CA 1
ATOM 2508 C C . GLN A 1 330 ? 17.016 21.125 -31.526 1.00 55.44 330 GLN A C 1
ATOM 2510 O O . GLN A 1 330 ? 15.820 21.152 -31.815 1.00 55.44 330 GLN A O 1
ATOM 2515 N N . PRO A 1 331 ? 17.823 22.189 -31.703 1.00 61.38 331 PRO A N 1
ATOM 2516 C CA . PRO A 1 331 ? 17.330 23.525 -32.042 1.00 61.38 331 PRO A CA 1
ATOM 2517 C C . PRO A 1 331 ? 16.689 23.647 -33.437 1.00 61.38 331 PRO A C 1
ATOM 2519 O O . PRO A 1 331 ? 16.182 24.714 -33.764 1.00 61.38 331 PRO A O 1
ATOM 2522 N N . ILE A 1 332 ? 16.715 22.601 -34.278 1.00 58.81 332 ILE A N 1
ATOM 2523 C CA . ILE A 1 332 ? 16.333 22.702 -35.702 1.00 58.81 332 ILE A CA 1
ATOM 2524 C C . ILE A 1 332 ? 15.445 21.532 -36.194 1.00 58.81 332 ILE A C 1
ATOM 2526 O O . ILE A 1 332 ? 15.042 21.531 -37.350 1.00 58.81 332 ILE A O 1
ATOM 2530 N N . SER A 1 333 ? 15.056 20.553 -35.360 1.00 50.41 333 SER A N 1
ATOM 2531 C CA . SER A 1 333 ? 14.221 19.425 -35.834 1.00 50.41 333 SER A CA 1
ATOM 2532 C C . SER A 1 333 ? 12.805 19.433 -35.235 1.00 50.41 333 SER A C 1
ATOM 2534 O O . SER A 1 333 ? 12.617 19.011 -34.091 1.00 50.41 333 SER A O 1
ATOM 2536 N N . PRO A 1 334 ? 11.790 19.909 -35.985 1.00 55.41 334 PRO A N 1
ATOM 2537 C CA . PRO A 1 334 ? 10.402 19.911 -35.556 1.00 55.41 334 PRO A CA 1
ATOM 2538 C C . PRO A 1 334 ? 9.700 18.627 -36.019 1.00 55.41 334 PRO A C 1
ATOM 2540 O O . PRO A 1 334 ? 9.158 18.597 -37.115 1.00 55.41 334 PRO A O 1
ATOM 2543 N N . ALA A 1 335 ? 9.686 17.571 -35.200 1.00 50.50 335 ALA A N 1
ATOM 2544 C CA . ALA A 1 335 ? 8.599 16.579 -35.190 1.00 50.50 335 ALA A CA 1
ATOM 2545 C C . ALA A 1 335 ? 8.810 15.528 -34.086 1.00 50.50 335 ALA A C 1
ATOM 2547 O O . ALA A 1 335 ? 9.709 14.699 -34.159 1.00 50.50 335 ALA A O 1
ATOM 2548 N N . ASN A 1 336 ? 7.928 15.542 -33.084 1.00 57.09 336 ASN A N 1
ATOM 2549 C CA . ASN A 1 336 ? 7.487 14.370 -32.317 1.00 57.09 336 ASN A CA 1
ATOM 2550 C C . ASN A 1 336 ? 8.566 13.447 -31.719 1.00 57.09 336 ASN A C 1
ATOM 2552 O O . ASN A 1 336 ? 8.387 12.228 -31.712 1.00 57.09 336 ASN A O 1
ATOM 2556 N N . LYS A 1 337 ? 9.657 13.982 -31.152 1.00 71.00 337 LYS A N 1
ATOM 2557 C CA . LYS A 1 337 ? 10.546 13.151 -30.327 1.00 71.00 337 LYS A CA 1
ATOM 2558 C C . LYS A 1 337 ? 9.845 12.789 -29.019 1.00 71.00 337 LYS A C 1
ATOM 2560 O O . LYS A 1 337 ? 9.832 13.551 -28.055 1.00 71.00 337 LYS A O 1
ATOM 2565 N N . THR A 1 338 ? 9.233 11.615 -29.003 1.00 82.81 338 THR A N 1
ATOM 2566 C CA . THR A 1 338 ? 8.650 11.006 -27.809 1.00 82.81 338 THR A CA 1
ATOM 2567 C C . THR A 1 338 ? 9.550 9.883 -27.316 1.00 82.81 338 THR A C 1
ATOM 2569 O O . THR A 1 338 ? 10.185 9.200 -28.116 1.00 82.81 338 THR A O 1
ATOM 2572 N N . HIS A 1 339 ? 9.582 9.645 -26.006 1.00 88.38 339 HIS A N 1
ATOM 2573 C CA . HIS A 1 339 ? 10.215 8.436 -25.482 1.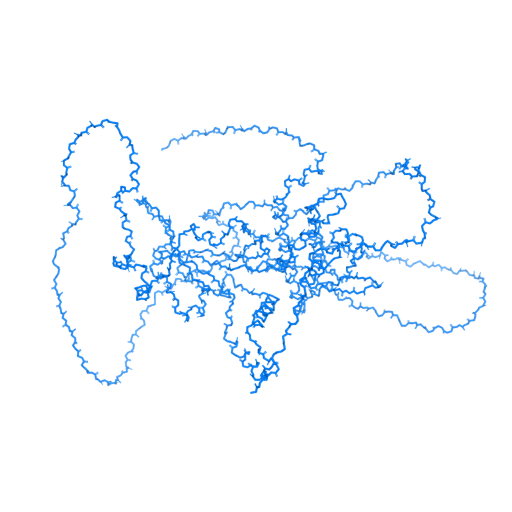00 88.38 339 HIS A CA 1
ATOM 2574 C C . HIS A 1 339 ? 9.511 7.193 -26.038 1.00 88.38 339 HIS A C 1
ATOM 2576 O O . HIS A 1 339 ? 8.284 7.126 -26.038 1.00 88.38 339 HIS A O 1
ATOM 2582 N N . HIS A 1 340 ? 10.281 6.205 -26.483 1.00 90.50 340 HIS A N 1
ATOM 2583 C CA . HIS A 1 340 ? 9.752 4.919 -26.926 1.00 90.50 340 HIS A CA 1
ATOM 2584 C C . HIS A 1 340 ? 10.135 3.848 -25.907 1.00 90.50 340 HIS A C 1
ATOM 2586 O O . HIS A 1 340 ? 11.313 3.510 -25.764 1.00 90.50 340 HIS A O 1
ATOM 2592 N N . PHE A 1 341 ? 9.150 3.381 -25.144 1.00 94.81 341 PHE A N 1
ATOM 2593 C CA . PHE A 1 341 ? 9.357 2.529 -23.979 1.00 94.81 341 PHE A CA 1
ATOM 2594 C C . PHE A 1 341 ? 9.196 1.055 -24.307 1.00 94.81 341 PHE A C 1
ATOM 2596 O O . PHE A 1 341 ? 8.342 0.687 -25.095 1.00 94.81 341 PHE A O 1
ATOM 2603 N N . HIS A 1 342 ? 9.946 0.201 -23.623 1.00 94.25 342 HIS A N 1
ATOM 2604 C CA . HIS A 1 342 ? 9.762 -1.245 -23.640 1.00 94.25 342 HIS A CA 1
ATOM 2605 C C . HIS A 1 342 ? 9.485 -1.732 -22.222 1.00 94.25 342 HIS A C 1
ATOM 2607 O O . HIS A 1 342 ? 10.195 -1.333 -21.295 1.00 94.25 342 HIS A O 1
ATOM 2613 N N . LYS A 1 343 ? 8.458 -2.573 -22.064 1.00 95.19 343 LYS A N 1
ATOM 2614 C CA . LYS A 1 343 ? 8.067 -3.167 -20.782 1.00 95.19 343 LYS A CA 1
ATOM 2615 C C . LYS A 1 343 ? 8.793 -4.493 -20.567 1.00 95.19 343 LYS A C 1
ATOM 2617 O O . LYS A 1 343 ? 8.735 -5.386 -21.407 1.00 95.19 343 LYS A O 1
ATOM 2622 N N . TYR A 1 344 ? 9.400 -4.628 -19.398 1.00 95.69 344 TYR A N 1
ATOM 2623 C CA . TYR A 1 344 ? 10.026 -5.838 -18.890 1.00 95.69 344 TYR A CA 1
ATOM 2624 C C . TYR A 1 344 ? 9.334 -6.188 -17.578 1.00 95.69 344 TYR A C 1
ATOM 2626 O O . TYR A 1 344 ? 9.590 -5.580 -16.535 1.00 95.69 344 TYR A O 1
ATOM 2634 N N . ALA A 1 345 ? 8.385 -7.118 -17.659 1.00 95.56 345 ALA A N 1
ATOM 2635 C CA . ALA A 1 345 ? 7.589 -7.512 -16.508 1.00 95.56 345 ALA A CA 1
ATOM 2636 C C . ALA A 1 345 ? 8.472 -8.193 -15.458 1.00 95.56 345 ALA A C 1
ATOM 2638 O O . ALA A 1 345 ? 9.297 -9.038 -15.810 1.00 95.56 345 ALA A O 1
ATOM 2639 N N . LYS A 1 346 ? 8.272 -7.852 -14.179 1.00 96.06 346 LYS A N 1
ATOM 2640 C CA . LYS A 1 346 ? 8.985 -8.468 -13.044 1.00 96.06 346 LYS A CA 1
ATOM 2641 C C . LYS A 1 346 ? 10.520 -8.433 -13.172 1.00 96.06 346 LYS A C 1
ATOM 2643 O O . LYS A 1 346 ? 11.208 -9.339 -12.711 1.00 96.06 346 LYS A O 1
ATOM 2648 N N . ALA A 1 347 ? 11.062 -7.404 -13.819 1.00 96.88 347 ALA A N 1
ATOM 2649 C CA . ALA A 1 347 ? 12.484 -7.316 -14.132 1.00 96.88 347 ALA A CA 1
ATOM 2650 C C . ALA A 1 347 ? 13.344 -6.743 -13.000 1.00 96.88 347 ALA A C 1
ATOM 2652 O O . ALA A 1 347 ? 14.557 -6.950 -12.995 1.00 96.88 347 ALA A O 1
ATOM 2653 N N . VAL A 1 348 ? 12.747 -6.001 -12.065 1.00 97.19 348 VAL A N 1
ATOM 2654 C CA . VAL A 1 348 ? 13.468 -5.313 -10.984 1.00 97.19 348 VAL A CA 1
ATOM 2655 C C . VAL A 1 348 ? 13.102 -5.917 -9.640 1.00 97.19 348 VAL A C 1
ATOM 2657 O O . VAL A 1 348 ? 11.930 -6.130 -9.346 1.00 97.19 348 VAL A O 1
ATOM 2660 N N . ASP A 1 349 ? 14.113 -6.155 -8.816 1.00 96.56 349 ASP A N 1
ATOM 2661 C CA . ASP A 1 349 ? 13.946 -6.654 -7.455 1.00 96.56 349 ASP A CA 1
ATOM 2662 C C . ASP A 1 349 ? 13.728 -5.486 -6.478 1.00 96.56 349 ASP A C 1
ATOM 2664 O O . ASP A 1 349 ? 14.583 -4.605 -6.336 1.00 96.56 349 ASP A O 1
ATOM 2668 N N . ALA A 1 350 ? 12.579 -5.483 -5.797 1.00 96.19 350 ALA A N 1
ATOM 2669 C CA . ALA A 1 350 ? 12.222 -4.492 -4.786 1.00 96.19 350 ALA A CA 1
ATOM 2670 C C . ALA A 1 350 ? 13.254 -4.358 -3.652 1.00 96.19 350 ALA A C 1
ATOM 2672 O O . ALA A 1 350 ? 13.479 -3.243 -3.172 1.00 96.19 350 ALA A O 1
ATOM 2673 N N . HIS A 1 351 ? 13.916 -5.450 -3.252 1.00 95.69 351 HIS A N 1
ATOM 2674 C CA . HIS A 1 351 ? 14.921 -5.431 -2.179 1.00 95.69 351 HIS A CA 1
ATOM 2675 C C . HIS A 1 351 ? 16.183 -4.655 -2.566 1.00 95.69 351 HIS A C 1
ATOM 2677 O O . HIS A 1 351 ? 16.946 -4.224 -1.706 1.00 95.69 351 HIS A O 1
ATOM 2683 N N . LYS A 1 352 ? 16.404 -4.440 -3.865 1.00 96.19 352 LYS A N 1
ATOM 2684 C CA . LYS A 1 352 ? 17.585 -3.738 -4.377 1.00 96.19 352 LYS A CA 1
ATOM 2685 C C . LYS A 1 352 ? 17.309 -2.277 -4.709 1.00 96.19 352 LYS A C 1
ATOM 2687 O O . LYS A 1 352 ? 18.221 -1.569 -5.131 1.00 96.19 352 LYS A O 1
ATOM 2692 N N . LEU A 1 353 ? 16.071 -1.810 -4.531 1.00 95.94 353 LEU A N 1
ATOM 2693 C CA . LEU A 1 353 ? 15.749 -0.395 -4.668 1.00 95.94 353 LEU A CA 1
ATOM 2694 C C . LEU A 1 353 ? 16.552 0.462 -3.679 1.00 95.94 353 LEU A C 1
ATOM 2696 O O . LEU A 1 353 ? 17.143 -0.023 -2.716 1.00 95.94 353 LEU A O 1
ATOM 2700 N N . THR A 1 354 ? 16.582 1.769 -3.927 1.00 95.00 354 THR A N 1
ATOM 2701 C CA . THR A 1 354 ? 17.228 2.737 -3.036 1.00 95.00 354 THR A CA 1
ATOM 2702 C C . THR A 1 354 ? 16.203 3.793 -2.609 1.00 95.00 354 THR A C 1
ATOM 2704 O O . THR A 1 354 ? 15.890 4.670 -3.424 1.00 95.00 354 THR A O 1
ATOM 2707 N N . PRO A 1 355 ? 15.686 3.731 -1.363 1.00 95.62 355 PRO A N 1
ATOM 2708 C CA . PRO A 1 355 ? 15.921 2.676 -0.361 1.00 95.62 355 PRO A CA 1
ATOM 2709 C C . PRO A 1 355 ? 15.269 1.323 -0.735 1.00 95.62 355 PRO A C 1
ATOM 2711 O O . PRO A 1 355 ? 14.365 1.306 -1.569 1.00 95.62 355 PRO A O 1
ATOM 2714 N N . PRO A 1 356 ? 15.697 0.195 -0.135 1.00 96.25 356 PRO A N 1
ATOM 2715 C CA . PRO A 1 356 ? 15.048 -1.102 -0.333 1.00 96.25 356 PRO A CA 1
ATOM 2716 C C . PRO A 1 356 ? 13.571 -1.069 0.061 1.00 96.25 356 PRO A C 1
ATOM 2718 O O . PRO A 1 356 ? 13.222 -0.513 1.105 1.00 96.25 356 PRO A O 1
ATOM 2721 N N . LEU A 1 357 ? 12.705 -1.694 -0.738 1.00 95.69 357 LEU A N 1
ATOM 2722 C CA . LEU A 1 357 ? 11.328 -1.965 -0.329 1.00 95.69 357 LEU A CA 1
ATOM 2723 C C . LEU A 1 357 ? 11.310 -3.286 0.442 1.00 95.69 357 LEU A C 1
ATOM 2725 O O . LEU A 1 357 ? 11.277 -4.356 -0.159 1.00 95.69 357 LEU A O 1
ATOM 2729 N N . ASN A 1 358 ? 11.319 -3.192 1.768 1.00 92.75 358 ASN A N 1
ATOM 2730 C CA . ASN A 1 358 ? 11.150 -4.346 2.645 1.00 92.75 358 ASN A CA 1
ATOM 2731 C C . ASN A 1 358 ? 9.657 -4.602 2.846 1.00 92.75 358 ASN A C 1
ATOM 2733 O O . ASN A 1 358 ? 8.928 -3.696 3.252 1.00 92.75 358 ASN A O 1
ATOM 2737 N N . MET A 1 359 ? 9.203 -5.823 2.565 1.00 92.00 359 MET A N 1
ATOM 2738 C CA . MET A 1 359 ? 7.839 -6.214 2.907 1.00 92.00 359 MET A CA 1
ATOM 2739 C C . MET A 1 359 ? 7.709 -6.399 4.413 1.00 92.00 359 MET A C 1
ATOM 2741 O O . MET A 1 359 ? 8.617 -6.894 5.081 1.00 92.00 359 MET A O 1
ATOM 2745 N N . ASP A 1 360 ? 6.568 -5.991 4.952 1.00 92.69 360 ASP A N 1
ATOM 2746 C CA . ASP A 1 360 ? 6.300 -6.179 6.365 1.00 92.69 360 ASP A CA 1
ATOM 2747 C C . ASP A 1 360 ? 5.976 -7.657 6.660 1.00 92.69 360 ASP A C 1
ATOM 2749 O O . ASP A 1 360 ? 5.276 -8.315 5.890 1.00 92.69 360 ASP A O 1
ATOM 2753 N N . ASP A 1 361 ? 6.422 -8.178 7.809 1.00 89.44 361 ASP A N 1
ATOM 2754 C CA . ASP A 1 361 ? 6.285 -9.601 8.177 1.00 89.44 361 ASP A CA 1
ATOM 2755 C C . ASP A 1 361 ? 4.834 -10.115 8.076 1.00 89.44 361 ASP A C 1
ATOM 2757 O O . ASP A 1 361 ? 4.584 -11.248 7.660 1.00 89.44 361 ASP A O 1
ATOM 2761 N N . TRP A 1 362 ? 3.851 -9.267 8.411 1.00 90.62 362 TRP A N 1
ATOM 2762 C CA . TRP A 1 362 ? 2.432 -9.631 8.324 1.00 90.62 362 TRP A CA 1
ATOM 2763 C C . TRP A 1 362 ? 1.925 -9.733 6.880 1.00 90.62 362 TRP A C 1
ATOM 2765 O O . TRP A 1 362 ? 0.974 -10.470 6.623 1.00 90.62 362 TRP A O 1
ATOM 2775 N N . GLU A 1 363 ? 2.525 -8.997 5.943 1.00 91.12 363 GLU A N 1
ATOM 2776 C CA . GLU A 1 363 ? 2.196 -9.092 4.519 1.00 91.12 363 GLU A CA 1
ATOM 2777 C C . GLU A 1 363 ? 2.774 -10.368 3.922 1.00 91.12 363 GLU A C 1
ATOM 2779 O O . GLU A 1 363 ? 2.098 -11.038 3.140 1.00 91.12 363 GLU A O 1
ATOM 2784 N N . VAL A 1 364 ? 4.000 -10.725 4.317 1.00 87.75 364 VAL A N 1
ATOM 2785 C CA . VAL A 1 364 ? 4.640 -11.979 3.905 1.00 87.75 364 VAL A CA 1
ATOM 2786 C C . VAL A 1 364 ? 3.776 -13.157 4.356 1.00 87.75 364 VAL A C 1
ATOM 2788 O O . VAL A 1 364 ? 3.382 -13.981 3.531 1.00 87.75 364 VAL A O 1
ATOM 2791 N N . GLU A 1 365 ? 3.357 -13.179 5.624 1.00 85.19 365 GLU A N 1
ATOM 2792 C CA . GLU A 1 365 ? 2.477 -14.223 6.157 1.00 85.19 365 GLU A CA 1
ATOM 2793 C C . GLU A 1 365 ? 1.130 -14.308 5.407 1.00 85.19 365 GLU A C 1
ATOM 2795 O O . GLU A 1 365 ? 0.644 -15.401 5.097 1.00 85.19 365 GLU A O 1
ATOM 2800 N N . GLU A 1 366 ? 0.510 -13.169 5.079 1.00 85.94 366 GLU A N 1
ATOM 2801 C CA . GLU A 1 366 ? -0.736 -13.149 4.306 1.00 85.94 366 GLU A CA 1
ATOM 2802 C C . GLU A 1 366 ? -0.526 -13.641 2.867 1.00 85.94 366 GLU A C 1
ATOM 2804 O O . GLU A 1 366 ? -1.340 -14.419 2.360 1.00 85.94 366 GLU A O 1
ATOM 2809 N N . SER A 1 367 ? 0.579 -13.255 2.227 1.00 82.31 367 SER A N 1
ATOM 2810 C CA . SER A 1 367 ? 0.926 -13.681 0.870 1.00 82.31 367 SER A CA 1
ATOM 2811 C C . SER A 1 367 ? 1.141 -15.195 0.781 1.00 82.31 367 SER A C 1
ATOM 2813 O O . SER A 1 367 ? 0.599 -15.839 -0.121 1.00 82.31 367 SER A O 1
ATOM 2815 N N . ILE A 1 368 ? 1.805 -15.786 1.780 1.00 81.94 368 ILE A N 1
ATOM 2816 C CA . ILE A 1 368 ? 1.985 -17.234 1.924 1.00 81.94 368 ILE A CA 1
ATOM 2817 C C . ILE A 1 368 ? 0.617 -17.911 2.075 1.00 81.94 368 ILE A C 1
ATOM 2819 O O . ILE A 1 368 ? 0.298 -18.846 1.340 1.00 81.94 368 ILE A O 1
ATOM 2823 N N . LYS A 1 369 ? -0.265 -17.393 2.943 1.00 85.62 369 LYS A N 1
ATOM 2824 C CA . LYS A 1 369 ? -1.636 -17.922 3.107 1.00 85.62 369 LYS A CA 1
ATOM 2825 C C . LYS A 1 369 ? -2.473 -17.813 1.832 1.00 85.62 369 LYS A C 1
ATOM 2827 O O . LYS A 1 369 ? -3.319 -18.670 1.571 1.00 85.62 369 LYS A O 1
ATOM 2832 N N . VAL A 1 370 ? -2.314 -16.750 1.046 1.00 82.38 370 VAL A N 1
ATOM 2833 C CA . VAL A 1 370 ? -2.983 -16.611 -0.258 1.00 82.38 370 VAL A CA 1
ATOM 2834 C C . VAL A 1 370 ? -2.428 -17.631 -1.253 1.00 82.38 370 VAL A C 1
ATOM 2836 O O . VAL A 1 370 ? -3.224 -18.306 -1.902 1.00 82.38 370 VAL A O 1
ATOM 2839 N N . LYS A 1 371 ? -1.103 -17.809 -1.311 1.00 82.94 371 LYS A N 1
ATOM 2840 C CA . LYS A 1 371 ? -0.434 -18.797 -2.170 1.00 82.94 371 LYS A CA 1
ATOM 2841 C C . LYS A 1 371 ? -0.868 -20.228 -1.842 1.00 82.94 371 LYS A C 1
ATOM 2843 O O . LYS A 1 371 ? -1.203 -20.979 -2.749 1.00 82.94 371 LYS A O 1
ATOM 2848 N N . HIS A 1 372 ? -0.971 -20.590 -0.564 1.00 80.44 372 HIS A N 1
ATOM 2849 C CA . HIS A 1 372 ? -1.488 -21.907 -0.177 1.00 80.44 372 HIS A CA 1
ATOM 2850 C C . HIS A 1 372 ? -2.947 -22.111 -0.595 1.00 80.44 372 HIS A C 1
ATOM 2852 O O . HIS A 1 372 ? -3.299 -23.182 -1.079 1.00 80.44 372 HIS A O 1
ATOM 2858 N N . ARG A 1 373 ? -3.798 -21.085 -0.461 1.00 83.75 373 ARG A N 1
ATOM 2859 C CA . ARG A 1 373 ? -5.208 -21.165 -0.884 1.00 83.75 373 ARG A CA 1
ATOM 2860 C C . ARG A 1 373 ? -5.374 -21.251 -2.400 1.00 83.75 373 ARG A C 1
ATOM 2862 O O . ARG A 1 373 ? -6.333 -21.865 -2.853 1.00 83.75 373 ARG A O 1
ATOM 2869 N N . SER A 1 374 ? -4.486 -20.634 -3.181 1.00 80.19 374 SER A N 1
ATOM 2870 C CA . SER A 1 374 ? -4.518 -20.763 -4.642 1.00 80.19 374 SER A CA 1
ATOM 2871 C C . SER A 1 374 ? -3.955 -22.105 -5.111 1.00 80.19 374 SER A C 1
ATOM 2873 O O . SER A 1 374 ? -4.477 -22.675 -6.064 1.00 80.19 374 SER A O 1
ATOM 2875 N N . GLN A 1 375 ? -2.944 -22.640 -4.421 1.00 76.62 375 GLN A N 1
ATOM 2876 C CA . GLN A 1 375 ? -2.360 -23.947 -4.729 1.00 76.62 375 GLN A CA 1
ATOM 2877 C C . GLN A 1 375 ? -3.258 -25.118 -4.319 1.00 76.62 375 GLN A C 1
ATOM 2879 O O . GLN A 1 375 ? -3.333 -26.093 -5.060 1.00 76.62 375 GLN A O 1
ATOM 2884 N N . SER A 1 376 ? -4.006 -25.016 -3.213 1.00 69.38 376 SER A N 1
ATOM 2885 C CA . SER A 1 376 ? -4.901 -26.096 -2.758 1.00 69.38 376 SER A CA 1
ATOM 2886 C C . SER A 1 376 ? -6.075 -26.375 -3.703 1.00 69.38 376 SER A C 1
ATOM 2888 O O . SER A 1 376 ? -6.882 -27.257 -3.433 1.00 69.38 376 SER A O 1
ATOM 2890 N N . ILE A 1 377 ? -6.235 -25.586 -4.766 1.00 68.31 377 ILE A N 1
ATOM 2891 C CA . ILE A 1 377 ? -7.244 -25.815 -5.802 1.00 68.31 377 ILE A CA 1
ATOM 2892 C C . ILE A 1 377 ? -6.700 -26.742 -6.900 1.00 68.31 377 ILE A C 1
ATOM 2894 O O . ILE A 1 377 ? -7.495 -27.297 -7.653 1.00 68.31 377 ILE A O 1
ATOM 2898 N N . VAL A 1 378 ? -5.377 -26.926 -7.001 1.00 55.19 378 VAL A N 1
ATOM 2899 C CA . VAL A 1 378 ? -4.779 -27.573 -8.173 1.00 55.19 378 VAL A CA 1
ATOM 2900 C C . VAL A 1 378 ? -4.469 -29.054 -7.954 1.00 55.19 378 VAL A C 1
ATOM 2902 O O . VAL A 1 378 ? -4.787 -29.818 -8.854 1.00 55.19 378 VAL A O 1
ATOM 2905 N N . GLU A 1 379 ? -3.979 -29.523 -6.802 1.00 54.91 379 GLU A N 1
ATOM 2906 C CA . GLU A 1 379 ? -3.724 -30.965 -6.597 1.00 54.91 379 GLU A CA 1
ATOM 2907 C C . GLU A 1 379 ? -3.896 -31.373 -5.123 1.00 54.91 379 GLU A C 1
ATOM 2909 O O . GLU A 1 379 ? -3.462 -30.650 -4.225 1.00 54.91 379 GLU A O 1
ATOM 2914 N N . ASP A 1 380 ? -4.525 -32.532 -4.878 1.00 59.53 380 ASP A N 1
ATOM 2915 C CA . ASP A 1 380 ? -4.627 -33.209 -3.572 1.00 59.53 380 ASP A CA 1
ATOM 2916 C C . ASP A 1 380 ? -3.231 -33.675 -3.104 1.00 59.53 380 ASP A C 1
ATOM 2918 O O . ASP A 1 380 ? -2.928 -34.870 -3.039 1.00 59.53 380 ASP A O 1
ATOM 2922 N N . ILE A 1 381 ? -2.338 -32.732 -2.805 1.00 64.44 381 ILE A N 1
ATOM 2923 C CA . ILE A 1 381 ? -1.072 -33.038 -2.147 1.00 64.44 381 ILE A CA 1
ATOM 2924 C C . ILE A 1 381 ? -1.411 -33.371 -0.697 1.00 64.44 381 ILE A C 1
ATOM 2926 O O . ILE A 1 381 ? -1.755 -32.513 0.116 1.00 64.44 381 ILE A O 1
ATOM 2930 N N . ASP A 1 382 ? -1.357 -34.661 -0.398 1.00 70.19 382 ASP A N 1
ATOM 2931 C CA . ASP A 1 382 ? -1.588 -35.225 0.921 1.00 70.19 382 ASP A CA 1
ATOM 2932 C C . ASP A 1 382 ? -0.475 -34.765 1.879 1.00 70.19 382 ASP A C 1
ATOM 2934 O O . ASP A 1 382 ? 0.580 -35.391 1.973 1.00 70.19 382 ASP A O 1
ATOM 2938 N N . ILE A 1 383 ? -0.705 -33.646 2.581 1.00 70.44 383 ILE A N 1
ATOM 2939 C CA . ILE A 1 383 ? 0.227 -33.024 3.546 1.00 70.44 383 ILE A CA 1
ATOM 2940 C C . ILE A 1 383 ? 0.717 -34.039 4.591 1.00 70.44 383 ILE A C 1
ATOM 2942 O O . ILE A 1 383 ? 1.815 -33.907 5.120 1.00 70.44 383 ILE A O 1
ATOM 2946 N N . THR A 1 384 ? -0.066 -35.087 4.864 1.00 75.81 384 THR A N 1
ATOM 2947 C CA . THR A 1 384 ? 0.309 -36.130 5.828 1.00 75.81 384 THR A CA 1
ATOM 2948 C C . THR A 1 384 ? 1.422 -37.060 5.339 1.00 75.81 384 THR A C 1
ATOM 2950 O O . THR A 1 384 ? 1.968 -37.814 6.142 1.00 75.81 384 THR A O 1
ATOM 2953 N N . LYS A 1 385 ? 1.783 -37.001 4.051 1.00 82.62 385 LYS A N 1
ATOM 2954 C CA . LYS A 1 385 ? 2.861 -37.800 3.453 1.00 82.62 385 LYS A CA 1
ATOM 2955 C C . LYS A 1 385 ? 4.190 -37.063 3.313 1.00 82.62 385 LYS A C 1
ATOM 2957 O O . LYS A 1 385 ? 5.162 -37.709 2.940 1.00 82.62 385 LYS A O 1
ATOM 2962 N N . LEU A 1 386 ? 4.245 -35.760 3.594 1.00 80.06 386 LEU A N 1
ATOM 2963 C CA . LEU A 1 386 ? 5.503 -35.011 3.566 1.00 80.06 386 LEU A CA 1
ATOM 2964 C C . LEU A 1 386 ? 6.369 -35.432 4.752 1.00 80.06 386 LEU A C 1
ATOM 2966 O O . LEU A 1 386 ? 5.930 -35.351 5.904 1.00 80.06 386 LEU A O 1
ATOM 2970 N N . THR A 1 387 ? 7.588 -35.893 4.477 1.00 90.44 387 THR A N 1
ATOM 2971 C CA . THR A 1 387 ? 8.529 -36.226 5.546 1.00 90.44 387 THR A CA 1
ATOM 2972 C C . THR A 1 387 ? 9.201 -34.948 6.077 1.00 90.44 387 THR A C 1
ATOM 2974 O O . THR A 1 387 ? 9.219 -33.919 5.393 1.00 90.44 387 THR A O 1
ATOM 2977 N N . PRO A 1 388 ? 9.743 -34.948 7.309 1.00 81.00 388 PRO A N 1
ATOM 2978 C CA . PRO A 1 388 ? 10.500 -33.811 7.840 1.00 81.00 388 PRO A CA 1
ATOM 2979 C C . PRO A 1 388 ? 11.666 -33.386 6.936 1.00 81.00 388 PRO A C 1
ATOM 2981 O O . PRO A 1 388 ? 11.991 -32.203 6.871 1.00 81.00 388 PRO A O 1
ATOM 2984 N N . GLU A 1 389 ? 12.255 -34.335 6.206 1.00 86.19 389 GLU A N 1
ATOM 2985 C CA . GLU A 1 389 ? 13.316 -34.084 5.232 1.00 86.19 389 GLU A CA 1
ATOM 2986 C C . GLU A 1 389 ? 12.803 -33.314 4.009 1.00 86.19 389 GLU A C 1
ATOM 2988 O O . GLU A 1 389 ? 13.515 -32.445 3.515 1.00 86.19 389 GLU A O 1
ATOM 2993 N N . ASP A 1 390 ? 11.566 -33.553 3.557 1.00 81.75 390 ASP A N 1
ATOM 2994 C CA . ASP A 1 390 ? 10.954 -32.773 2.473 1.00 81.75 390 ASP A CA 1
ATOM 2995 C C . ASP A 1 390 ? 10.690 -31.326 2.913 1.00 81.75 390 ASP A C 1
ATOM 2997 O O . ASP A 1 390 ? 10.944 -30.390 2.158 1.00 81.75 390 ASP A O 1
ATOM 3001 N N . LEU A 1 391 ? 10.241 -31.120 4.157 1.00 76.00 391 LEU A N 1
ATOM 3002 C CA . LEU A 1 391 ? 10.064 -29.784 4.742 1.00 76.00 391 LEU A CA 1
ATOM 3003 C C . LEU A 1 391 ? 11.396 -29.039 4.874 1.00 76.00 391 LEU A C 1
ATOM 3005 O O . LEU A 1 391 ? 11.476 -27.868 4.510 1.00 76.00 391 LEU A O 1
ATOM 3009 N N . GLN A 1 392 ? 12.439 -29.713 5.360 1.00 78.62 392 GLN A N 1
ATOM 3010 C CA . GLN A 1 392 ? 13.771 -29.126 5.473 1.00 78.62 392 GLN A CA 1
ATOM 3011 C C . GLN A 1 392 ? 14.372 -28.835 4.096 1.00 78.62 392 GLN A C 1
ATOM 3013 O O . GLN A 1 392 ? 14.910 -27.753 3.890 1.00 78.62 392 GLN A O 1
ATOM 3018 N N . LYS A 1 393 ? 14.206 -29.736 3.123 1.00 80.06 393 LYS A N 1
ATOM 3019 C CA . LYS A 1 393 ? 14.650 -29.516 1.746 1.00 80.06 393 LYS A CA 1
ATOM 3020 C C . LYS A 1 393 ? 13.914 -28.347 1.088 1.00 80.06 393 LYS A C 1
ATOM 3022 O O . LYS A 1 393 ? 14.548 -27.548 0.416 1.00 80.06 393 LYS A O 1
ATOM 3027 N N . MET A 1 394 ? 12.612 -28.186 1.334 1.00 73.56 394 MET A N 1
ATOM 3028 C CA . MET A 1 394 ? 11.860 -27.009 0.880 1.00 73.56 394 MET A CA 1
ATOM 3029 C C . MET A 1 394 ? 12.317 -25.705 1.556 1.00 73.56 394 MET A C 1
ATOM 3031 O O . MET A 1 394 ? 12.151 -24.639 0.968 1.00 73.56 394 MET A O 1
ATOM 3035 N N . MET A 1 395 ? 12.873 -25.771 2.771 1.00 70.88 395 MET A N 1
ATOM 3036 C CA . MET A 1 395 ? 13.476 -24.616 3.445 1.00 70.88 395 MET A CA 1
ATOM 3037 C C . MET A 1 395 ? 14.885 -24.310 2.915 1.00 70.88 395 MET A C 1
ATOM 3039 O O . MET A 1 395 ? 15.187 -23.148 2.671 1.00 70.88 395 MET A O 1
ATOM 3043 N N . GLU A 1 396 ? 15.719 -25.330 2.692 1.00 77.25 396 GLU A N 1
ATOM 3044 C CA . GLU A 1 396 ? 17.090 -25.190 2.176 1.00 77.25 396 GLU A CA 1
ATOM 3045 C C . GLU A 1 396 ? 17.115 -24.778 0.693 1.00 77.25 396 GLU A C 1
ATOM 3047 O O . GLU A 1 396 ? 17.888 -23.904 0.311 1.00 77.25 396 GLU A O 1
ATOM 3052 N N . GLU A 1 397 ? 16.216 -25.308 -0.146 1.00 68.56 397 GLU A N 1
ATOM 3053 C CA . GLU A 1 397 ? 16.017 -24.822 -1.525 1.00 68.56 397 GLU A CA 1
ATOM 3054 C C . GLU A 1 397 ? 15.435 -23.392 -1.565 1.00 68.56 397 GLU A C 1
ATOM 3056 O O . GLU A 1 397 ? 15.466 -22.739 -2.606 1.00 68.56 397 GLU A O 1
ATOM 3061 N N . GLY A 1 398 ? 14.939 -22.882 -0.432 1.00 58.53 398 GLY A N 1
ATOM 3062 C CA . GLY A 1 398 ? 14.496 -21.500 -0.255 1.00 58.53 398 GLY A CA 1
ATOM 3063 C C . GLY A 1 398 ? 15.598 -20.513 0.152 1.00 58.53 398 GLY A C 1
ATOM 3064 O O . GLY A 1 398 ? 15.318 -19.319 0.221 1.00 58.53 398 GLY A O 1
ATOM 3065 N N . GLU A 1 399 ? 16.833 -20.964 0.417 1.00 61.03 399 GLU A N 1
ATOM 3066 C CA . GLU A 1 399 ? 17.949 -20.078 0.801 1.00 61.03 399 GLU A CA 1
ATOM 3067 C C . GLU A 1 399 ? 18.664 -19.409 -0.391 1.00 61.03 399 GLU A C 1
ATOM 3069 O O . GLU A 1 399 ? 19.527 -18.548 -0.188 1.00 61.03 399 GLU A O 1
ATOM 3074 N N . GLU A 1 400 ? 18.306 -19.723 -1.644 1.00 67.50 400 GLU A N 1
ATOM 3075 C CA . GLU A 1 400 ? 18.674 -18.849 -2.765 1.00 67.50 400 GLU A CA 1
ATOM 3076 C C . GLU A 1 400 ? 18.065 -17.465 -2.509 1.00 67.50 400 GLU A C 1
ATOM 3078 O O . GLU A 1 400 ? 16.845 -17.368 -2.526 1.00 67.50 400 GLU A O 1
ATOM 3083 N N . GLU A 1 401 ? 18.904 -16.434 -2.252 1.00 70.56 401 GLU A N 1
ATOM 3084 C CA . GLU A 1 401 ? 18.488 -15.067 -1.856 1.00 70.56 401 GLU A CA 1
ATOM 3085 C C . GLU A 1 401 ? 17.093 -14.728 -2.387 1.00 70.56 401 GLU A C 1
ATOM 3087 O O . GLU A 1 401 ? 16.957 -14.413 -3.577 1.00 70.56 401 GLU A O 1
ATOM 3092 N N . GLU A 1 402 ? 16.088 -14.854 -1.514 1.00 84.56 402 GLU A N 1
ATOM 3093 C CA . GLU A 1 402 ? 14.690 -14.781 -1.914 1.00 84.56 402 GLU A CA 1
ATOM 3094 C C . GLU A 1 402 ? 14.475 -13.431 -2.593 1.00 84.56 402 GLU A C 1
ATOM 3096 O O . GLU A 1 402 ? 14.618 -12.362 -1.983 1.00 84.56 402 GLU A O 1
ATOM 3101 N N . GLU A 1 403 ? 14.222 -13.477 -3.903 1.00 90.50 403 GLU A N 1
ATOM 3102 C CA . GLU A 1 403 ? 13.940 -12.263 -4.642 1.00 90.50 403 GLU A CA 1
ATOM 3103 C C . GLU A 1 403 ? 12.739 -11.599 -3.997 1.00 90.50 403 GLU A C 1
ATOM 3105 O O . GLU A 1 403 ? 11.723 -12.243 -3.718 1.00 90.50 403 GLU A O 1
ATOM 3110 N N . GLY A 1 404 ? 12.860 -10.298 -3.758 1.00 91.06 404 GLY A N 1
ATOM 3111 C CA . GLY A 1 404 ? 11.760 -9.554 -3.195 1.00 91.06 404 GLY A CA 1
ATOM 3112 C C . GLY A 1 404 ? 10.594 -9.471 -4.162 1.00 91.06 404 GLY A C 1
ATOM 3113 O O . GLY A 1 404 ? 10.515 -10.106 -5.219 1.00 91.06 404 GLY A O 1
ATOM 3114 N N . ARG A 1 405 ? 9.661 -8.589 -3.825 1.00 94.19 405 ARG A N 1
ATOM 3115 C CA . ARG A 1 405 ? 8.567 -8.265 -4.730 1.00 94.19 405 ARG A CA 1
ATOM 3116 C C . ARG A 1 405 ? 9.116 -7.798 -6.084 1.00 94.19 405 ARG A C 1
ATOM 3118 O O . ARG A 1 405 ? 9.714 -6.732 -6.187 1.00 94.19 405 ARG A O 1
ATOM 3125 N N . LEU A 1 406 ? 8.866 -8.569 -7.134 1.00 96.50 406 LEU A N 1
ATOM 3126 C CA . LEU A 1 406 ? 9.322 -8.210 -8.473 1.00 96.50 406 LEU A CA 1
ATOM 3127 C C . LEU A 1 406 ? 8.473 -7.075 -9.060 1.00 96.50 406 LEU A C 1
ATOM 3129 O O . LEU A 1 406 ? 7.241 -7.088 -8.971 1.00 96.50 406 LEU A O 1
ATOM 3133 N N . LEU A 1 407 ? 9.149 -6.098 -9.660 1.00 97.38 407 LEU A N 1
ATOM 3134 C CA . LEU A 1 407 ? 8.585 -4.866 -10.204 1.00 97.38 407 LEU A CA 1
ATOM 3135 C C . LEU A 1 407 ? 8.743 -4.822 -11.724 1.00 97.38 407 LEU A C 1
ATOM 3137 O O . LEU A 1 407 ? 9.705 -5.362 -12.279 1.00 97.38 407 LEU A O 1
ATOM 3141 N N . ASP A 1 408 ? 7.820 -4.139 -12.389 1.00 97.38 408 ASP A N 1
ATOM 3142 C CA . ASP A 1 408 ? 7.867 -3.930 -13.829 1.00 97.38 408 ASP A CA 1
ATOM 3143 C C . ASP A 1 408 ? 8.824 -2.783 -14.160 1.00 97.38 408 ASP A C 1
ATOM 3145 O O . ASP A 1 408 ? 8.843 -1.741 -13.498 1.00 97.38 408 ASP A O 1
ATOM 3149 N N . LEU A 1 409 ? 9.623 -2.980 -15.204 1.00 97.12 409 LEU A N 1
ATOM 3150 C CA . LEU A 1 409 ? 10.585 -2.008 -15.701 1.00 97.12 409 LEU A CA 1
ATOM 3151 C C . LEU A 1 409 ? 10.175 -1.530 -17.091 1.00 97.12 409 LEU A C 1
ATOM 3153 O O . LEU A 1 409 ? 9.997 -2.324 -18.008 1.00 97.12 409 LEU A O 1
ATOM 3157 N N . TYR A 1 410 ? 10.103 -0.220 -17.261 1.00 96.88 410 TYR A N 1
ATOM 3158 C CA . TYR A 1 410 ? 9.801 0.453 -18.513 1.00 96.88 410 TYR A CA 1
ATOM 3159 C C . TYR A 1 410 ? 11.015 1.265 -18.939 1.00 96.88 410 TYR A C 1
ATOM 3161 O O . TYR A 1 410 ? 11.427 2.192 -18.247 1.00 96.88 410 TYR A O 1
ATOM 3169 N N . VAL A 1 411 ? 11.617 0.920 -20.072 1.00 96.12 411 VAL A N 1
ATOM 3170 C CA . VAL A 1 411 ? 12.899 1.498 -20.498 1.00 96.12 411 VAL A CA 1
ATOM 3171 C C . VAL A 1 411 ? 12.763 2.165 -21.853 1.00 96.12 411 VAL A C 1
ATOM 3173 O O . VAL A 1 411 ? 12.318 1.527 -22.803 1.00 96.12 411 VAL A O 1
ATOM 3176 N N . CYS A 1 412 ? 13.200 3.422 -21.961 1.00 94.69 412 CYS A N 1
ATOM 3177 C CA . CYS A 1 412 ? 13.322 4.082 -23.256 1.00 94.69 412 CYS A CA 1
ATOM 3178 C C . CYS A 1 412 ? 14.440 3.427 -24.087 1.00 94.69 412 CYS A C 1
ATOM 3180 O O . CYS A 1 412 ? 15.556 3.264 -23.592 1.00 94.69 412 CYS A O 1
ATOM 3182 N N . CYS A 1 413 ? 14.191 3.085 -25.354 1.00 90.69 413 CYS A N 1
ATOM 3183 C CA . CYS A 1 413 ? 15.211 2.451 -26.203 1.00 90.69 413 CYS A CA 1
ATOM 3184 C C . CYS A 1 413 ? 16.319 3.390 -26.700 1.00 90.69 413 CYS A C 1
ATOM 3186 O O . CYS A 1 413 ? 17.347 2.908 -27.184 1.00 90.69 413 CYS A O 1
ATOM 3188 N N . GLN A 1 414 ? 16.106 4.705 -26.611 1.00 89.38 414 GLN A N 1
ATOM 3189 C CA . GLN A 1 414 ? 17.001 5.724 -27.170 1.00 89.38 414 GLN A CA 1
ATOM 3190 C C . GLN A 1 414 ? 17.792 6.495 -26.108 1.00 89.38 414 GLN A C 1
ATOM 3192 O O . GLN A 1 414 ? 18.946 6.823 -26.353 1.00 89.38 414 GLN A O 1
ATOM 3197 N N . CYS A 1 415 ? 17.207 6.769 -24.938 1.00 92.12 415 CYS A N 1
ATOM 3198 C CA . CYS A 1 415 ? 17.833 7.591 -23.898 1.00 92.12 415 CYS A CA 1
ATOM 3199 C C . CYS A 1 415 ? 17.934 6.862 -22.552 1.00 92.12 415 CYS A C 1
ATOM 3201 O O . CYS A 1 415 ? 17.367 5.782 -22.349 1.00 92.12 415 CYS A O 1
ATOM 3203 N N . SER A 1 416 ? 18.621 7.477 -21.594 1.00 94.75 416 SER A N 1
ATOM 3204 C CA . SER A 1 416 ? 18.820 6.961 -20.232 1.00 94.75 416 SER A CA 1
ATOM 3205 C C . SER A 1 416 ? 17.566 6.949 -19.347 1.00 94.75 416 SER A C 1
ATOM 3207 O O . SER A 1 416 ? 17.625 6.523 -18.194 1.00 94.75 416 SER A O 1
ATOM 3209 N N . PHE A 1 417 ? 16.412 7.372 -19.862 1.00 95.50 417 PHE A N 1
ATOM 3210 C CA . PHE A 1 417 ? 15.169 7.408 -19.099 1.00 95.50 417 PHE A CA 1
ATOM 3211 C C . PHE A 1 417 ? 14.581 6.003 -18.894 1.00 95.50 417 PHE A C 1
ATOM 3213 O O . PHE A 1 417 ? 14.509 5.195 -19.829 1.00 95.50 417 PHE A O 1
ATOM 3220 N N . TYR A 1 418 ? 14.146 5.716 -17.670 1.00 96.56 418 TYR A N 1
ATOM 3221 C CA . TYR A 1 418 ? 13.379 4.524 -17.327 1.00 96.56 418 TYR A CA 1
ATOM 3222 C C . TYR A 1 418 ? 12.389 4.802 -16.189 1.00 96.56 418 TYR A C 1
ATOM 3224 O O . TYR A 1 418 ? 12.540 5.750 -15.416 1.00 96.56 418 TYR A O 1
ATOM 3232 N N . CYS A 1 419 ? 11.382 3.943 -16.078 1.00 96.94 419 CYS A N 1
ATOM 3233 C CA . CYS A 1 419 ? 10.382 3.939 -15.023 1.00 96.94 419 CYS A CA 1
ATOM 3234 C C . CYS A 1 419 ? 10.265 2.532 -14.422 1.00 96.94 419 CYS A C 1
ATOM 3236 O O . CYS A 1 419 ? 10.301 1.538 -15.140 1.00 96.94 419 CYS A O 1
ATOM 3238 N N . ILE A 1 420 ? 10.161 2.451 -13.103 1.00 97.50 420 ILE A N 1
ATOM 3239 C CA . ILE A 1 420 ? 9.907 1.236 -12.335 1.00 97.50 420 ILE A CA 1
ATOM 3240 C C . ILE A 1 420 ? 8.523 1.387 -11.721 1.00 97.50 420 ILE A C 1
ATOM 3242 O O . ILE A 1 420 ? 8.256 2.402 -11.069 1.00 97.50 420 ILE A O 1
ATOM 3246 N N . ALA A 1 421 ? 7.676 0.380 -11.896 1.00 97.31 421 ALA A N 1
ATOM 3247 C CA . ALA A 1 421 ? 6.335 0.364 -11.338 1.00 97.31 421 ALA A CA 1
ATOM 3248 C C . ALA A 1 421 ? 6.043 -0.954 -10.619 1.00 97.31 421 ALA A C 1
ATOM 3250 O O . ALA A 1 421 ? 6.400 -2.032 -11.095 1.00 97.31 421 ALA A O 1
ATOM 3251 N N . SER A 1 422 ? 5.380 -0.883 -9.468 1.00 96.50 422 SER A N 1
ATOM 3252 C CA . SER A 1 422 ? 4.838 -2.068 -8.802 1.00 96.50 422 SER A CA 1
ATOM 3253 C C . SER A 1 422 ? 3.383 -2.308 -9.195 1.00 96.50 422 SER A C 1
ATOM 3255 O O . SER A 1 422 ? 2.653 -1.382 -9.531 1.00 96.50 422 SER A O 1
ATOM 3257 N N . GLY A 1 423 ? 2.907 -3.543 -9.020 1.00 94.25 423 GLY A N 1
ATOM 3258 C CA . GLY A 1 423 ? 1.474 -3.757 -8.794 1.00 94.25 423 GLY A CA 1
ATOM 3259 C C . GLY A 1 423 ? 1.016 -3.147 -7.458 1.00 94.25 423 GLY A C 1
ATOM 3260 O O . GLY A 1 423 ? 1.837 -2.682 -6.665 1.00 94.25 423 GLY A O 1
ATOM 3261 N N . VAL A 1 424 ? -0.283 -3.213 -7.163 1.00 94.69 424 VAL A N 1
ATOM 3262 C CA . VAL A 1 424 ? -0.844 -2.679 -5.909 1.00 94.69 424 VAL A CA 1
ATOM 3263 C C . VAL A 1 424 ? -0.314 -3.452 -4.695 1.00 94.69 424 VAL A C 1
ATOM 3265 O O . VAL A 1 424 ? -0.487 -4.668 -4.578 1.00 94.69 424 VAL A O 1
ATOM 3268 N N . ILE A 1 425 ? 0.349 -2.753 -3.780 1.00 95.62 425 ILE A N 1
ATOM 3269 C CA . ILE A 1 425 ? 0.680 -3.212 -2.432 1.00 95.62 425 ILE A CA 1
ATOM 3270 C C . ILE A 1 425 ? -0.571 -2.999 -1.571 1.00 95.62 425 ILE A C 1
ATOM 3272 O O . ILE A 1 425 ? -1.006 -1.856 -1.426 1.00 95.62 425 ILE A O 1
ATOM 3276 N N . PRO A 1 426 ? -1.199 -4.055 -1.034 1.00 96.25 426 PRO A N 1
ATOM 3277 C CA . PRO A 1 426 ? -2.435 -3.899 -0.277 1.00 96.25 426 PRO A CA 1
ATOM 3278 C C . PRO A 1 426 ? -2.218 -3.037 0.974 1.00 96.25 426 PRO A C 1
ATOM 3280 O O . PRO A 1 426 ? -1.145 -3.045 1.579 1.00 96.25 426 PRO A O 1
ATOM 3283 N N . GLY A 1 427 ? -3.241 -2.278 1.363 1.00 97.06 427 GLY A N 1
ATOM 3284 C CA . GLY A 1 427 ? -3.267 -1.634 2.670 1.00 97.06 427 GLY A CA 1
ATOM 3285 C C . GLY A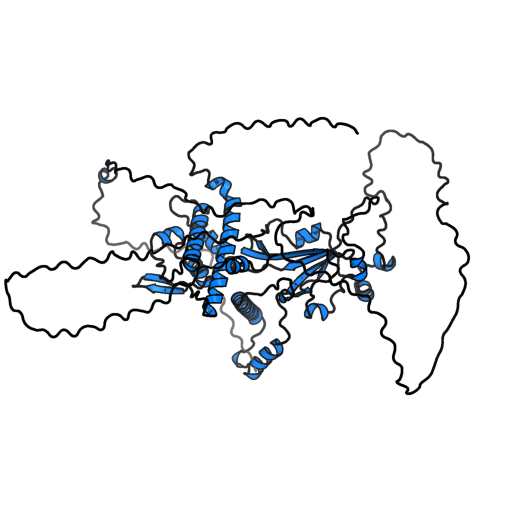 1 427 ? -3.432 -2.651 3.800 1.00 97.06 427 GLY A C 1
ATOM 3286 O O . GLY A 1 427 ? -3.845 -3.791 3.582 1.00 97.06 427 GLY A O 1
ATOM 3287 N N . VAL A 1 428 ? -3.163 -2.221 5.031 1.00 97.75 428 VAL A N 1
ATOM 3288 C CA . VAL A 1 428 ? -3.290 -3.041 6.243 1.00 97.75 428 VAL A CA 1
ATOM 3289 C C . VAL A 1 428 ? -4.710 -3.569 6.412 1.00 97.75 428 VAL A C 1
ATOM 3291 O O . VAL A 1 428 ? -4.889 -4.700 6.852 1.00 97.75 428 VAL A O 1
ATOM 3294 N N . ILE A 1 429 ? -5.724 -2.764 6.076 1.00 97.81 429 ILE A N 1
ATOM 3295 C CA . ILE A 1 429 ? -7.122 -3.204 6.033 1.00 97.81 429 ILE A CA 1
ATOM 3296 C C . ILE A 1 429 ? -7.419 -3.691 4.607 1.00 97.81 429 ILE A C 1
ATOM 3298 O O . ILE A 1 429 ? -7.470 -2.862 3.698 1.00 97.81 429 ILE A O 1
ATOM 3302 N N . PRO A 1 430 ? -7.684 -4.993 4.376 1.00 96.56 430 PRO A N 1
ATOM 3303 C CA . PRO A 1 430 ? -7.973 -5.490 3.039 1.00 96.56 430 PRO A CA 1
ATOM 3304 C C . PRO A 1 430 ? -9.125 -4.728 2.392 1.00 96.56 430 PRO A C 1
ATOM 3306 O O . PRO A 1 430 ? -10.145 -4.468 3.041 1.00 96.56 430 PRO A O 1
ATOM 3309 N N . ARG A 1 431 ? -8.995 -4.435 1.093 1.00 95.75 431 ARG A N 1
ATOM 3310 C CA . ARG A 1 431 ? -9.952 -3.616 0.336 1.00 95.75 431 ARG A CA 1
ATOM 3311 C C . ARG A 1 431 ? -11.405 -4.032 0.552 1.00 95.75 431 ARG A C 1
ATOM 3313 O O . ARG A 1 431 ? -12.261 -3.203 0.842 1.00 95.75 431 ARG A O 1
ATOM 3320 N N . ARG A 1 432 ? -11.663 -5.339 0.510 1.00 96.31 432 ARG A N 1
ATOM 3321 C CA . ARG A 1 432 ? -12.994 -5.906 0.742 1.00 96.31 432 ARG A CA 1
ATOM 3322 C C . ARG A 1 432 ? -13.578 -5.531 2.109 1.00 96.31 432 ARG A C 1
ATOM 3324 O O . ARG A 1 432 ? -14.754 -5.193 2.184 1.00 96.31 432 ARG A O 1
ATOM 3331 N N . CYS A 1 433 ? -12.781 -5.590 3.177 1.00 97.06 433 CYS A N 1
ATOM 3332 C CA . CYS A 1 433 ? -13.230 -5.206 4.519 1.00 97.06 433 CYS A CA 1
ATOM 3333 C C . CYS A 1 433 ? -13.533 -3.705 4.579 1.00 97.06 433 CYS A C 1
ATOM 3335 O O . CYS A 1 433 ? -14.510 -3.292 5.200 1.00 97.06 433 CYS A O 1
ATOM 3337 N N . PHE A 1 434 ? -12.715 -2.907 3.894 1.00 96.81 434 PHE A N 1
ATOM 3338 C CA . PHE A 1 434 ? -12.871 -1.461 3.795 1.00 96.81 434 PHE A CA 1
ATOM 3339 C C . PHE A 1 434 ? -14.178 -1.072 3.075 1.00 96.81 434 PHE A C 1
ATOM 3341 O O . PHE A 1 434 ? -14.968 -0.289 3.602 1.00 96.81 434 PHE A O 1
ATOM 3348 N N . ASP A 1 435 ? -14.470 -1.684 1.924 1.00 97.50 435 ASP A N 1
ATOM 3349 C CA . ASP A 1 435 ? -15.711 -1.453 1.167 1.00 97.50 435 ASP A CA 1
ATOM 3350 C C . ASP A 1 435 ? -16.957 -1.945 1.922 1.00 97.50 435 ASP A C 1
ATOM 3352 O O . ASP A 1 435 ? -17.994 -1.277 1.930 1.00 97.50 435 ASP A O 1
ATOM 3356 N N . GLU A 1 436 ? -16.870 -3.103 2.588 1.00 97.44 436 GLU A N 1
ATOM 3357 C CA . GLU A 1 436 ? -17.946 -3.634 3.434 1.00 97.44 436 GLU A CA 1
ATOM 3358 C C . GLU A 1 436 ? -18.256 -2.686 4.607 1.00 97.44 436 GLU A C 1
ATOM 3360 O O . GLU A 1 436 ? -19.430 -2.448 4.901 1.00 97.44 436 GLU A O 1
ATOM 3365 N N . PHE A 1 437 ? -17.226 -2.089 5.217 1.00 96.62 437 PHE A N 1
ATOM 3366 C CA . PHE A 1 437 ? -17.358 -1.075 6.265 1.00 96.62 437 PHE A CA 1
ATOM 3367 C C . PHE A 1 437 ? -18.036 0.201 5.742 1.00 96.62 437 PHE A C 1
ATOM 3369 O O . PHE A 1 437 ? -18.995 0.680 6.349 1.00 96.62 437 PHE A O 1
ATOM 3376 N N . ILE A 1 438 ? -17.583 0.738 4.601 1.00 97.44 438 ILE A N 1
ATOM 3377 C CA . ILE A 1 438 ? -18.182 1.930 3.973 1.00 97.44 438 ILE A CA 1
ATOM 3378 C C . ILE A 1 438 ? -19.656 1.680 3.662 1.00 97.44 438 ILE A C 1
ATOM 3380 O O . ILE A 1 438 ? -20.516 2.487 4.015 1.00 97.44 438 ILE A O 1
ATOM 3384 N N . ARG A 1 439 ? -19.957 0.554 3.007 1.00 98.00 439 ARG A N 1
ATOM 3385 C CA . ARG A 1 439 ? -21.319 0.190 2.610 1.00 98.00 439 ARG A CA 1
ATOM 3386 C C . ARG A 1 439 ? -22.237 0.056 3.818 1.00 98.00 439 ARG A C 1
ATOM 3388 O O . ARG A 1 439 ? -23.364 0.541 3.773 1.00 98.00 439 ARG A O 1
ATOM 3395 N N . ASP A 1 440 ? -21.762 -0.570 4.892 1.00 97.50 440 ASP A N 1
ATOM 3396 C CA . ASP A 1 440 ? -22.529 -0.688 6.128 1.00 97.50 440 ASP A CA 1
ATOM 3397 C C . ASP A 1 440 ? -22.853 0.686 6.731 1.00 97.50 440 ASP A C 1
ATOM 3399 O O . ASP A 1 440 ? -24.014 0.964 7.027 1.00 97.50 440 ASP A O 1
ATOM 3403 N N . LYS A 1 441 ? -21.867 1.587 6.826 1.00 97.31 441 LYS A N 1
ATOM 3404 C CA . LYS A 1 441 ? -22.092 2.946 7.341 1.00 97.31 441 LYS A CA 1
ATOM 3405 C C . LYS A 1 441 ? -22.992 3.796 6.469 1.00 97.31 441 LYS A C 1
ATOM 3407 O O . LYS A 1 441 ? -23.798 4.561 6.996 1.00 97.31 441 LYS A O 1
ATOM 3412 N N . ARG A 1 442 ? -22.898 3.628 5.154 1.00 97.62 442 ARG A N 1
ATOM 3413 C CA . ARG A 1 442 ? -23.768 4.323 4.210 1.00 97.62 442 ARG A CA 1
ATOM 3414 C C . ARG A 1 442 ? -25.226 3.897 4.349 1.00 97.62 442 ARG A C 1
ATOM 3416 O O . ARG A 1 442 ? -26.109 4.745 4.293 1.00 97.62 442 ARG A O 1
ATOM 3423 N N . ASN A 1 443 ? -25.459 2.597 4.529 1.00 97.69 443 ASN A N 1
ATOM 3424 C CA . ASN A 1 443 ? -26.799 2.016 4.599 1.00 97.69 443 ASN A CA 1
ATOM 3425 C C . ASN A 1 443 ? -27.434 2.140 5.989 1.00 97.69 443 ASN A C 1
ATOM 3427 O O . ASN A 1 443 ? -28.656 2.156 6.097 1.00 97.69 443 ASN A O 1
ATOM 3431 N N . ASN A 1 444 ? -26.615 2.241 7.037 1.00 97.19 444 ASN A N 1
ATOM 3432 C CA . ASN A 1 444 ? -27.053 2.331 8.427 1.00 97.19 444 ASN A CA 1
ATOM 3433 C C . ASN A 1 444 ? -26.519 3.614 9.099 1.00 97.19 444 ASN A C 1
ATOM 3435 O O . ASN A 1 444 ? -25.754 3.524 10.069 1.00 97.19 444 ASN A O 1
ATOM 3439 N N . PRO A 1 445 ? -26.869 4.816 8.596 1.00 97.25 445 PRO A N 1
ATOM 3440 C CA . PRO A 1 445 ? -26.409 6.057 9.201 1.00 97.25 445 PRO A CA 1
ATOM 3441 C C . PRO A 1 445 ? -27.029 6.270 10.587 1.00 97.25 445 PRO A C 1
ATOM 3443 O O . PRO A 1 445 ? -28.097 5.750 10.915 1.00 97.25 445 PRO A O 1
ATOM 3446 N N . GLN A 1 446 ? -26.363 7.079 11.413 1.00 95.81 446 GLN A N 1
ATOM 3447 C CA . GLN A 1 446 ? -26.934 7.521 12.686 1.00 95.81 446 GLN A CA 1
ATOM 3448 C C . GLN A 1 446 ? -28.206 8.343 12.459 1.00 95.81 446 GLN A C 1
ATOM 3450 O O . GLN A 1 446 ? -28.345 9.031 11.448 1.00 95.81 446 GLN A O 1
ATOM 3455 N N . VAL A 1 447 ? -29.109 8.337 13.441 1.00 95.50 447 VAL A N 1
ATOM 3456 C CA . VAL A 1 447 ? -30.326 9.158 13.399 1.00 95.50 447 VAL A CA 1
ATOM 3457 C C . VAL A 1 447 ? -29.952 10.631 13.214 1.00 95.50 447 VAL A C 1
ATOM 3459 O O . VAL A 1 447 ? -29.207 11.197 14.013 1.00 95.50 447 VAL A O 1
ATOM 3462 N N . GLY A 1 448 ? -30.470 11.243 12.147 1.00 95.81 448 GLY A N 1
ATOM 3463 C CA . GLY A 1 448 ? -30.205 12.642 11.804 1.00 95.81 448 GLY A CA 1
ATOM 3464 C C . GLY A 1 448 ? -28.868 12.902 11.099 1.00 95.81 448 GLY A C 1
ATOM 3465 O O . GLY A 1 448 ? -28.515 14.066 10.932 1.00 95.81 448 GLY A O 1
ATOM 3466 N N . LYS A 1 449 ? -28.132 11.860 10.691 1.00 96.06 449 LYS A N 1
ATOM 3467 C CA . LYS A 1 449 ? -26.896 11.966 9.903 1.00 96.06 449 LYS A CA 1
ATOM 3468 C C . LYS A 1 449 ? -27.072 11.380 8.509 1.00 96.06 449 LYS A C 1
ATOM 3470 O O . LYS A 1 449 ? -27.880 10.474 8.311 1.00 96.06 449 LYS A O 1
ATOM 3475 N N . THR A 1 450 ? -26.320 11.891 7.538 1.00 96.12 450 THR A N 1
ATOM 3476 C CA . THR A 1 450 ? -26.254 11.277 6.201 1.00 96.12 450 THR A CA 1
ATOM 3477 C C . THR A 1 450 ? -25.346 10.044 6.207 1.00 96.12 450 THR A C 1
ATOM 3479 O O . THR A 1 450 ? -24.577 9.825 7.148 1.00 96.12 450 THR A O 1
ATOM 3482 N N . GLY A 1 451 ? -25.412 9.226 5.150 1.00 96.00 451 GLY A N 1
ATOM 3483 C CA . GLY A 1 451 ? -24.507 8.084 4.982 1.00 96.00 451 GLY A CA 1
ATOM 3484 C C . GLY A 1 451 ? -23.038 8.512 4.952 1.00 96.00 451 GLY A C 1
ATOM 3485 O O . GLY A 1 451 ? -22.196 7.898 5.601 1.00 96.00 451 GLY A O 1
ATOM 3486 N N . GLU A 1 452 ? -22.734 9.608 4.260 1.00 96.62 452 GLU A N 1
ATOM 3487 C CA . GLU A 1 452 ? -21.389 10.174 4.142 1.00 96.62 452 GLU A CA 1
ATOM 3488 C C . GLU A 1 452 ? -20.877 10.716 5.486 1.00 96.62 452 GLU A C 1
ATOM 3490 O O . GLU A 1 452 ? -19.733 10.459 5.858 1.00 96.62 452 GLU A O 1
ATOM 3495 N N . GLU A 1 453 ? -21.728 11.394 6.264 1.00 95.81 453 GLU A N 1
ATOM 3496 C CA . GLU A 1 453 ? -21.387 11.827 7.625 1.00 95.81 453 GLU A CA 1
ATOM 3497 C C . GLU A 1 453 ? -21.137 10.633 8.555 1.00 95.81 453 GLU A C 1
ATOM 3499 O O . GLU A 1 453 ? -20.200 10.654 9.353 1.00 95.81 453 GLU A O 1
ATOM 3504 N N . ALA A 1 454 ? -21.943 9.573 8.449 1.00 97.00 454 ALA A N 1
ATOM 3505 C CA . ALA A 1 454 ? -21.760 8.361 9.242 1.00 97.00 454 ALA A CA 1
ATOM 3506 C C . ALA A 1 454 ? -20.436 7.649 8.914 1.00 97.00 454 ALA A C 1
ATOM 3508 O O . ALA A 1 454 ? -19.765 7.169 9.830 1.00 97.00 454 ALA A O 1
ATOM 3509 N N . ILE A 1 455 ? -20.033 7.625 7.638 1.00 97.38 455 ILE A N 1
ATOM 3510 C CA . ILE A 1 455 ? -18.724 7.120 7.195 1.00 97.38 455 ILE A CA 1
ATOM 3511 C C . ILE A 1 455 ? -17.591 7.951 7.814 1.00 97.38 455 ILE A C 1
ATOM 3513 O O . ILE A 1 455 ? -16.697 7.377 8.438 1.00 97.38 455 ILE A O 1
ATOM 3517 N N . LEU A 1 456 ? -17.649 9.285 7.701 1.00 96.62 456 LEU A N 1
ATOM 3518 C CA . LEU A 1 456 ? -16.645 10.191 8.279 1.00 96.62 456 LEU A CA 1
ATOM 3519 C C . LEU A 1 456 ? -16.482 9.961 9.785 1.00 96.62 456 LEU A C 1
ATOM 3521 O O . LEU A 1 456 ? -15.376 9.709 10.255 1.00 96.62 456 LEU A O 1
ATOM 3525 N N . ILE A 1 457 ? -17.593 9.975 10.530 1.00 96.81 457 ILE A N 1
ATOM 3526 C CA . ILE A 1 457 ? -17.595 9.771 11.985 1.00 96.81 457 ILE A CA 1
ATOM 3527 C C . ILE A 1 457 ? -16.987 8.412 12.346 1.00 96.81 457 ILE A C 1
ATOM 3529 O O . ILE A 1 457 ? -16.258 8.301 13.335 1.00 96.81 457 ILE A O 1
ATOM 3533 N N . ALA A 1 458 ? -17.286 7.369 11.572 1.00 97.88 458 ALA A N 1
ATOM 3534 C CA . ALA A 1 458 ? -16.779 6.030 11.825 1.00 97.88 458 ALA A CA 1
ATOM 3535 C C . ALA A 1 458 ? -15.258 5.945 11.632 1.00 97.88 458 ALA A C 1
ATOM 3537 O O . ALA A 1 458 ? -14.565 5.458 12.524 1.00 97.88 458 ALA A O 1
ATOM 3538 N N . PHE A 1 459 ? -14.727 6.464 10.522 1.00 98.00 459 PHE A N 1
ATOM 3539 C CA . PHE A 1 459 ? -13.284 6.456 10.268 1.00 98.00 459 PHE A CA 1
ATOM 3540 C C . PHE A 1 459 ? -12.509 7.387 11.204 1.00 98.00 459 PHE A C 1
ATOM 3542 O O . PHE A 1 459 ? -11.458 6.996 11.700 1.00 98.00 459 PHE A O 1
ATOM 3549 N N . GLU A 1 460 ? -13.049 8.558 11.553 1.00 97.00 460 GLU A N 1
ATOM 3550 C CA . GLU A 1 460 ? -12.453 9.420 12.585 1.00 97.00 460 GLU A CA 1
ATOM 3551 C C . GLU A 1 460 ? -12.418 8.720 13.948 1.00 97.00 460 GLU A C 1
ATOM 3553 O O . GLU A 1 460 ? -11.433 8.806 14.678 1.00 97.00 460 GLU A O 1
ATOM 3558 N N . THR A 1 461 ? -13.461 7.958 14.288 1.00 97.81 461 THR A N 1
ATOM 3559 C CA . THR A 1 461 ? -13.467 7.161 15.523 1.00 97.81 461 THR A CA 1
ATOM 3560 C C . THR A 1 461 ? -12.425 6.043 15.477 1.00 97.81 461 THR A C 1
ATOM 3562 O O . THR A 1 461 ? -11.767 5.796 16.487 1.00 97.81 461 THR A O 1
ATOM 3565 N N . LEU A 1 462 ? -12.243 5.387 14.326 1.00 98.25 462 LEU A N 1
ATOM 3566 C CA . LEU A 1 462 ? -11.202 4.374 14.136 1.00 98.25 462 LEU A CA 1
ATOM 3567 C C . LEU A 1 462 ? -9.798 4.976 14.303 1.00 98.25 462 LEU A C 1
ATOM 3569 O O . LEU A 1 462 ? -8.994 4.418 15.050 1.00 98.25 462 LEU A O 1
ATOM 3573 N N . ILE A 1 463 ? -9.538 6.137 13.691 1.00 97.75 463 ILE A N 1
ATOM 3574 C CA . ILE A 1 463 ? -8.289 6.895 13.854 1.00 97.75 463 ILE A CA 1
ATOM 3575 C C . ILE A 1 463 ? -8.043 7.199 15.335 1.00 97.75 463 ILE A C 1
ATOM 3577 O O . ILE A 1 463 ? -6.983 6.859 15.845 1.00 97.75 463 ILE A O 1
ATOM 3581 N N . ILE A 1 464 ? -9.035 7.734 16.057 1.00 96.94 464 ILE A N 1
ATOM 3582 C CA . ILE A 1 464 ? -8.909 8.052 17.491 1.00 96.94 464 ILE A CA 1
ATOM 3583 C C . ILE A 1 464 ? -8.565 6.809 18.323 1.00 96.94 464 ILE A C 1
ATOM 3585 O O . ILE A 1 464 ? -7.795 6.894 19.280 1.00 96.94 464 ILE A O 1
ATOM 3589 N N . ILE A 1 465 ? -9.141 5.647 18.001 1.00 97.88 465 ILE A N 1
ATOM 3590 C CA . ILE A 1 465 ? -8.828 4.395 18.702 1.00 97.88 465 ILE A CA 1
ATOM 3591 C C . ILE A 1 465 ? -7.364 4.004 18.469 1.00 97.88 465 ILE A C 1
ATOM 3593 O O . ILE A 1 465 ? -6.663 3.687 19.433 1.00 97.88 465 ILE A O 1
ATOM 3597 N N . ILE A 1 466 ? -6.894 4.072 17.220 1.00 98.12 466 ILE A N 1
ATOM 3598 C CA . ILE A 1 466 ? -5.496 3.793 16.872 1.00 98.12 466 ILE A CA 1
ATOM 3599 C C . ILE A 1 466 ? -4.559 4.814 17.540 1.00 98.12 466 ILE A C 1
ATOM 3601 O O . ILE A 1 466 ? -3.542 4.429 18.115 1.00 98.12 466 ILE A O 1
ATOM 3605 N N . GLU A 1 467 ? -4.926 6.094 17.563 1.00 96.44 467 GLU A N 1
ATOM 3606 C CA . GLU A 1 467 ? -4.135 7.161 18.179 1.00 96.44 467 GLU A CA 1
ATOM 3607 C C . GLU A 1 467 ? -4.016 7.009 19.695 1.00 96.44 467 GLU A C 1
ATOM 3609 O O . GLU A 1 467 ? -2.924 7.110 20.256 1.00 96.44 467 GLU A O 1
ATOM 3614 N N . ASN A 1 468 ? -5.130 6.722 20.373 1.00 96.38 468 ASN A N 1
ATOM 3615 C CA . ASN A 1 468 ? -5.120 6.449 21.808 1.00 96.38 468 ASN A CA 1
ATOM 3616 C C . ASN A 1 468 ? -4.205 5.262 22.123 1.00 96.38 468 ASN A C 1
ATOM 3618 O O . ASN A 1 468 ? -3.474 5.290 23.113 1.00 96.38 468 ASN A O 1
ATOM 3622 N N . LYS A 1 469 ? -4.209 4.237 21.268 1.00 96.94 469 LYS A N 1
ATOM 3623 C CA . LYS A 1 469 ? -3.328 3.090 21.442 1.00 96.94 469 LYS A CA 1
ATOM 3624 C C . LYS A 1 469 ? -1.854 3.456 21.241 1.00 96.94 469 LYS A C 1
ATOM 3626 O O . LYS A 1 469 ? -1.032 3.136 22.095 1.00 96.94 469 LYS A O 1
ATOM 3631 N N . LEU A 1 470 ? -1.521 4.112 20.132 1.00 96.81 470 LEU A N 1
ATOM 3632 C CA . LEU A 1 470 ? -0.139 4.385 19.739 1.00 96.81 470 LEU A CA 1
ATOM 3633 C C . LEU A 1 470 ? 0.508 5.506 20.566 1.00 96.81 470 LEU A C 1
ATOM 3635 O O . LEU A 1 470 ? 1.602 5.309 21.084 1.00 96.81 470 LEU A O 1
ATOM 3639 N N . TRP A 1 471 ? -0.154 6.655 20.732 1.00 95.56 471 TRP A N 1
ATOM 3640 C CA . TRP A 1 471 ? 0.433 7.835 21.386 1.00 95.56 471 TRP A CA 1
ATOM 3641 C C . TRP A 1 471 ? 0.139 7.927 22.881 1.00 95.56 471 TRP A C 1
ATOM 3643 O O . TRP A 1 471 ? 0.953 8.472 23.619 1.00 95.56 471 TRP A O 1
ATOM 3653 N N . LYS A 1 472 ? -1.007 7.412 23.346 1.00 94.25 472 LYS A N 1
ATOM 3654 C CA . LYS A 1 472 ? -1.374 7.464 24.777 1.00 94.25 472 LYS A CA 1
ATOM 3655 C C . LYS A 1 472 ? -1.082 6.164 25.522 1.00 94.25 472 LYS A C 1
ATOM 3657 O O . LYS A 1 472 ? -1.303 6.102 26.727 1.00 94.25 472 LYS A O 1
ATOM 3662 N N . GLY A 1 473 ? -0.623 5.124 24.820 1.00 94.56 473 GLY A N 1
ATOM 3663 C CA . GLY A 1 473 ? -0.381 3.809 25.411 1.00 94.56 473 GLY A CA 1
ATOM 3664 C C . GLY A 1 473 ? -1.642 3.184 26.015 1.00 94.56 473 GLY A C 1
ATOM 3665 O O . GLY A 1 473 ? -1.549 2.439 26.989 1.00 94.56 473 GLY A O 1
ATOM 3666 N N . GLU A 1 474 ? -2.826 3.512 25.485 1.00 95.75 474 GLU A N 1
ATOM 3667 C CA . GLU A 1 474 ? -4.099 3.036 26.023 1.00 95.75 474 GLU A CA 1
ATOM 3668 C C . GLU A 1 474 ? -4.229 1.519 25.832 1.00 95.75 474 GLU A C 1
ATOM 3670 O O . GLU A 1 474 ? -4.387 1.018 24.717 1.00 95.75 474 GLU A O 1
ATOM 3675 N N . ASN A 1 475 ? -4.161 0.785 26.943 1.00 96.06 475 ASN A N 1
ATOM 3676 C CA . ASN A 1 475 ? -4.242 -0.676 26.977 1.00 96.06 475 ASN A CA 1
ATOM 3677 C C . ASN A 1 475 ? -5.558 -1.186 27.577 1.00 96.06 475 ASN A C 1
ATOM 3679 O O . ASN A 1 475 ? -5.755 -2.399 27.654 1.00 96.06 475 ASN A O 1
ATOM 3683 N N . ARG A 1 476 ? -6.455 -0.295 28.024 1.00 96.31 476 ARG A N 1
ATOM 3684 C CA . ARG A 1 476 ? -7.740 -0.712 28.592 1.00 96.31 476 ARG A CA 1
ATOM 3685 C C . ARG A 1 476 ? -8.608 -1.375 27.527 1.00 96.31 476 ARG A C 1
ATOM 3687 O O . ARG A 1 476 ? -8.612 -0.971 26.363 1.00 96.31 476 ARG A O 1
ATOM 3694 N N . LEU A 1 477 ? -9.384 -2.367 27.962 1.00 97.25 477 LEU A N 1
ATOM 3695 C CA . LEU A 1 477 ? -10.414 -2.990 27.138 1.00 97.25 477 LEU A CA 1
ATOM 3696 C C . LEU A 1 477 ? -11.414 -1.925 26.665 1.00 97.25 477 LEU A C 1
ATOM 3698 O O . LEU A 1 477 ? -11.835 -1.055 27.433 1.00 97.25 477 LEU A O 1
ATOM 3702 N N . LEU A 1 478 ? -11.792 -1.992 25.391 1.00 97.81 478 LEU A N 1
ATOM 3703 C CA . LEU A 1 478 ? -12.751 -1.095 24.755 1.00 97.81 478 LEU A CA 1
ATOM 3704 C C . LEU A 1 478 ? -14.129 -1.774 24.735 1.00 97.81 478 LEU A C 1
ATOM 3706 O O . LEU A 1 478 ? -14.397 -2.575 23.838 1.00 97.81 478 LEU A O 1
ATOM 3710 N N . PRO A 1 479 ? -15.021 -1.500 25.704 1.00 97.56 479 PRO A N 1
ATOM 3711 C CA . PRO A 1 479 ? -16.342 -2.120 25.740 1.00 97.56 479 PRO A CA 1
ATOM 3712 C C . PRO A 1 479 ? -17.185 -1.666 24.546 1.00 97.56 479 PRO A C 1
ATOM 3714 O O . PRO A 1 479 ? -17.547 -0.489 24.425 1.00 97.56 479 PRO A O 1
ATOM 3717 N N . VAL A 1 480 ? -17.537 -2.617 23.681 1.00 97.56 480 VAL A N 1
ATOM 3718 C CA . VAL A 1 480 ? -18.294 -2.351 22.445 1.00 97.56 480 VAL A CA 1
ATOM 3719 C C . VAL A 1 480 ? -19.768 -2.062 22.725 1.00 97.56 480 VAL A C 1
ATOM 3721 O O . VAL A 1 480 ? -20.481 -1.533 21.875 1.00 97.56 480 VAL A O 1
ATOM 3724 N N . THR A 1 481 ? -20.230 -2.363 23.942 1.00 96.94 481 THR A N 1
ATOM 3725 C CA . THR A 1 481 ? -21.589 -2.093 24.421 1.00 96.94 481 THR A CA 1
ATOM 3726 C C . THR A 1 481 ? -21.835 -0.618 24.739 1.00 96.94 481 THR A C 1
ATOM 3728 O O . THR A 1 481 ? -22.996 -0.209 24.834 1.00 96.94 481 THR A O 1
ATOM 3731 N N . ARG A 1 482 ? -20.781 0.210 24.862 1.00 96.94 482 ARG A N 1
ATOM 3732 C CA . ARG A 1 482 ? -20.927 1.637 25.187 1.00 96.94 482 ARG A CA 1
ATOM 3733 C C . ARG A 1 482 ? -21.769 2.361 24.128 1.00 96.94 482 ARG A C 1
ATOM 3735 O O . ARG A 1 482 ? -21.473 2.230 22.938 1.00 96.94 482 ARG A O 1
ATOM 3742 N N . PRO A 1 483 ? -22.750 3.198 24.526 1.00 96.75 483 PRO A N 1
ATOM 3743 C CA . PRO A 1 483 ? -23.623 3.894 23.579 1.00 96.75 483 PRO A CA 1
ATOM 3744 C C . PRO A 1 483 ? -22.872 4.712 22.524 1.00 96.75 483 PRO A C 1
ATOM 3746 O O . PRO A 1 483 ? -23.269 4.716 21.365 1.00 96.75 483 PRO A O 1
ATOM 3749 N N . SER A 1 484 ? -21.759 5.354 22.896 1.00 95.31 484 SER A N 1
ATOM 3750 C CA . SER A 1 484 ? -20.922 6.128 21.970 1.00 95.31 484 SER A CA 1
ATOM 3751 C C . SER A 1 484 ? -20.191 5.261 20.944 1.00 95.31 484 SER A C 1
ATOM 3753 O O . SER A 1 484 ? -20.051 5.670 19.795 1.00 95.31 484 SER A O 1
ATOM 3755 N N . PHE A 1 485 ? -19.743 4.065 21.335 1.00 96.81 485 PHE A N 1
ATOM 3756 C CA . PHE A 1 485 ? -19.135 3.107 20.415 1.00 96.81 485 PHE A CA 1
ATOM 3757 C C . PHE A 1 485 ? -20.200 2.558 19.462 1.00 96.81 485 PHE A C 1
ATOM 3759 O O . PHE A 1 485 ? -20.017 2.583 18.247 1.00 96.81 485 PHE A O 1
ATOM 3766 N N . ARG A 1 486 ? -21.359 2.147 19.993 1.00 96.19 486 ARG A N 1
ATOM 3767 C CA . ARG A 1 486 ? -22.468 1.606 19.192 1.00 96.19 486 ARG A CA 1
ATOM 3768 C C . ARG A 1 486 ? -23.058 2.622 18.220 1.00 96.19 486 ARG A C 1
ATOM 3770 O O . ARG A 1 486 ? -23.400 2.243 17.108 1.00 96.19 486 ARG A O 1
ATOM 3777 N N . SER A 1 487 ? -23.174 3.891 18.608 1.00 96.12 487 SER A N 1
ATOM 3778 C CA . SER A 1 487 ? -23.690 4.921 17.705 1.00 96.12 487 SER A CA 1
ATOM 3779 C C . SER A 1 487 ? -22.691 5.243 16.594 1.00 96.12 487 SER A C 1
ATOM 3781 O O . SER A 1 487 ? -23.069 5.289 15.426 1.00 96.12 487 SER A O 1
ATOM 3783 N N . LYS A 1 488 ? -21.405 5.424 16.920 1.00 96.88 488 LYS A N 1
ATOM 3784 C CA . LYS A 1 488 ? -20.355 5.787 15.950 1.00 96.88 488 LYS A CA 1
ATOM 3785 C C . LYS A 1 488 ? -19.946 4.629 15.053 1.00 96.88 488 LYS A C 1
ATOM 3787 O O . LYS A 1 488 ? -20.030 4.732 13.832 1.00 96.88 488 LYS A O 1
ATOM 3792 N N . LEU A 1 489 ? -19.567 3.509 15.651 1.00 96.81 489 LEU A N 1
ATOM 3793 C CA . LEU A 1 489 ? -19.057 2.334 14.952 1.00 96.81 489 LEU A CA 1
ATOM 3794 C C . LEU A 1 489 ? -20.091 1.220 14.860 1.00 96.81 489 LEU A C 1
ATOM 3796 O O . LEU A 1 489 ? -20.181 0.583 13.826 1.00 96.81 489 LEU A O 1
ATOM 3800 N N . GLY A 1 490 ? -20.949 1.022 15.852 1.00 95.56 490 GLY A N 1
ATOM 3801 C CA . GLY A 1 490 ? -21.803 -0.169 15.865 1.00 95.56 490 GLY A CA 1
ATOM 3802 C C . GLY A 1 490 ? -20.995 -1.441 16.140 1.00 95.56 490 GLY A C 1
ATOM 3803 O O . GLY A 1 490 ? -19.795 -1.389 16.401 1.00 95.56 490 GLY A O 1
ATOM 3804 N N . TRP A 1 491 ? -21.669 -2.590 16.140 1.00 96.56 491 TRP A N 1
ATOM 3805 C CA . TRP A 1 491 ? -21.030 -3.884 16.388 1.00 96.56 491 TRP A CA 1
ATOM 3806 C C . TRP A 1 491 ? -21.635 -4.948 15.473 1.00 96.56 491 TRP A C 1
ATOM 3808 O O . TRP A 1 491 ? -22.724 -5.453 15.735 1.00 96.56 491 TRP A O 1
ATOM 3818 N N . ASN A 1 492 ? -20.947 -5.226 14.367 1.00 95.81 492 ASN A N 1
ATOM 3819 C CA . ASN A 1 492 ? -21.300 -6.243 13.376 1.00 95.81 492 ASN A CA 1
ATOM 3820 C C . ASN A 1 492 ? -20.032 -6.971 12.899 1.00 95.81 492 ASN A C 1
ATOM 3822 O O . ASN A 1 492 ? -18.914 -6.580 13.245 1.00 95.81 492 ASN A O 1
ATOM 3826 N N . ASP A 1 493 ? -20.206 -8.013 12.089 1.00 96.88 493 ASP A N 1
ATOM 3827 C CA . ASP A 1 493 ? -19.102 -8.855 11.619 1.00 96.88 493 ASP A CA 1
ATOM 3828 C C . ASP A 1 493 ? -18.058 -8.092 10.790 1.00 96.88 493 ASP A C 1
ATOM 3830 O O . ASP A 1 493 ? -16.874 -8.429 10.842 1.00 96.88 493 ASP A O 1
ATOM 3834 N N . ASN A 1 494 ? -18.457 -7.030 10.080 1.00 95.75 494 ASN A N 1
ATOM 3835 C CA . ASN A 1 494 ? -17.525 -6.198 9.315 1.00 95.75 494 ASN A CA 1
ATOM 3836 C C . ASN A 1 494 ? -16.594 -5.427 10.262 1.00 95.75 494 ASN A C 1
ATOM 3838 O O . ASN A 1 494 ? -15.380 -5.442 10.065 1.00 95.75 494 ASN A O 1
ATOM 3842 N N . PHE A 1 495 ? -17.126 -4.823 11.336 1.00 95.69 495 PHE A N 1
ATOM 3843 C CA . PHE A 1 495 ? -16.293 -4.172 12.359 1.00 95.69 495 PHE A CA 1
ATOM 3844 C C . PHE A 1 495 ? -15.391 -5.177 13.067 1.00 95.69 495 PHE A C 1
ATOM 3846 O O . PHE A 1 495 ? -14.200 -4.911 13.215 1.00 95.69 495 PHE A O 1
ATOM 3853 N N . LYS A 1 496 ? -15.930 -6.340 13.458 1.00 97.00 496 LYS A N 1
ATOM 3854 C CA . LYS A 1 496 ? -15.142 -7.415 14.080 1.00 97.00 496 LYS A CA 1
ATOM 3855 C C . LYS A 1 496 ? -13.953 -7.802 13.205 1.00 97.00 496 LYS A C 1
ATOM 3857 O O . LYS A 1 496 ? -12.828 -7.865 13.696 1.00 97.00 496 LYS A O 1
ATOM 3862 N N . ARG A 1 497 ? -14.182 -7.992 11.902 1.00 97.19 497 ARG A N 1
ATOM 3863 C CA . ARG A 1 497 ? -13.129 -8.334 10.940 1.00 97.19 497 ARG A CA 1
ATOM 3864 C C . ARG A 1 497 ? -12.091 -7.220 10.811 1.00 97.19 497 ARG A C 1
ATOM 3866 O O . ARG A 1 497 ? -10.904 -7.515 10.884 1.00 97.19 497 ARG A O 1
ATOM 3873 N N . THR A 1 498 ? -12.507 -5.960 10.686 1.00 97.25 498 THR A N 1
ATOM 3874 C CA . THR A 1 498 ? -11.576 -4.821 10.603 1.00 97.25 498 THR A CA 1
ATOM 3875 C C . THR A 1 498 ? -10.710 -4.697 11.860 1.00 97.25 498 THR A C 1
ATOM 3877 O O . THR A 1 498 ? -9.494 -4.568 11.754 1.00 97.25 498 THR A O 1
ATOM 3880 N N . PHE A 1 499 ? -11.297 -4.800 13.055 1.00 98.19 499 PHE A N 1
ATOM 3881 C CA . PHE A 1 499 ? -10.541 -4.757 14.311 1.00 98.19 499 PHE A CA 1
ATOM 3882 C C . PHE A 1 499 ? -9.613 -5.968 14.480 1.00 98.19 499 PHE A C 1
ATOM 3884 O O . PHE A 1 499 ? -8.470 -5.798 14.900 1.00 98.19 499 PHE A O 1
ATOM 3891 N N . SER A 1 500 ? -10.057 -7.161 14.079 1.00 97.62 500 SER A N 1
ATOM 3892 C CA . SER A 1 500 ? -9.227 -8.369 14.073 1.00 97.62 500 SER A CA 1
ATOM 3893 C C . SER A 1 500 ? -8.017 -8.233 13.146 1.00 97.62 500 SER A C 1
ATOM 3895 O O . SER A 1 500 ? -6.902 -8.565 13.543 1.00 97.62 500 SER A O 1
ATOM 3897 N N . VAL A 1 501 ? -8.198 -7.660 11.951 1.00 97.12 501 VAL A N 1
ATOM 3898 C CA . VAL A 1 501 ? -7.094 -7.348 11.030 1.00 97.12 501 VAL A CA 1
ATOM 3899 C C . VAL A 1 501 ? -6.089 -6.393 11.677 1.00 97.12 501 VAL A C 1
ATOM 3901 O O . VAL A 1 501 ? -4.884 -6.595 11.547 1.00 97.12 501 VAL A O 1
ATOM 3904 N N . LEU A 1 502 ? -6.558 -5.401 12.435 1.00 98.00 502 LEU A N 1
ATOM 3905 C CA . LEU A 1 502 ? -5.705 -4.476 13.190 1.00 98.00 502 LEU A CA 1
ATOM 3906 C C . LEU A 1 502 ? -5.068 -5.103 14.448 1.00 98.00 502 LEU A C 1
ATOM 3908 O O . LEU A 1 502 ? -4.328 -4.425 15.156 1.00 98.00 502 LEU A O 1
ATOM 3912 N N . GLY A 1 503 ? -5.334 -6.381 14.733 1.00 97.75 503 GLY A N 1
ATOM 3913 C CA . GLY A 1 503 ? -4.769 -7.119 15.864 1.00 97.75 503 GLY A CA 1
ATOM 3914 C C . GLY A 1 503 ? -5.547 -6.978 17.175 1.00 97.75 503 GLY A C 1
ATOM 3915 O O . GLY A 1 503 ? -5.079 -7.449 18.209 1.00 97.75 503 GLY A O 1
ATOM 3916 N N . PHE A 1 504 ? -6.722 -6.346 17.165 1.00 98.44 504 PHE A N 1
ATOM 3917 C CA . PHE A 1 504 ? -7.593 -6.328 18.338 1.00 98.44 504 PHE A CA 1
ATOM 3918 C C . PHE A 1 504 ? -8.280 -7.685 18.497 1.00 98.44 504 PHE A C 1
ATOM 3920 O O . PHE A 1 504 ? -8.755 -8.268 17.520 1.00 98.44 504 PHE A O 1
ATOM 3927 N N . THR A 1 505 ? -8.380 -8.165 19.733 1.00 98.19 505 THR A N 1
ATOM 3928 C CA . THR A 1 505 ? -9.039 -9.437 20.051 1.00 98.19 505 THR A CA 1
ATOM 3929 C C . THR A 1 505 ? -10.324 -9.203 20.839 1.00 98.19 505 THR A C 1
ATOM 3931 O O . THR A 1 505 ? -10.420 -8.270 21.632 1.00 98.19 505 THR A O 1
ATOM 3934 N N . GLU A 1 506 ? -11.346 -10.020 20.592 1.00 97.94 506 GLU A N 1
ATOM 3935 C CA . GLU A 1 506 ? -12.603 -9.984 21.347 1.00 97.94 506 GLU A CA 1
ATOM 3936 C C . GLU A 1 506 ? -12.388 -10.672 22.706 1.00 97.94 506 GLU A C 1
ATOM 3938 O O . GLU A 1 506 ? -11.873 -11.786 22.759 1.00 97.94 506 GLU A O 1
ATOM 3943 N N . GLU A 1 507 ? -12.745 -9.999 23.799 1.00 97.94 507 GLU A N 1
ATOM 3944 C CA . GLU A 1 507 ? -12.642 -10.505 25.173 1.00 97.94 507 GLU A CA 1
ATOM 3945 C C . GLU A 1 507 ? -13.943 -10.192 25.929 1.00 97.94 507 GLU A C 1
ATOM 3947 O O . GLU A 1 507 ? -14.591 -9.175 25.671 1.00 97.94 507 GLU A O 1
ATOM 3952 N N . GLU A 1 508 ? -14.362 -11.067 26.840 1.00 97.75 508 GLU A N 1
ATOM 3953 C CA . GLU A 1 508 ? -15.562 -10.865 27.657 1.00 97.75 508 GLU A CA 1
ATOM 3954 C C . GLU A 1 508 ? -15.181 -10.214 28.993 1.00 97.75 508 GLU A C 1
ATOM 3956 O O . GLU A 1 508 ? -14.424 -10.776 29.780 1.00 97.75 508 GLU A O 1
ATOM 3961 N N . LEU A 1 509 ? -15.707 -9.016 29.251 1.00 95.62 509 LEU A N 1
ATOM 3962 C CA . LEU A 1 509 ? -15.507 -8.260 30.484 1.00 95.62 509 LEU A CA 1
ATOM 3963 C C . LEU A 1 509 ? -16.849 -8.128 31.204 1.00 95.62 509 LEU A C 1
ATOM 3965 O O . LEU A 1 509 ? -17.753 -7.465 30.701 1.00 95.62 509 LEU A O 1
ATOM 3969 N N . GLU A 1 510 ? -16.976 -8.747 32.380 1.00 95.44 510 GLU A N 1
ATOM 3970 C CA . GLU A 1 510 ? -18.181 -8.654 33.227 1.00 95.44 510 GLU A CA 1
ATOM 3971 C C . GLU A 1 510 ? -19.483 -9.054 32.494 1.00 95.44 510 GLU A C 1
ATOM 3973 O O . GLU A 1 510 ? -20.537 -8.449 32.686 1.00 95.44 510 GLU A O 1
ATOM 3978 N N . GLY A 1 511 ? -19.418 -10.065 31.617 1.00 95.56 511 GLY A N 1
ATOM 3979 C CA . GLY A 1 511 ? -20.568 -10.516 30.819 1.00 95.56 511 GLY A CA 1
ATOM 3980 C C . GLY A 1 511 ? -20.877 -9.645 29.594 1.00 95.56 511 GLY A C 1
ATOM 3981 O O . GLY A 1 511 ? -21.901 -9.833 28.936 1.00 95.56 511 GLY A O 1
ATOM 3982 N N . ALA A 1 512 ? -20.021 -8.667 29.282 1.00 96.31 512 ALA A N 1
ATOM 3983 C CA . ALA A 1 512 ? -20.132 -7.822 28.103 1.00 96.31 512 ALA A CA 1
ATOM 3984 C C . ALA A 1 512 ? -18.920 -7.997 27.182 1.00 96.31 512 ALA A C 1
ATOM 3986 O O . ALA A 1 512 ? -17.771 -8.013 27.615 1.00 96.31 512 ALA A O 1
ATOM 3987 N N . THR A 1 513 ? -19.167 -8.050 25.876 1.00 97.25 513 THR A N 1
ATOM 3988 C CA . THR A 1 513 ? -18.097 -8.046 24.877 1.00 97.25 513 THR A CA 1
ATOM 3989 C C . THR A 1 513 ? -17.281 -6.750 24.949 1.00 97.25 513 THR A C 1
ATOM 3991 O O . THR A 1 513 ? -17.829 -5.640 24.988 1.00 97.25 513 THR A O 1
ATOM 3994 N N . ALA A 1 514 ? -15.961 -6.879 24.893 1.00 97.94 514 ALA A N 1
ATOM 3995 C CA . ALA A 1 514 ? -15.011 -5.790 24.766 1.00 97.94 514 ALA A CA 1
ATOM 3996 C C . ALA A 1 514 ? -13.909 -6.143 23.755 1.00 97.94 514 ALA A C 1
ATOM 3998 O O . ALA A 1 514 ? -13.674 -7.303 23.429 1.00 97.94 514 ALA A O 1
ATOM 3999 N N . LEU A 1 515 ? -13.237 -5.119 23.236 1.00 98.19 515 LEU A N 1
ATOM 4000 C CA . LEU A 1 515 ? -12.071 -5.270 22.374 1.00 98.19 515 LEU A CA 1
ATOM 4001 C C . LEU A 1 515 ? -10.797 -5.039 23.181 1.00 98.19 515 LEU A C 1
ATOM 4003 O O . LEU A 1 515 ? -10.606 -3.965 23.756 1.00 98.19 515 LEU A O 1
ATOM 4007 N N . ARG A 1 516 ? -9.902 -6.020 23.179 1.00 98.00 516 ARG A N 1
ATOM 4008 C CA . ARG A 1 516 ? -8.555 -5.901 23.720 1.00 98.00 516 ARG A CA 1
ATOM 4009 C C . ARG A 1 516 ? -7.607 -5.331 22.665 1.00 98.00 516 ARG A C 1
ATOM 4011 O O . ARG A 1 516 ? -7.499 -5.911 21.584 1.00 98.00 516 ARG A O 1
ATOM 4018 N N . PRO A 1 517 ? -6.915 -4.213 22.948 1.00 98.12 517 PRO A N 1
ATOM 4019 C CA . PRO A 1 517 ? -5.919 -3.675 22.029 1.00 98.12 517 PRO A CA 1
ATOM 4020 C C . PRO A 1 517 ? -4.728 -4.630 21.830 1.00 98.12 517 PRO A C 1
ATOM 4022 O O . PRO A 1 517 ? -4.324 -5.288 22.795 1.00 98.12 517 PRO A O 1
ATOM 4025 N N . PRO A 1 518 ? -4.105 -4.667 20.635 1.00 98.06 518 PRO A N 1
ATOM 4026 C CA . PRO A 1 518 ? -2.905 -5.473 20.394 1.00 98.06 518 PRO A CA 1
ATOM 4027 C C . PRO A 1 518 ? -1.744 -5.025 21.288 1.00 98.06 518 PRO A C 1
ATOM 4029 O O . PRO A 1 518 ? -1.643 -3.856 21.657 1.00 98.06 518 PRO A O 1
ATOM 4032 N N . VAL A 1 519 ? -0.816 -5.921 21.622 1.00 96.88 519 VAL A N 1
ATOM 4033 C CA . VAL A 1 519 ? 0.430 -5.530 22.309 1.00 96.88 519 VAL A CA 1
ATOM 4034 C C . VAL A 1 519 ? 1.281 -4.703 21.343 1.00 96.88 519 VAL A C 1
ATOM 4036 O O . VAL A 1 519 ? 1.454 -5.116 20.204 1.00 96.88 519 VAL A O 1
ATOM 4039 N N . THR A 1 520 ? 1.798 -3.551 21.782 1.00 97.12 520 THR A N 1
ATOM 4040 C CA . THR A 1 520 ? 2.611 -2.614 20.967 1.00 97.12 520 THR A CA 1
ATOM 4041 C C . THR A 1 520 ? 3.934 -2.251 21.644 1.00 97.12 520 THR A C 1
ATOM 4043 O O . THR A 1 520 ? 4.493 -1.181 21.406 1.00 97.12 520 THR A O 1
ATOM 4046 N N . ASP A 1 521 ? 4.397 -3.107 22.554 1.00 95.88 521 ASP A N 1
ATOM 4047 C CA . ASP A 1 521 ? 5.650 -2.919 23.277 1.00 95.88 521 ASP A CA 1
ATOM 4048 C C . ASP A 1 521 ? 6.846 -3.065 22.324 1.00 95.88 521 ASP A C 1
ATOM 4050 O O . ASP A 1 521 ? 7.020 -4.106 21.685 1.00 95.88 521 ASP A O 1
ATOM 4054 N N . THR A 1 522 ? 7.678 -2.028 22.248 1.00 96.00 522 THR A N 1
ATOM 4055 C CA . THR A 1 522 ? 8.863 -1.978 21.386 1.00 96.00 522 THR A CA 1
ATOM 4056 C C . THR A 1 522 ? 9.975 -2.917 21.844 1.00 96.00 522 THR A C 1
ATOM 4058 O O . THR A 1 522 ? 10.907 -3.147 21.081 1.00 96.00 522 THR A O 1
ATOM 4061 N N . THR A 1 523 ? 9.905 -3.487 23.048 1.00 95.75 523 THR A N 1
ATOM 4062 C CA . THR A 1 523 ? 10.877 -4.490 23.508 1.00 95.75 523 THR A CA 1
ATOM 4063 C C . THR A 1 523 ? 10.592 -5.880 22.936 1.00 95.75 523 THR A C 1
ATOM 4065 O O . THR A 1 523 ? 11.513 -6.671 22.736 1.00 95.75 523 THR A O 1
ATOM 4068 N N . THR A 1 524 ? 9.333 -6.164 22.591 1.00 95.81 524 THR A N 1
ATOM 4069 C CA . THR A 1 524 ? 8.900 -7.465 22.061 1.00 95.81 524 THR A CA 1
ATOM 4070 C C . THR A 1 524 ? 8.813 -7.442 20.534 1.00 95.81 524 THR A C 1
ATOM 4072 O O . THR A 1 524 ? 8.369 -6.456 19.948 1.00 95.81 524 THR A O 1
ATOM 4075 N N . ALA A 1 525 ? 9.185 -8.536 19.860 1.00 95.50 525 ALA A N 1
ATOM 4076 C CA . ALA A 1 525 ? 9.073 -8.627 18.397 1.00 95.50 525 ALA A CA 1
ATOM 4077 C C . ALA A 1 525 ? 7.618 -8.448 17.921 1.00 95.50 525 ALA A C 1
ATOM 4079 O O . ALA A 1 525 ? 7.342 -7.632 17.043 1.00 95.50 525 ALA A O 1
ATOM 4080 N N . VAL A 1 526 ? 6.672 -9.125 18.582 1.00 95.81 526 VAL A N 1
ATOM 4081 C CA . VAL A 1 526 ? 5.229 -9.010 18.303 1.00 95.81 526 VAL A CA 1
ATOM 4082 C C . VAL A 1 526 ? 4.735 -7.573 18.495 1.00 95.81 526 VAL A C 1
ATOM 4084 O O . VAL A 1 526 ? 3.980 -7.059 17.671 1.00 95.81 526 VAL A O 1
ATOM 4087 N N . GLY A 1 527 ? 5.184 -6.895 19.555 1.00 96.12 527 GLY A N 1
ATOM 4088 C CA . GLY A 1 527 ? 4.809 -5.511 19.811 1.00 96.12 527 GLY A CA 1
ATOM 4089 C C . GLY A 1 527 ? 5.350 -4.534 18.767 1.00 96.12 527 GLY A C 1
ATOM 4090 O O . GLY A 1 527 ? 4.601 -3.659 18.331 1.00 96.12 527 GLY A O 1
ATOM 4091 N N . LYS A 1 528 ? 6.586 -4.724 18.282 1.00 96.69 528 LYS A N 1
ATOM 4092 C CA . LYS A 1 528 ? 7.143 -3.953 17.153 1.00 96.69 528 LYS A CA 1
ATOM 4093 C C . LYS A 1 528 ? 6.320 -4.136 15.874 1.00 96.69 528 LYS A C 1
ATOM 4095 O O . LYS A 1 528 ? 5.994 -3.150 15.217 1.00 96.69 528 LYS A O 1
ATOM 4100 N N . ILE A 1 529 ? 5.960 -5.375 15.536 1.00 96.38 529 ILE A N 1
ATOM 4101 C CA . ILE A 1 529 ? 5.153 -5.709 14.349 1.00 96.38 529 ILE A CA 1
ATOM 4102 C C . ILE A 1 529 ? 3.781 -5.033 14.426 1.00 96.38 529 ILE A C 1
ATOM 4104 O O . ILE A 1 529 ? 3.408 -4.282 13.527 1.00 96.38 529 ILE A O 1
ATOM 4108 N N . ASN A 1 530 ? 3.054 -5.223 15.530 1.00 97.50 530 ASN A N 1
ATOM 4109 C CA . ASN A 1 530 ? 1.737 -4.612 15.721 1.00 97.50 530 ASN A CA 1
ATOM 4110 C C . ASN A 1 530 ? 1.796 -3.081 15.721 1.00 97.50 530 ASN A C 1
ATOM 4112 O O . ASN A 1 530 ? 0.895 -2.428 15.199 1.00 97.50 530 ASN A O 1
ATOM 4116 N N . ARG A 1 531 ? 2.856 -2.493 16.288 1.00 97.69 531 ARG A N 1
ATOM 4117 C CA . ARG A 1 531 ? 3.067 -1.042 16.284 1.00 97.69 531 ARG A CA 1
ATOM 4118 C C . ARG A 1 531 ? 3.254 -0.505 14.863 1.00 97.69 531 ARG A C 1
ATOM 4120 O O . ARG A 1 531 ? 2.554 0.438 14.503 1.00 97.69 531 ARG A O 1
ATOM 4127 N N . ARG A 1 532 ? 4.117 -1.128 14.046 1.00 97.62 532 ARG A N 1
ATOM 4128 C CA . ARG A 1 532 ? 4.279 -0.785 12.616 1.00 97.62 532 ARG A CA 1
ATOM 4129 C C . ARG A 1 532 ? 2.962 -0.932 11.851 1.00 97.62 532 ARG A C 1
ATOM 4131 O O . ARG A 1 532 ? 2.554 -0.010 11.151 1.00 97.62 532 ARG A O 1
ATOM 4138 N N . LYS A 1 533 ? 2.257 -2.048 12.057 1.00 97.94 533 LYS A N 1
ATOM 4139 C CA . LYS A 1 533 ? 0.967 -2.339 11.417 1.00 97.94 533 LYS A CA 1
ATOM 4140 C C . LYS A 1 533 ? -0.090 -1.276 11.727 1.00 97.94 533 LYS A C 1
ATOM 4142 O O . LYS A 1 533 ? -0.768 -0.796 10.823 1.00 97.94 533 LYS A O 1
ATOM 4147 N N . LEU A 1 534 ? -0.218 -0.876 12.994 1.00 98.31 534 LEU A N 1
ATOM 4148 C CA . LEU A 1 534 ? -1.146 0.182 13.399 1.00 98.31 534 LEU A CA 1
ATOM 4149 C C . LEU A 1 534 ? -0.741 1.559 12.859 1.00 98.31 534 LEU A C 1
ATOM 4151 O O . LEU A 1 534 ? -1.620 2.317 12.457 1.00 98.31 534 LEU A O 1
ATOM 4155 N N . LEU A 1 535 ? 0.556 1.883 12.828 1.00 98.12 535 LEU A N 1
ATOM 4156 C CA . LEU A 1 535 ? 1.050 3.136 12.248 1.00 98.12 535 LEU A CA 1
ATOM 4157 C C . LEU A 1 535 ? 0.726 3.227 10.756 1.00 98.12 535 LEU A C 1
ATOM 4159 O O . LEU A 1 535 ? 0.188 4.237 10.306 1.00 98.12 535 LEU A O 1
ATOM 4163 N N . ARG A 1 536 ? 0.974 2.154 10.001 1.00 98.06 536 ARG A N 1
ATOM 4164 C CA . ARG A 1 536 ? 0.641 2.096 8.576 1.00 98.06 536 ARG A CA 1
ATOM 4165 C C . ARG A 1 536 ? -0.867 2.191 8.336 1.00 98.06 536 ARG A C 1
ATOM 4167 O O . ARG A 1 536 ? -1.297 2.996 7.514 1.00 98.06 536 ARG A O 1
ATOM 4174 N N . ALA A 1 537 ? -1.681 1.477 9.118 1.00 98.44 537 ALA A N 1
ATOM 4175 C CA . ALA A 1 537 ? -3.138 1.608 9.056 1.00 98.44 537 ALA A CA 1
ATOM 4176 C C . ALA A 1 537 ? -3.613 3.038 9.361 1.00 98.44 537 ALA A C 1
ATOM 4178 O O . ALA A 1 537 ? -4.533 3.536 8.716 1.00 98.44 537 ALA A O 1
ATOM 4179 N N . TRP A 1 538 ? -2.989 3.716 10.329 1.00 98.38 538 TRP A N 1
ATOM 4180 C CA . TRP A 1 538 ? -3.300 5.107 10.651 1.00 98.38 538 TRP A CA 1
ATOM 4181 C C . TRP A 1 538 ? -3.006 6.040 9.468 1.00 98.38 538 TRP A C 1
ATOM 4183 O O . TRP A 1 538 ? -3.862 6.859 9.133 1.00 98.38 538 TRP A O 1
ATOM 4193 N N . VAL A 1 539 ? -1.862 5.886 8.790 1.00 98.12 539 VAL A N 1
ATOM 4194 C CA . VAL A 1 539 ? -1.529 6.669 7.584 1.00 98.12 539 VAL A CA 1
ATOM 4195 C C . VAL A 1 539 ? -2.534 6.413 6.461 1.00 98.12 539 VAL A C 1
ATOM 4197 O O . VAL A 1 539 ? -3.076 7.360 5.895 1.00 98.12 539 VAL A O 1
ATOM 4200 N N . GLU A 1 540 ? -2.824 5.146 6.165 1.00 98.38 540 GLU A N 1
ATOM 4201 C CA . GLU A 1 540 ? -3.734 4.748 5.084 1.00 98.38 540 GLU A CA 1
ATOM 4202 C C . GLU A 1 540 ? -5.156 5.275 5.304 1.00 98.38 540 GLU A C 1
ATOM 4204 O O . GLU A 1 540 ? -5.752 5.861 4.401 1.00 98.38 540 GLU A O 1
ATOM 4209 N N . VAL A 1 541 ? -5.690 5.129 6.522 1.00 98.31 541 VAL A N 1
ATOM 4210 C CA . VAL A 1 541 ? -7.035 5.617 6.855 1.00 98.31 541 VAL A CA 1
ATOM 4211 C C . VAL A 1 541 ? -7.098 7.145 6.787 1.00 98.31 541 VAL A C 1
ATOM 4213 O O . VAL A 1 541 ? -8.087 7.679 6.286 1.00 98.31 541 VAL A O 1
ATOM 4216 N N . ASN A 1 542 ? -6.061 7.862 7.232 1.00 97.88 542 ASN A N 1
ATOM 4217 C CA . ASN A 1 542 ? -6.008 9.322 7.106 1.00 97.88 542 ASN A CA 1
ATOM 4218 C C . ASN A 1 542 ? -5.914 9.777 5.642 1.00 97.88 542 ASN A C 1
ATOM 4220 O O . ASN A 1 542 ? -6.640 10.691 5.248 1.00 97.88 542 ASN A O 1
ATOM 4224 N N . ALA A 1 543 ? -5.072 9.133 4.829 1.00 97.38 543 ALA A N 1
ATOM 4225 C CA . ALA A 1 543 ? -4.934 9.442 3.406 1.00 97.38 543 ALA A CA 1
ATOM 4226 C C . ALA A 1 543 ? -6.257 9.222 2.657 1.00 97.38 543 ALA A C 1
ATOM 4228 O O . ALA A 1 543 ? -6.710 10.095 1.912 1.00 97.38 543 ALA A O 1
ATOM 4229 N N . TRP A 1 544 ? -6.928 8.098 2.922 1.00 97.88 544 TRP A N 1
ATOM 4230 C CA . TRP A 1 544 ? -8.258 7.833 2.386 1.00 97.88 544 TRP A CA 1
ATOM 4231 C C . TRP A 1 544 ? -9.285 8.869 2.845 1.00 97.88 544 TRP A C 1
ATOM 4233 O O . TRP A 1 544 ? -10.055 9.383 2.036 1.00 97.88 544 TRP A O 1
ATOM 4243 N N . LEU A 1 545 ? -9.293 9.211 4.137 1.00 96.75 545 LEU A N 1
ATOM 4244 C CA . LEU A 1 545 ? -10.244 10.166 4.700 1.00 96.75 545 LEU A CA 1
ATOM 4245 C C . LEU A 1 545 ? -10.060 11.571 4.110 1.00 96.75 545 LEU A C 1
ATOM 4247 O O . LEU A 1 545 ? -11.050 12.265 3.878 1.00 96.75 545 LEU A O 1
ATOM 4251 N N . ALA A 1 546 ? -8.819 11.986 3.843 1.00 95.75 546 ALA A N 1
ATOM 4252 C CA . ALA A 1 546 ? -8.518 13.247 3.172 1.00 95.75 546 ALA A CA 1
ATOM 4253 C C . ALA A 1 546 ? -9.105 13.280 1.750 1.00 95.75 546 ALA A C 1
ATOM 4255 O O . ALA A 1 546 ? -9.780 14.247 1.387 1.00 95.75 546 ALA A O 1
ATOM 4256 N N . ASP A 1 547 ? -8.934 12.206 0.974 1.00 95.38 547 ASP A N 1
ATOM 4257 C CA . ASP A 1 547 ? -9.527 12.095 -0.362 1.00 95.38 547 ASP A CA 1
ATOM 4258 C C . ASP A 1 547 ? -11.063 12.016 -0.323 1.00 95.38 547 ASP A C 1
ATOM 4260 O O . ASP A 1 547 ? -11.758 12.692 -1.087 1.00 95.38 547 ASP A O 1
ATOM 4264 N N . PHE A 1 548 ? -11.623 11.269 0.631 1.00 95.75 548 PHE A N 1
ATOM 4265 C CA . PHE A 1 548 ? -13.067 11.185 0.834 1.00 95.75 548 PHE A CA 1
ATOM 4266 C C . PHE A 1 548 ? -13.667 12.556 1.181 1.00 95.75 548 PHE A C 1
ATOM 4268 O O . PHE A 1 548 ? -14.699 12.946 0.629 1.00 95.75 548 PHE A O 1
ATOM 4275 N N . LYS A 1 549 ? -13.005 13.333 2.050 1.00 94.81 549 LYS A N 1
ATOM 4276 C CA . LYS A 1 549 ? -13.392 14.718 2.365 1.00 94.81 549 LYS A CA 1
ATOM 4277 C C . LYS A 1 549 ? -13.262 15.627 1.146 1.00 94.81 549 LYS A C 1
ATOM 4279 O O . LYS A 1 549 ? -14.136 16.455 0.932 1.00 94.81 549 LYS A O 1
ATOM 4284 N N . ARG A 1 550 ? -12.234 15.471 0.312 1.00 93.81 550 ARG A N 1
ATOM 4285 C CA . ARG A 1 550 ? -12.075 16.247 -0.929 1.00 93.81 550 ARG A CA 1
ATOM 4286 C C . ARG A 1 550 ? -13.207 15.978 -1.926 1.00 93.81 550 ARG A C 1
ATOM 4288 O O . ARG A 1 550 ? -13.730 16.912 -2.525 1.00 93.81 550 ARG A O 1
ATOM 4295 N N . THR A 1 551 ? -13.598 14.717 -2.088 1.00 92.69 551 THR A N 1
ATOM 4296 C CA . THR A 1 551 ? -14.611 14.286 -3.066 1.00 92.69 551 THR A CA 1
ATOM 4297 C C . THR A 1 551 ? -16.050 14.529 -2.600 1.00 92.69 551 THR A C 1
ATOM 4299 O O . THR A 1 551 ? -16.905 14.843 -3.422 1.00 92.69 551 THR A O 1
ATOM 4302 N N . ASN A 1 552 ? -16.324 14.451 -1.291 1.00 93.12 552 ASN A N 1
ATOM 4303 C CA . ASN A 1 552 ? -17.678 14.589 -0.725 1.00 93.12 552 ASN A CA 1
ATOM 4304 C C . ASN A 1 552 ? -17.894 15.901 0.061 1.00 93.12 552 ASN A C 1
ATOM 4306 O O . ASN A 1 552 ? -19.026 16.277 0.372 1.00 93.12 552 ASN A O 1
ATOM 4310 N N . GLY A 1 553 ? -16.823 16.616 0.409 1.00 77.44 553 GLY A N 1
ATOM 4311 C CA . GLY A 1 553 ? -16.841 17.728 1.364 1.00 77.44 553 GLY A CA 1
ATOM 4312 C C . GLY A 1 553 ? -17.462 19.023 0.857 1.00 77.44 553 GLY A C 1
ATOM 4313 O O . GLY A 1 553 ? -17.878 19.829 1.688 1.00 77.44 553 GLY A O 1
ATOM 4314 N N . MET A 1 554 ? -17.626 19.213 -0.459 1.00 64.25 554 MET A N 1
ATOM 4315 C CA . MET A 1 554 ? -18.308 20.411 -0.975 1.00 64.25 554 MET A CA 1
ATOM 4316 C C . MET A 1 554 ? -19.767 20.521 -0.492 1.00 64.25 554 MET A C 1
ATOM 4318 O O . MET A 1 554 ? -20.299 21.624 -0.423 1.00 64.25 554 MET A O 1
ATOM 4322 N N . GLY A 1 555 ? -20.412 19.412 -0.103 1.00 61.78 555 GLY A N 1
ATOM 4323 C CA . GLY A 1 555 ? -21.788 19.424 0.412 1.00 61.78 555 GLY A CA 1
ATOM 4324 C C . GLY A 1 555 ? -21.925 19.428 1.940 1.00 61.78 555 GLY A C 1
ATOM 4325 O O . GLY A 1 555 ? -22.936 19.898 2.461 1.00 61.78 555 GLY A O 1
ATOM 4326 N N . ILE A 1 556 ? -20.934 18.913 2.675 1.00 63.56 556 ILE A N 1
ATOM 4327 C CA . ILE A 1 556 ? -21.082 18.588 4.109 1.00 63.56 556 ILE A CA 1
ATOM 4328 C C . ILE A 1 556 ? -20.803 19.808 5.000 1.00 63.56 556 ILE A C 1
ATOM 4330 O O . ILE A 1 556 ? -21.541 20.067 5.949 1.00 63.56 556 ILE A O 1
ATOM 4334 N N . PHE A 1 557 ? -19.801 20.627 4.664 1.00 58.69 557 PHE A N 1
ATOM 4335 C CA . PHE A 1 557 ? -19.463 21.814 5.463 1.00 58.69 557 PHE A CA 1
ATOM 4336 C C . PHE A 1 557 ? -20.465 22.971 5.310 1.00 58.69 557 PHE A C 1
ATOM 4338 O O . PHE A 1 557 ? -20.518 23.853 6.165 1.00 58.69 557 PHE A O 1
ATOM 4345 N N . HIS A 1 558 ? -21.304 22.963 4.271 1.00 54.41 558 HIS A N 1
ATOM 4346 C CA . HIS A 1 558 ? -22.288 24.027 4.046 1.00 54.41 558 HIS A CA 1
ATOM 4347 C C . HIS A 1 558 ? -23.540 23.928 4.932 1.00 54.41 558 HIS A C 1
ATOM 4349 O O . HIS A 1 558 ? -24.221 24.930 5.123 1.00 54.41 558 HIS A O 1
ATOM 4355 N N . ARG A 1 559 ? -23.860 22.762 5.516 1.00 53.06 559 ARG A N 1
ATOM 4356 C CA . ARG A 1 559 ? -25.101 22.602 6.305 1.00 53.06 559 ARG A CA 1
ATOM 4357 C C . ARG A 1 559 ? -24.998 23.011 7.773 1.00 53.06 559 ARG A C 1
ATOM 4359 O O . ARG A 1 559 ? -26.033 23.232 8.396 1.00 53.06 559 ARG A O 1
ATOM 4366 N N . HIS A 1 560 ? -23.792 23.140 8.324 1.00 48.06 560 HIS A N 1
ATOM 4367 C CA . HIS A 1 560 ? -23.600 23.520 9.730 1.00 48.06 560 HIS A CA 1
ATOM 4368 C C . HIS A 1 560 ? -23.048 24.937 9.945 1.00 48.06 560 HIS A C 1
ATOM 4370 O O . HIS A 1 560 ? -23.072 25.414 11.077 1.00 48.06 560 HIS A O 1
ATOM 4376 N N . SER A 1 561 ? -22.681 25.653 8.878 1.00 39.81 561 SER A N 1
ATOM 4377 C CA . SER A 1 561 ? -22.453 27.102 8.924 1.00 39.81 561 SER A CA 1
ATOM 4378 C C . SER A 1 561 ? -23.698 27.848 8.442 1.00 39.81 561 SER A C 1
ATOM 4380 O O . SER A 1 561 ? -23.747 28.336 7.318 1.00 39.81 561 SER A O 1
ATOM 4382 N N . ILE A 1 562 ? -24.712 27.983 9.305 1.00 40.22 562 ILE A N 1
ATOM 4383 C CA . ILE A 1 562 ? -25.776 28.996 9.141 1.00 40.22 562 ILE A CA 1
ATOM 4384 C C . ILE A 1 562 ? -25.214 30.352 9.598 1.00 40.22 562 ILE A C 1
ATOM 4386 O O . ILE A 1 562 ? -25.703 30.993 10.523 1.00 40.22 562 ILE A O 1
ATOM 4390 N N . VAL A 1 563 ? -24.122 30.764 8.967 1.00 38.12 563 VAL A N 1
ATOM 4391 C CA . VAL A 1 563 ? -23.706 32.158 8.903 1.00 38.12 563 VAL A CA 1
ATOM 4392 C C . VAL A 1 563 ? -23.561 32.411 7.410 1.00 38.12 563 VAL A C 1
ATOM 4394 O O . VAL A 1 563 ? -22.705 31.775 6.790 1.00 38.12 563 VAL A O 1
ATOM 4397 N N . PRO A 1 564 ? -24.430 33.232 6.794 1.00 35.84 564 PRO A N 1
ATOM 4398 C CA . PRO A 1 564 ? -24.282 33.542 5.384 1.00 35.84 564 PRO A CA 1
ATOM 4399 C C . PRO A 1 564 ? -22.874 34.116 5.170 1.00 35.84 564 PRO A C 1
ATOM 4401 O O . PRO A 1 564 ? -22.459 34.982 5.947 1.00 35.84 564 PRO A O 1
ATOM 4404 N N . PRO A 1 565 ? -22.116 33.635 4.171 1.00 35.03 565 PRO A N 1
ATOM 4405 C CA . PRO A 1 565 ? -20.850 34.256 3.836 1.00 35.03 565 PRO A CA 1
ATOM 4406 C C . PRO A 1 565 ? -21.136 35.712 3.470 1.00 35.03 565 PRO A C 1
ATOM 4408 O O . PRO A 1 565 ? -21.913 35.996 2.556 1.00 35.03 565 PRO A O 1
ATOM 4411 N N . ILE A 1 566 ? -20.530 36.637 4.213 1.00 35.94 566 ILE A N 1
ATOM 4412 C CA . ILE A 1 566 ? -20.403 38.025 3.782 1.00 35.94 566 ILE A CA 1
ATOM 4413 C C . ILE A 1 566 ? -19.505 37.962 2.546 1.00 35.94 566 ILE A C 1
ATOM 4415 O O . ILE A 1 566 ? -18.291 37.808 2.650 1.00 35.94 566 ILE A O 1
ATOM 4419 N N . TYR A 1 567 ? -20.126 37.963 1.369 1.00 33.97 567 TYR A N 1
ATOM 4420 C CA . TYR A 1 567 ? -19.431 38.148 0.107 1.00 33.97 567 TYR A CA 1
ATOM 4421 C C . TYR A 1 567 ? -18.922 39.590 0.066 1.00 33.97 567 TYR A C 1
ATOM 4423 O O . TYR A 1 567 ? -19.649 40.491 -0.347 1.00 33.97 567 TYR A O 1
ATOM 4431 N N . ASP A 1 568 ? -17.674 39.806 0.477 1.00 34.72 568 ASP A N 1
ATOM 4432 C CA . ASP A 1 568 ? -16.913 40.948 -0.018 1.00 34.72 568 ASP A CA 1
ATOM 4433 C C . ASP A 1 568 ? -16.560 40.667 -1.479 1.00 34.72 568 ASP A C 1
ATOM 4435 O O . ASP A 1 568 ? -15.840 39.726 -1.826 1.00 34.72 568 ASP A O 1
ATOM 4439 N N . SER A 1 569 ? -17.145 41.473 -2.356 1.00 34.69 569 SER A N 1
ATOM 4440 C CA . SER A 1 569 ? -16.940 41.451 -3.795 1.00 34.69 569 SER A CA 1
ATOM 4441 C C . SER A 1 569 ? -15.471 41.709 -4.143 1.00 34.69 569 SER A C 1
ATOM 4443 O O . SER A 1 569 ? -15.015 42.852 -4.121 1.00 34.69 569 SER A O 1
ATOM 4445 N N . TRP A 1 570 ? -14.735 40.671 -4.535 1.00 29.00 570 TRP A N 1
ATOM 4446 C CA . TRP A 1 570 ? -13.469 40.839 -5.246 1.00 29.00 570 TRP A CA 1
ATOM 4447 C C . TRP A 1 570 ? -13.751 41.077 -6.731 1.00 29.00 570 TRP A C 1
ATOM 4449 O O . TRP A 1 570 ? -14.070 40.154 -7.480 1.00 29.00 570 TRP A O 1
ATOM 4459 N N . GLN A 1 571 ? -13.652 42.339 -7.156 1.00 34.97 571 GLN A N 1
ATOM 4460 C CA . GLN A 1 571 ? -13.508 42.672 -8.572 1.00 34.97 571 GLN A CA 1
ATOM 4461 C C . GLN A 1 571 ? -12.088 42.325 -9.051 1.00 34.97 571 GLN A C 1
ATOM 4463 O O . GLN A 1 571 ? -11.123 42.576 -8.324 1.00 34.97 571 GLN A O 1
ATOM 4468 N N . PRO A 1 572 ? -11.923 41.794 -10.275 1.00 32.75 572 PRO A N 1
ATOM 4469 C CA . PRO A 1 572 ? -10.608 41.527 -10.837 1.00 32.75 572 PRO A CA 1
ATOM 4470 C C . PRO A 1 572 ? -9.897 42.848 -11.159 1.00 32.75 572 PRO A C 1
ATOM 4472 O O . PRO A 1 572 ? -10.323 43.611 -12.028 1.00 32.75 572 PRO A O 1
ATOM 4475 N N . GLN A 1 573 ? -8.794 43.124 -10.463 1.00 33.25 573 GLN A N 1
ATOM 4476 C CA . GLN A 1 573 ? -7.890 44.206 -10.840 1.00 33.25 573 GLN A CA 1
ATOM 4477 C C . GLN A 1 573 ? -7.122 43.813 -12.108 1.00 33.25 573 GLN A C 1
ATOM 4479 O O . GLN A 1 573 ? -6.320 42.882 -12.112 1.00 33.25 573 GLN A O 1
ATOM 4484 N N . ASN A 1 574 ? -7.370 44.558 -13.186 1.00 36.62 574 ASN A N 1
ATOM 4485 C CA . ASN A 1 574 ? -6.551 44.565 -14.393 1.00 36.62 574 ASN A CA 1
ATOM 4486 C C . ASN A 1 574 ? -5.113 44.990 -14.048 1.00 36.62 574 ASN A C 1
ATOM 4488 O O . ASN A 1 574 ? -4.858 46.158 -13.744 1.00 36.62 574 ASN A O 1
ATOM 4492 N N . LEU A 1 575 ? -4.169 44.054 -14.134 1.00 33.94 575 LEU A N 1
ATOM 4493 C CA . LEU A 1 575 ? -2.736 44.327 -14.051 1.00 33.94 575 LEU A CA 1
ATOM 4494 C C . LEU A 1 575 ? -2.270 45.038 -15.330 1.00 33.94 575 LEU A C 1
ATOM 4496 O O . LEU A 1 575 ? -2.131 44.431 -16.389 1.00 33.94 575 LEU A O 1
ATOM 4500 N N . LYS A 1 576 ? -2.016 46.347 -15.221 1.00 38.88 576 LYS A N 1
ATOM 4501 C CA . LYS A 1 576 ? -1.261 47.123 -16.214 1.00 38.88 576 LYS A CA 1
ATOM 4502 C C . LYS A 1 576 ? 0.218 46.727 -16.153 1.00 38.88 576 LYS A C 1
ATOM 4504 O O . LYS A 1 576 ? 0.856 46.859 -15.113 1.00 38.88 576 LYS A O 1
ATOM 4509 N N . THR A 1 577 ? 0.766 46.299 -17.284 1.00 40.94 577 THR A N 1
ATOM 4510 C CA . THR A 1 577 ? 2.205 46.098 -17.512 1.00 40.94 577 THR A CA 1
ATOM 4511 C C . THR A 1 577 ? 2.985 47.421 -17.450 1.00 40.94 577 THR A C 1
ATOM 4513 O O . THR A 1 577 ? 2.532 48.405 -18.043 1.00 40.94 577 THR A O 1
ATOM 4516 N N . PRO A 1 578 ? 4.170 47.473 -16.810 1.00 40.22 578 PRO A N 1
ATOM 4517 C CA . PRO A 1 578 ? 5.055 48.635 -16.870 1.00 40.22 578 PRO A CA 1
ATOM 4518 C C . PRO A 1 578 ? 5.872 48.671 -18.182 1.00 40.22 578 PRO A C 1
ATOM 4520 O O . PRO A 1 578 ? 6.120 47.622 -18.783 1.00 40.22 578 PRO A O 1
ATOM 4523 N N . PRO A 1 579 ? 6.311 49.859 -18.645 1.00 47.53 579 PRO A N 1
ATOM 4524 C CA . PRO A 1 579 ? 7.034 50.002 -19.905 1.00 47.53 579 PRO A CA 1
ATOM 4525 C C . PRO A 1 579 ? 8.492 49.531 -19.787 1.00 47.53 579 PRO A C 1
ATOM 4527 O O . PRO A 1 579 ? 9.205 49.877 -18.843 1.00 47.53 579 PRO A O 1
ATOM 4530 N N . ARG A 1 580 ? 8.946 48.774 -20.795 1.00 44.12 580 ARG A N 1
ATOM 4531 C CA . ARG A 1 580 ? 10.358 48.424 -21.012 1.00 44.12 580 ARG A CA 1
ATOM 4532 C C . ARG A 1 580 ? 11.171 49.687 -21.311 1.00 44.12 580 ARG A C 1
ATOM 4534 O O . ARG A 1 580 ? 10.845 50.419 -22.241 1.00 44.12 580 ARG A O 1
ATOM 4541 N N . LYS A 1 581 ? 12.259 49.898 -20.566 1.00 49.22 581 LYS A N 1
ATOM 4542 C CA . LYS A 1 581 ? 13.357 50.785 -20.973 1.00 49.22 581 LYS A CA 1
ATOM 4543 C C . LYS A 1 581 ? 14.335 49.986 -21.833 1.00 49.22 581 LYS A C 1
ATOM 4545 O O . LYS A 1 581 ? 14.746 48.900 -21.438 1.00 49.22 581 LYS A O 1
ATOM 4550 N N . SER A 1 582 ? 14.656 50.528 -23.000 1.00 50.66 582 SER A N 1
ATOM 4551 C CA . SER A 1 582 ? 15.690 50.051 -23.916 1.00 50.66 582 SER A CA 1
ATOM 4552 C C . SER A 1 582 ? 17.086 50.384 -23.388 1.00 50.66 582 SER A C 1
ATOM 4554 O O . SER A 1 582 ? 17.316 51.519 -22.962 1.00 50.66 582 SER A O 1
ATOM 4556 N N . LEU A 1 583 ? 17.993 49.413 -23.479 1.00 45.47 583 LEU A N 1
ATOM 4557 C CA . LEU A 1 583 ? 19.437 49.608 -23.600 1.00 45.47 583 LEU A CA 1
ATOM 4558 C C . LEU A 1 583 ? 19.877 48.977 -24.917 1.00 45.47 583 LEU A C 1
ATOM 4560 O O . LEU A 1 583 ? 19.330 47.890 -25.225 1.00 45.47 583 LEU A O 1
#

Sequence (583 aa):
MDNKEKPKTRRPLPTPGVVPAQRPNTPIPGALNASAVAPASFYGTTKPPIPPTRSGTTGSSHTTFIRPDDPPAYAASSSTPAFREPELVTEEPMDSLSTSTDWAGKSGAATFWSSDSNSWPNAVDPWEEFSNKTSAADTWGPTGYDQMDYMSSKTFLDVTIDGRDDYEERNWWDPALREKESRPGPGMLPTVLAEELHNPDHSLFSVIVTSPEVQPSNLTASSLPAVPNSPSLARNAWGSPSPQSTTSSPPGPSTSTTSPPPPPPTESEVRTAVPHPNAYYCPKENGWVILSWKSSSVSPPLAKSFKNSKLHSLPDQARRRRAESCTKDQPISPANKTHHFHKYAKAVDAHKLTPPLNMDDWEVEESIKVKHRSQSIVEDIDITKLTPEDLQKMMEEGEEEEEGRLLDLYVCCQCSFYCIASGVIPGVIPRRCFDEFIRDKRNNPQVGKTGEEAILIAFETLIIIIENKLWKGENRLLPVTRPSFRSKLGWNDNFKRTFSVLGFTEEELEGATALRPPVTDTTTAVGKINRRKLLRAWVEVNAWLADFKRTNGMGIFHRHSIVPPIYDSWQPQNLKTPPRKSL

pLDDT: mean 72.31, std 24.25, range [29.0, 98.44]

=== Feature glossary ===
A reading guide for the features in this record.

Start from the sequence.

  · Sequence gives the chain of amino acids in standard one-letter code (A=alanine, C=cysteine, …, Y=tyrosine), read N→C. It is the only feature that is directly encoded by the gene; all structural features are derived from the folded form of this sequence.

Fold it, and you get atomic coordinates and the backbone conformation that goes with them.

  · Structure coordinates are given as an mmCIF _atom_site loop: one row per atom with element, residue name, chain id, sequence number, and x/y/z position in Å. Only the four main-chain atoms per residue are included here; side chains are omitted to keep the record compact.

  · Backbone dihedral angles. Every residue except chain termini has a φ (preceding-C → N → Cα → C) and a ψ (N → Cα → C → next-N). They are reported in degrees following the IUPAC sign convention. Secondary structure is essentially a statement about which (φ, ψ) basin each residue occupies.

  · Eight-state secondary structure (DSSP): H is the canonical α-helix, G the tighter 3₁₀-helix, I the wider π-helix; E/B are β-structure, T and S are turns and bends, and '-' is everything else. DSSP derives these from the pattern of main-chain N–H···O=C hydrogen bonds, not from the sequence.

  · SS3 is a coarse helix/strand/coil call (letters a/b/c) made by the P-SEA algorithm from inter-Cα distances and dihedrals. It is less detailed than DSSP but needs only Cα positions.

Summarize the fold with a handful of shape descriptors and a per-residue structural alphabet.

  · Radius of gyration (Rg) is the root-mean-square distance of Cα atoms from their centroid — a single number for overall size and compactness. A globular domain of N residues has Rg ≈ 2.2·N^0.38 Å; an extended or disordered chain has a much larger Rg. The Cα contact count is the number of residue pairs whose Cα atoms are within 8 Å and are more than four positions apart in sequence — a standard proxy for tertiary packing density. The bounding box is the smallest axis-aligned box enclosing all Cα atoms.

  · 3Di is Foldseek's structural alphabet. Each residue is assigned one of twenty discrete states based on how its Cα sits relative to its spatial (not sequential) neighbors. Aligning 3Di strings finds structural homologs roughly as well as full 3D superposition, but orders of magnitude faster.

  · Solvent-accessible surface area (SASA) is the area in Å² traced out by the centre of a 1.4 Å probe sphere (a water molecule) rolled over the protein's van der Waals surface (Shrake–Rupley / Lee–Richards construction). Buried residues have near-zero SASA; fully exposed residues can exceed 200 Å². The total SASA scales roughly with the number of surface residues.

Ask how reliable the model is.

  · For AlphaFold models, the B-factor field carries pLDDT — the model's own estimate of local accuracy on a 0–100 scale. Regions with pLDDT<50 should be treated as essentially unmodeled; they often correspond to intrinsically disordered segments.

  · For experimental (PDB) structures, the B-factor (temperature factor) quantifies the positional spread of each atom in the crystal — a combination of thermal vibration and static disorder — in units of Å². High B-factors mark flexible loops or poorly resolved regions; low B-factors mark the rigid, well-ordered core.

  · Predicted Aligned Error (PAE) is an AlphaFold confidence matrix: entry (i, j) is the expected error in the position of residue j, in ångströms, when the prediction is superimposed on the true structure at residue i. Low PAE within a block of residues means that block is internally rigid and well-predicted; high PAE between two blocks means their relative placement is uncertain even if each block individually is confident.

Place it in context: what it resembles, what it is annotated as, and how it looks.

  · Structural nearest neighbors (via Foldseek easy-search vs the PDB). Reported per hit: target PDB id, E-value, and alignment TM-score. A TM-score above ~0.5 is the conventional threshold for 'same fold'.

  · Functional annotations link the protein to curated databases. InterPro entries identify conserved domains and families by matching the sequence against member-database signatures (Pfam, PROSITE, CDD, …). Gene Ontology (GO) terms describe molecular function, biological process, and cellular component in a controlled vocabulary. CATH places the structure in a hierarchical fold classification (Class/Architecture/Topology/Homologous-superfamily). The organism is the source species.

  · The contact map is a binary N×N matrix image: pixel (i, j) is dark where Cα_i and Cα_j are within 8 Å and |i−j|>4. Because the |i−j|>4 filter removes local helical contacts, off-diagonal stripes parallel to the main diagonal indicate parallel β-sheets; stripes perpendicular to it indicate antiparallel β-sheets. The Ramachandran plot scatters every residue's (φ, ψ) pair against the sterically allowed regions. The PAE heatmap renders the predicted-aligned-error matrix.

  · Six rendered views show the 3D structure from the faces of a cube — i.e. along ±x, ±y, ±z. Rendering representation is drawn randomly per protein from cartoon (secondary-structure ribbons), sticks (backbone bonds), or molecular surface; coloring is either N→C rainbow (blue at the N-terminus through red at the C-terminus) or one color per chain.